Protein AF-A0A924TV04-F1 (afdb_monomer)

Secondary structure (DSSP, 8-state):
-HHHHHTTTEEEHHHHHHTTTTT--HHHHHHHHHHHHHTTS-EEEE--BTTTTBPPEEE-GGGSPPGGGSHHHHHHHHTTS-TTS-EEEEEEEESS--HHHHHHHHHHHHHHHGGGSEEETTEEEEEETTTTEEEEEEEEE-TTSS-EEEEEEEEESSHHHHHHHHHHHS-GGG-PPBTGGGGSSSSHHHHHHHHHTS--PPPP-------PPPPPPPPP-EESPPPSSSS--EEEEE-----SHHHHHHHHHHHHHHHHHHHHH----EEHHHH--TT--HHHHHHHHHTSSEEEEEE-HHHHT-HHHHHHHHHHHHHTTT-HHHHHTTEEEEE-GGG--SSHHHHHHHHHHHHHHHHHHHHHHHH-GGGS-TTTHHHHHHHHHHHHHHHHHHHHHHTS----STTS-HHHHHHHHH--

Foldseek 3Di:
DLLCLLVQQKDFLVRCCVPVVPPDDPVVSVVVVVVCLVLLQKAFLAPADVVQRRTTMIGGLQSHAACVVCVVVVVVVVVQFDPPFDKFKWKFKDPFDDQSQQSQLCRLVSNQCRPQWDGGNFKIWFQFDVQRWIKIWGWAADPVNGITMIMIMITHHRRLVVVVLSVVSHDVVSPGTPRNVVSPDDDVPVVVVVVVVPDDDDDDDDDDDDPDPDPDPDHTHTHHHDGNDPFFQEAEDDDAPDPDPVRVLLVVLVVVLQVCCCVPVVHRHHYDVPPDDPPDDLLVVLLVQLPTQAYEYEAACCLLLDLSSLLSLLSVCVVLVVDLVSSVSHYQYAYAPRNQLQDLVSLVVSLVSLLVVLVVVVVVCVVPVVVQDSNCSVSNVSSVSCNSCSSVSSVSNNPDDYDPHSPPDCVVRSCSRRPD

Solvent-accessible surface area (backbone atoms only — not comparable to full-atom values): 23630 Å² total; per-residue (Å²): 105,67,62,33,43,60,50,52,13,38,46,37,68,65,56,38,38,78,60,79,38,62,91,58,53,74,68,58,52,48,54,53,49,52,50,32,43,75,69,34,52,26,29,56,36,40,76,59,36,80,93,76,72,38,72,36,32,30,38,28,46,95,32,27,44,56,62,84,82,42,44,72,62,53,51,58,55,56,67,41,53,66,89,86,45,53,68,48,54,39,34,39,79,34,84,65,55,52,68,69,57,52,27,48,51,51,30,56,55,34,55,42,27,30,80,40,40,50,74,29,48,67,33,38,42,34,24,30,63,87,38,52,20,36,41,34,38,39,70,47,68,39,98,83,63,48,23,25,31,45,35,41,37,24,42,26,75,36,29,62,66,48,49,52,52,50,57,75,64,47,68,78,87,69,60,83,43,51,56,62,78,69,70,74,81,85,70,68,69,61,60,50,50,56,56,61,73,68,65,84,76,81,83,92,76,93,76,81,92,73,84,70,79,78,78,75,80,77,76,72,47,42,33,79,65,74,71,76,58,92,68,74,52,37,29,44,47,66,70,73,97,42,89,49,73,69,36,49,52,53,51,55,50,51,50,52,52,42,52,48,38,34,74,76,68,72,40,76,60,43,47,64,88,84,67,72,56,98,89,64,61,65,73,60,54,38,54,56,54,44,67,40,57,23,36,38,35,43,40,29,47,66,22,78,71,30,74,64,52,46,47,31,56,50,44,32,36,54,75,27,70,72,36,68,66,58,28,57,71,25,47,41,62,44,50,42,85,69,35,49,48,88,46,71,69,42,39,49,51,54,28,45,52,34,36,53,52,33,53,55,53,51,48,52,38,68,75,39,59,83,74,58,46,64,84,46,49,58,56,53,53,48,40,50,46,45,35,67,46,44,53,59,56,47,51,58,58,55,74,44,94,55,56,91,48,97,83,53,73,58,60,72,54,45,47,64,64,70,57,127

Nearest PDB structures (foldseek):
  4c6r-assembly4_D  TM=6.269E-01  e=9.536E-05  Arabidopsis thaliana
  7rts-assembly1_A  TM=6.028E-01  e=7.271E-05  Vitis rotundifolia
  7xoz-assembly1_A  TM=6.754E-01  e=2.216E-03  Arabidopsis thaliana
  7xoz-assembly1_B  TM=5.200E-01  e=1.436E-03  Arabidopsis thaliana
  2c9b-assembly2_G  TM=4.678E-01  e=1.950E+00  Mycobacterium tuberculosis

Radius of gyration: 25.44 Å; Cα contacts (8 Å, |Δi|>4): 587; chains: 1; bounding box: 71×65×69 Å

pLDDT: mean 79.98, std 17.38, range [27.77, 97.25]

Mean predicted aligned error: 13.72 Å

Sequence (420 aa):
YHHIRALRGRFTLGLLQDTVWRGKSATESRVLLDMMRSCEVCFEVRAADDGQGIEAEYIAPELLPEAAQLVDSLDAERAKMPADAPSAELRWRFNFLHSGHLRAALSRVGRCAGEQAWYWHEGFLGYEVRHQAWLELGVQRDATGHGGSLWFRAVGAQVAELLDKVRQTMPADWGDPEGADSFERGGDRALRRAAAAQAVYPEAGDAATRTAPRPQPLPLAFAASPRSDPRPRVAISYAWGDKTPAGQQREALVDRLCDQAQARYAIRLWRDADVMKQGERISRFMGELAAHDRIIVVLSDKYLKSAYCMFELSEIWRLARRDGDAFLARVTVWALPDARLHSIIERLAIAKHWRDHFKTLDQLVREDPALLAVSDMAQYKNIERYASEVGEMLALIADTLLPRNEDADFEPFLQRSLGG

Structure (mmCIF, N/CA/C/O backbone):
data_AF-A0A924TV04-F1
#
_entry.id   AF-A0A924TV04-F1
#
loop_
_atom_site.group_PDB
_atom_site.id
_atom_site.type_symbol
_atom_site.label_atom_id
_atom_site.label_alt_id
_atom_site.label_comp_id
_atom_site.label_asym_id
_atom_site.label_entity_id
_atom_site.label_seq_id
_atom_site.pdbx_PDB_ins_code
_atom_site.Cartn_x
_atom_site.Cartn_y
_atom_site.Cartn_z
_atom_site.occupancy
_atom_site.B_iso_or_equiv
_atom_site.auth_seq_id
_atom_site.auth_comp_id
_atom_site.auth_asym_id
_atom_site.auth_atom_id
_atom_site.pdbx_PDB_model_num
ATOM 1 N N . TYR A 1 1 ? -16.077 6.069 -13.776 1.00 65.38 1 TYR A N 1
ATOM 2 C CA . TYR A 1 1 ? -14.631 6.331 -13.961 1.00 65.38 1 TYR A CA 1
ATOM 3 C C . TYR A 1 1 ? -14.027 7.269 -12.916 1.00 65.38 1 TYR A C 1
ATOM 5 O O . TYR A 1 1 ? -12.941 6.961 -12.443 1.00 65.38 1 TYR A O 1
ATOM 13 N N . HIS A 1 2 ? -14.695 8.356 -12.500 1.00 75.50 2 HIS A N 1
ATOM 14 C CA . HIS A 1 2 ? -14.166 9.278 -11.473 1.00 75.50 2 HIS A CA 1
ATOM 15 C C . HIS A 1 2 ? -13.771 8.594 -10.151 1.00 75.50 2 HIS A C 1
ATOM 17 O O . HIS A 1 2 ? -12.700 8.877 -9.628 1.00 75.50 2 HIS A O 1
ATOM 23 N N . HIS A 1 3 ? -14.565 7.631 -9.671 1.00 77.38 3 HIS A N 1
ATOM 24 C CA . HIS A 1 3 ? -14.245 6.856 -8.464 1.00 77.38 3 HIS A CA 1
ATOM 25 C C . HIS A 1 3 ? -12.945 6.048 -8.588 1.00 77.38 3 HIS A C 1
ATOM 27 O O . HIS A 1 3 ? -12.123 6.061 -7.682 1.00 77.38 3 HIS A O 1
ATOM 33 N N . ILE A 1 4 ? -12.710 5.413 -9.739 1.00 84.06 4 ILE A N 1
ATOM 34 C CA . ILE A 1 4 ? -11.486 4.635 -9.988 1.00 84.06 4 ILE A CA 1
ATOM 35 C C . ILE A 1 4 ? -10.266 5.565 -10.060 1.00 84.06 4 ILE A C 1
ATOM 37 O O . ILE A 1 4 ? -9.212 5.241 -9.524 1.00 84.06 4 ILE A O 1
ATOM 41 N N . ARG A 1 5 ? -10.406 6.761 -10.654 1.00 82.12 5 ARG A N 1
ATOM 42 C CA . ARG A 1 5 ? -9.341 7.783 -10.627 1.00 82.12 5 ARG A CA 1
ATOM 43 C C . ARG A 1 5 ? -9.033 8.259 -9.206 1.00 82.12 5 ARG A C 1
ATOM 45 O O . ARG A 1 5 ? -7.865 8.413 -8.868 1.00 82.12 5 ARG A O 1
ATOM 52 N N . ALA A 1 6 ? -10.053 8.448 -8.366 1.00 71.69 6 ALA A N 1
ATOM 53 C CA . ALA A 1 6 ? -9.863 8.800 -6.955 1.00 71.69 6 ALA A CA 1
ATOM 54 C C . ALA A 1 6 ? -9.096 7.707 -6.187 1.00 71.69 6 ALA A C 1
ATOM 56 O O . ALA A 1 6 ? -8.282 8.013 -5.320 1.00 71.69 6 ALA A O 1
ATOM 57 N N . LEU A 1 7 ? -9.282 6.443 -6.575 1.00 76.69 7 LEU A N 1
AT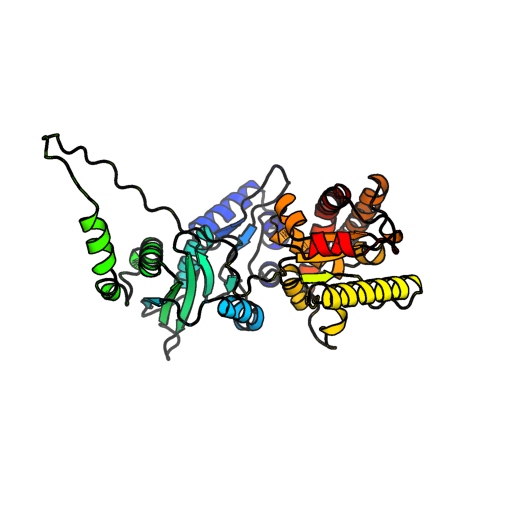OM 58 C CA . LEU A 1 7 ? -8.539 5.285 -6.071 1.00 76.69 7 LEU A CA 1
ATOM 59 C C . LEU A 1 7 ? -7.248 5.006 -6.861 1.00 76.69 7 LEU A C 1
ATOM 61 O O . LEU A 1 7 ? -6.741 3.887 -6.854 1.00 76.69 7 LEU A O 1
ATOM 65 N N . ARG A 1 8 ? -6.693 6.018 -7.546 1.00 82.94 8 ARG A N 1
ATOM 66 C CA . ARG A 1 8 ? -5.417 5.933 -8.280 1.00 82.94 8 ARG A CA 1
ATOM 67 C C . ARG A 1 8 ? -5.384 4.791 -9.300 1.00 82.94 8 ARG A C 1
ATOM 69 O O . ARG A 1 8 ? -4.392 4.081 -9.411 1.00 82.94 8 ARG A O 1
ATOM 76 N N . GLY A 1 9 ? -6.485 4.582 -10.015 1.00 88.38 9 GLY A N 1
ATOM 77 C CA . GLY A 1 9 ? -6.597 3.555 -11.047 1.00 88.38 9 GLY A CA 1
ATOM 78 C C . GLY A 1 9 ? -6.911 2.153 -10.523 1.00 88.38 9 GLY A C 1
ATOM 79 O O . GLY A 1 9 ? -7.067 1.248 -11.344 1.00 88.38 9 GLY A O 1
ATOM 80 N N . ARG A 1 10 ? -7.024 1.966 -9.199 1.00 90.12 10 ARG A N 1
ATOM 81 C CA . ARG A 1 10 ? -7.326 0.674 -8.569 1.00 90.12 10 ARG A CA 1
ATOM 82 C C . ARG A 1 10 ? -8.821 0.413 -8.464 1.00 90.12 10 ARG A C 1
ATOM 84 O O . ARG A 1 10 ? -9.609 1.332 -8.230 1.00 90.12 10 ARG A O 1
ATOM 91 N N . PHE A 1 11 ? -9.211 -0.845 -8.637 1.00 92.06 11 PHE A N 1
ATOM 92 C CA . PHE A 1 11 ? -10.600 -1.275 -8.511 1.00 92.06 11 PHE A CA 1
ATOM 93 C C . PHE A 1 11 ? -10.732 -2.776 -8.233 1.00 92.06 11 PHE A C 1
ATOM 95 O O . PHE A 1 11 ? -9.836 -3.559 -8.541 1.00 92.06 11 PHE A O 1
ATOM 102 N N . THR A 1 12 ? -11.894 -3.170 -7.714 1.00 91.12 12 THR A N 1
ATOM 103 C CA . THR A 1 12 ? -12.341 -4.567 -7.612 1.00 91.12 12 THR A CA 1
ATOM 104 C C . THR A 1 12 ? -13.595 -4.785 -8.463 1.00 91.12 12 THR A C 1
ATOM 106 O O . THR A 1 12 ? -14.173 -3.825 -8.994 1.00 91.12 12 THR A O 1
ATOM 109 N N . LEU A 1 13 ? -14.032 -6.039 -8.610 1.00 90.56 13 LEU A N 1
ATOM 110 C CA . LEU A 1 13 ? -15.269 -6.356 -9.325 1.00 90.56 13 LEU A CA 1
ATOM 111 C C . LEU A 1 13 ? -16.488 -5.722 -8.637 1.00 90.56 13 LEU A C 1
ATOM 113 O O . LEU A 1 13 ? -17.298 -5.095 -9.323 1.00 90.56 13 LEU A O 1
ATOM 117 N N . GLY A 1 14 ? -16.570 -5.803 -7.305 1.00 87.19 14 GLY A N 1
ATOM 118 C CA . GLY A 1 14 ? -17.629 -5.178 -6.515 1.00 87.19 14 GLY A CA 1
ATOM 119 C C . GLY A 1 14 ? -17.683 -3.663 -6.714 1.00 87.19 14 GLY A C 1
ATOM 120 O O . GLY A 1 14 ? -18.738 -3.118 -7.033 1.00 87.19 14 GLY A O 1
ATOM 121 N N . LEU A 1 15 ? -16.531 -2.973 -6.694 1.00 85.56 15 LEU A N 1
ATOM 122 C CA . LEU A 1 15 ? -16.494 -1.531 -6.972 1.00 85.56 15 LEU A CA 1
ATOM 123 C C . LEU A 1 15 ? -17.055 -1.195 -8.360 1.00 85.56 15 LEU A C 1
ATOM 125 O O . LEU A 1 15 ? -17.749 -0.186 -8.520 1.00 85.56 15 LEU A O 1
ATOM 129 N N . LEU A 1 16 ? -16.741 -1.995 -9.383 1.00 90.62 16 LEU A N 1
ATOM 130 C CA . LEU A 1 16 ? -17.293 -1.770 -10.716 1.00 90.62 16 LEU A CA 1
ATOM 131 C C . LEU A 1 16 ? -18.809 -1.948 -10.716 1.00 90.62 16 LEU A C 1
ATOM 133 O O . LEU A 1 16 ? -19.493 -1.096 -11.280 1.00 90.62 16 LEU A O 1
ATOM 137 N N . GLN A 1 17 ? -19.336 -2.979 -10.057 1.00 88.62 17 GLN A N 1
ATOM 138 C CA . GLN A 1 17 ? -20.778 -3.225 -9.936 1.00 88.62 17 GLN A CA 1
ATOM 139 C C . GLN A 1 17 ? -21.508 -2.093 -9.203 1.00 88.62 17 GLN A C 1
ATOM 141 O O . GLN A 1 17 ? -22.555 -1.640 -9.667 1.00 88.62 17 GLN A O 1
ATOM 146 N N . ASP A 1 18 ? -20.910 -1.553 -8.144 1.00 81.69 18 ASP A N 1
ATOM 147 C CA . ASP A 1 18 ? -21.482 -0.451 -7.362 1.00 81.69 18 ASP A CA 1
ATOM 148 C C . ASP A 1 18 ? -21.430 0.899 -8.086 1.00 81.69 18 ASP A C 1
ATOM 150 O O . ASP A 1 18 ? -22.137 1.851 -7.726 1.00 81.69 18 ASP A O 1
ATOM 154 N N . THR A 1 19 ? -20.583 1.022 -9.111 1.00 83.56 19 THR A N 1
ATOM 155 C CA . THR A 1 19 ? -20.324 2.297 -9.785 1.00 83.56 19 THR A CA 1
ATOM 156 C C . THR A 1 19 ? -20.676 2.266 -11.268 1.00 83.56 19 THR A C 1
ATOM 158 O O . THR A 1 19 ? -21.712 2.793 -11.664 1.00 83.56 19 THR A O 1
ATOM 161 N N . VAL A 1 20 ? -19.810 1.703 -12.110 1.00 84.69 20 VAL A N 1
ATOM 162 C CA . VAL A 1 20 ? -19.896 1.788 -13.578 1.00 84.69 20 VAL A CA 1
ATOM 163 C C . VAL A 1 20 ? -20.846 0.738 -14.162 1.00 84.69 20 VAL A C 1
ATOM 165 O O . VAL A 1 20 ? -21.433 0.955 -15.218 1.00 84.69 20 VAL A O 1
ATOM 168 N N . TRP A 1 21 ? -21.011 -0.396 -13.487 1.00 89.69 21 TRP A N 1
ATOM 169 C CA . TRP A 1 21 ? -21.738 -1.579 -13.954 1.00 89.69 21 TRP A CA 1
ATOM 170 C C . TRP A 1 21 ? -23.007 -1.855 -13.146 1.00 89.69 21 TRP A C 1
ATOM 172 O O . TRP A 1 21 ? -23.436 -3.004 -13.036 1.00 89.69 21 TRP A O 1
ATOM 182 N N . ARG A 1 22 ? -23.637 -0.802 -12.616 1.00 83.19 22 ARG A N 1
ATOM 183 C CA . ARG A 1 22 ? -24.906 -0.914 -11.889 1.00 83.19 22 ARG A CA 1
ATOM 184 C C . ARG A 1 22 ? -25.950 -1.653 -12.726 1.00 83.19 22 ARG A C 1
ATOM 186 O O . ARG A 1 22 ? -26.157 -1.336 -13.896 1.00 83.19 22 ARG A O 1
ATOM 193 N N . GLY A 1 23 ? -26.600 -2.637 -12.111 1.00 82.44 23 GLY A N 1
ATOM 194 C CA . GLY A 1 23 ? -27.635 -3.456 -12.747 1.00 82.44 23 GLY A CA 1
ATOM 195 C C . GLY A 1 23 ? -27.121 -4.602 -13.626 1.00 82.44 23 GLY A C 1
ATOM 196 O O . GLY A 1 23 ? -27.945 -5.340 -14.158 1.00 82.44 23 GLY A O 1
ATOM 197 N N . LYS A 1 24 ? -25.801 -4.791 -13.777 1.00 88.12 24 LYS A N 1
ATOM 198 C CA . LYS A 1 24 ? -25.245 -5.985 -14.436 1.00 88.12 24 LYS A CA 1
ATOM 199 C C . LYS A 1 24 ? -25.210 -7.172 -13.480 1.00 88.12 24 LYS A C 1
ATOM 201 O O . LYS A 1 24 ? -24.894 -7.021 -12.300 1.00 88.12 24 LYS A O 1
ATOM 206 N N . SER A 1 25 ? -25.495 -8.363 -13.999 1.00 90.00 25 SER A N 1
ATOM 207 C CA . SER A 1 25 ? -25.360 -9.598 -13.226 1.00 90.00 25 SER A CA 1
ATOM 208 C C . SER A 1 25 ? -23.889 -9.907 -12.926 1.00 90.00 25 SER A C 1
ATOM 210 O O . SER A 1 25 ? -22.987 -9.515 -13.668 1.00 90.00 25 SER A O 1
ATOM 212 N N . ALA A 1 26 ? -23.634 -10.678 -11.865 1.00 85.75 26 ALA A N 1
ATOM 213 C CA . ALA A 1 26 ? -22.274 -11.088 -11.508 1.00 85.75 26 ALA A CA 1
ATOM 214 C C . ALA A 1 26 ? -21.562 -11.841 -12.644 1.00 85.75 26 ALA A C 1
ATOM 216 O O . ALA A 1 26 ? -20.368 -11.648 -12.860 1.00 85.75 26 ALA A O 1
ATOM 217 N N . THR A 1 27 ? -22.290 -12.662 -13.404 1.00 90.62 27 THR A N 1
ATOM 218 C CA . THR A 1 27 ? -21.733 -13.396 -14.547 1.00 90.62 27 THR A CA 1
ATOM 219 C C . THR A 1 27 ? -21.306 -12.450 -15.668 1.00 90.62 27 THR A C 1
ATOM 221 O O . THR A 1 27 ? -20.187 -12.562 -16.160 1.00 90.62 27 THR A O 1
ATOM 224 N N . GLU A 1 28 ? -22.148 -11.482 -16.039 1.00 91.94 28 GLU A N 1
ATOM 225 C CA . GLU A 1 28 ? -21.805 -10.492 -17.068 1.00 91.94 28 GLU A CA 1
ATOM 226 C C . GLU A 1 28 ? -20.615 -9.624 -16.652 1.00 91.94 28 GLU A C 1
ATOM 228 O O . GLU A 1 28 ? -19.727 -9.368 -17.462 1.00 91.94 28 GLU A O 1
ATOM 233 N N . SER A 1 29 ? -20.570 -9.190 -15.388 1.00 92.62 29 SER A N 1
ATOM 234 C CA . SER A 1 29 ? -19.456 -8.393 -14.871 1.00 92.62 29 SER A CA 1
ATOM 235 C C . SER A 1 29 ? -18.128 -9.155 -14.941 1.00 92.62 29 SER A C 1
ATOM 237 O O . SER A 1 29 ? -17.118 -8.562 -15.312 1.00 92.62 29 SER A O 1
ATOM 239 N N . ARG A 1 30 ? -18.120 -10.469 -14.661 1.00 92.06 30 ARG A N 1
ATOM 240 C CA . ARG A 1 30 ? -16.913 -11.303 -14.810 1.00 92.06 30 ARG A CA 1
ATOM 241 C C . ARG A 1 30 ? -16.457 -11.405 -16.264 1.00 92.06 30 ARG A C 1
ATOM 243 O O . ARG A 1 30 ? -15.288 -11.172 -16.534 1.00 92.06 30 ARG A O 1
ATOM 250 N N . VAL A 1 31 ? -17.373 -11.656 -17.202 1.00 94.50 31 VAL A N 1
ATOM 251 C CA . VAL A 1 31 ? -17.037 -11.733 -18.638 1.00 94.50 31 VAL A CA 1
ATOM 252 C C . VAL A 1 31 ? -16.441 -10.415 -19.144 1.00 94.50 31 VAL A C 1
ATOM 254 O O . VAL A 1 31 ? -15.445 -10.417 -19.867 1.00 94.50 31 VAL A O 1
ATOM 257 N N . LEU A 1 32 ? -17.015 -9.276 -18.743 1.00 94.62 32 LEU A N 1
ATOM 258 C CA . LEU A 1 32 ? -16.478 -7.962 -19.101 1.00 94.62 32 LEU A CA 1
ATOM 259 C C . LEU A 1 32 ? -15.093 -7.723 -18.493 1.00 94.62 32 LEU A C 1
ATOM 261 O O . LEU A 1 32 ? -14.222 -7.181 -19.171 1.00 94.62 32 LEU A O 1
ATOM 265 N N . LEU A 1 33 ? -14.879 -8.132 -17.241 1.00 94.50 33 LEU A N 1
ATOM 266 C CA . LEU A 1 33 ? -13.580 -8.024 -16.585 1.00 94.50 33 LEU A CA 1
ATOM 267 C C . LEU A 1 33 ? -12.524 -8.900 -17.274 1.00 94.50 33 LEU A C 1
ATOM 269 O O . LEU A 1 33 ? -11.418 -8.427 -17.529 1.00 94.50 33 LEU A O 1
ATOM 273 N N . ASP A 1 34 ? -12.862 -10.132 -17.647 1.00 93.38 34 ASP A N 1
ATOM 274 C CA . ASP A 1 34 ? -11.951 -11.017 -18.376 1.00 93.38 34 ASP A CA 1
ATOM 275 C C . ASP A 1 34 ? -11.596 -10.453 -19.756 1.00 93.38 34 ASP A C 1
ATOM 277 O O . ASP A 1 34 ? -10.424 -10.453 -20.137 1.00 93.38 34 ASP A O 1
ATOM 281 N N . MET A 1 35 ? -12.567 -9.862 -20.460 1.00 94.81 35 MET A N 1
ATOM 282 C CA . MET A 1 35 ? -12.314 -9.136 -21.708 1.00 94.81 35 MET A CA 1
ATOM 283 C C . MET A 1 35 ? -11.393 -7.924 -21.489 1.00 94.81 35 MET A C 1
ATOM 285 O O . MET A 1 35 ? -10.490 -7.665 -22.285 1.00 94.81 35 MET A O 1
ATOM 289 N N . MET A 1 36 ? -11.584 -7.168 -20.404 1.00 94.38 36 MET A N 1
ATOM 290 C CA . MET A 1 36 ? -10.694 -6.054 -20.063 1.00 94.38 36 MET A CA 1
ATOM 291 C C . MET A 1 36 ? -9.260 -6.536 -19.822 1.00 94.38 36 MET A C 1
ATOM 293 O O . MET A 1 36 ? -8.323 -5.898 -20.304 1.00 94.38 36 MET A O 1
ATOM 297 N N . ARG A 1 37 ? -9.081 -7.672 -19.141 1.00 93.50 37 ARG A N 1
ATOM 298 C CA . ARG A 1 37 ? -7.763 -8.278 -18.899 1.00 93.50 37 ARG A CA 1
ATOM 299 C C . ARG A 1 37 ? -7.121 -8.770 -20.194 1.00 93.50 37 ARG A C 1
ATOM 301 O O . ARG A 1 37 ? -5.952 -8.472 -20.433 1.00 93.50 37 ARG A O 1
ATOM 308 N N . SER A 1 38 ? -7.871 -9.469 -21.051 1.00 89.88 38 SER A N 1
ATOM 309 C CA . SER A 1 38 ? -7.352 -9.988 -22.326 1.00 89.88 38 SER A CA 1
ATOM 310 C C . SER A 1 38 ? -6.944 -8.872 -23.283 1.00 89.88 38 SER A C 1
ATOM 312 O O . SER A 1 38 ? -5.963 -8.999 -24.006 1.00 89.88 38 SER A O 1
ATOM 314 N N . CYS A 1 39 ? -7.678 -7.760 -23.264 1.00 90.19 39 CYS A N 1
ATOM 315 C CA . CYS A 1 39 ? -7.378 -6.579 -24.066 1.00 90.19 39 CYS A CA 1
ATOM 316 C C . CYS A 1 39 ? -6.325 -5.666 -23.420 1.00 90.19 39 CYS A C 1
ATOM 318 O O . CYS A 1 39 ? -6.104 -4.571 -23.937 1.00 90.19 39 CYS A O 1
ATOM 320 N N . GLU A 1 40 ? -5.722 -6.059 -22.292 1.00 91.69 40 GLU A N 1
ATOM 321 C CA . GLU A 1 40 ? -4.751 -5.278 -21.510 1.00 91.69 40 GLU A CA 1
ATOM 322 C C . GLU A 1 40 ? -5.299 -3.919 -21.036 1.00 91.69 40 GLU A C 1
ATOM 324 O O . GLU A 1 40 ? -4.555 -2.988 -20.772 1.00 91.69 40 GLU A O 1
ATOM 329 N N . VAL A 1 41 ? -6.623 -3.763 -20.925 1.00 93.50 41 VAL A N 1
ATOM 330 C CA . VAL A 1 41 ? -7.264 -2.569 -20.335 1.00 93.50 41 VAL A CA 1
ATOM 331 C C . VAL A 1 41 ? -6.943 -2.459 -18.846 1.00 93.50 41 VAL A C 1
ATOM 333 O O . VAL A 1 41 ? -6.821 -1.354 -18.318 1.00 93.50 41 VAL A O 1
ATOM 336 N N . CYS A 1 42 ? -6.795 -3.601 -18.183 1.00 94.88 42 CYS A N 1
ATOM 337 C CA . CYS A 1 42 ? -6.356 -3.696 -16.805 1.00 94.88 42 CYS A CA 1
ATOM 338 C C . CYS A 1 42 ? -5.478 -4.929 -16.591 1.00 94.88 42 CYS A C 1
ATOM 340 O O . CYS A 1 42 ? -5.439 -5.847 -17.415 1.00 94.88 42 CYS A O 1
ATOM 342 N N . PHE A 1 43 ? -4.809 -4.963 -15.447 1.00 94.81 43 PHE A N 1
ATOM 343 C CA . PHE A 1 43 ? -4.106 -6.141 -14.963 1.00 94.81 43 PHE A CA 1
ATOM 344 C C . PHE A 1 43 ? -4.421 -6.380 -13.490 1.00 94.81 43 PHE A C 1
ATOM 346 O O . PHE A 1 43 ? -4.746 -5.452 -12.750 1.00 94.81 43 PHE A O 1
ATOM 353 N N . GLU A 1 44 ? -4.361 -7.646 -13.090 1.00 93.62 44 GLU A N 1
ATOM 354 C CA . GLU A 1 44 ? -4.533 -8.056 -11.699 1.00 93.62 44 GLU A CA 1
ATOM 355 C C . GLU A 1 44 ? -3.279 -7.679 -10.914 1.00 93.62 44 GLU A C 1
ATOM 357 O O . GLU A 1 44 ? -2.168 -8.015 -11.327 1.00 93.62 44 GLU A O 1
ATOM 362 N N . VAL A 1 45 ? -3.463 -6.945 -9.819 1.00 89.06 45 VAL A N 1
ATOM 363 C CA . VAL A 1 45 ? -2.379 -6.527 -8.925 1.00 89.06 45 VAL A CA 1
ATOM 364 C C . VAL A 1 45 ? -2.339 -7.394 -7.664 1.00 89.06 45 VAL A C 1
ATOM 366 O O . VAL A 1 45 ? -1.263 -7.614 -7.109 1.00 89.06 45 VAL A O 1
ATOM 369 N N . ARG A 1 46 ? -3.501 -7.927 -7.262 1.00 87.38 46 ARG A N 1
ATOM 370 C CA . ARG A 1 46 ? -3.676 -8.861 -6.149 1.00 87.38 46 ARG A CA 1
ATOM 371 C C . ARG A 1 46 ? -4.751 -9.886 -6.505 1.00 87.38 46 ARG A C 1
ATOM 373 O O . ARG A 1 46 ? -5.837 -9.498 -6.935 1.00 87.38 46 ARG A O 1
ATOM 380 N N . ALA A 1 47 ? -4.457 -11.164 -6.290 1.00 84.31 47 ALA A N 1
ATOM 381 C CA . ALA A 1 47 ? -5.429 -12.238 -6.462 1.00 84.31 47 ALA A CA 1
ATOM 382 C C . ALA A 1 47 ? -6.552 -12.160 -5.414 1.00 84.31 47 ALA A C 1
ATOM 384 O O . ALA A 1 47 ? -6.405 -11.521 -4.370 1.00 84.31 47 ALA A O 1
ATOM 385 N N . ALA A 1 48 ? -7.679 -12.806 -5.707 1.00 84.12 48 ALA A N 1
ATOM 386 C CA . ALA A 1 48 ? -8.729 -13.014 -4.718 1.00 84.12 48 ALA A CA 1
ATOM 387 C C . ALA A 1 48 ? -8.270 -14.031 -3.663 1.00 84.12 48 ALA A C 1
ATOM 389 O O . ALA A 1 48 ? -7.532 -14.965 -3.981 1.00 84.12 48 ALA A O 1
ATOM 390 N N . ASP A 1 49 ? -8.750 -13.862 -2.435 1.00 75.31 49 ASP A N 1
ATOM 391 C CA . ASP A 1 49 ? -8.624 -14.845 -1.361 1.00 75.31 49 ASP A CA 1
ATOM 392 C C . ASP A 1 49 ? -10.019 -15.127 -0.802 1.00 75.31 49 ASP A C 1
ATOM 394 O O . ASP A 1 49 ? -10.552 -14.373 0.016 1.00 75.31 49 ASP A O 1
ATOM 398 N N . ASP A 1 50 ? -10.622 -16.218 -1.274 1.00 73.94 50 ASP A N 1
ATOM 399 C CA . ASP A 1 50 ? -11.960 -16.636 -0.857 1.00 73.94 50 ASP A CA 1
ATOM 400 C C . ASP A 1 50 ? -12.007 -17.016 0.633 1.00 73.94 50 ASP A C 1
ATOM 402 O O . ASP A 1 50 ? -13.048 -16.861 1.272 1.00 73.94 50 ASP A O 1
ATOM 406 N N . GLY A 1 51 ? -10.888 -17.478 1.205 1.00 51.75 51 GLY A N 1
ATOM 407 C CA . GLY A 1 51 ? -10.788 -17.845 2.619 1.00 51.75 51 GLY A CA 1
ATOM 408 C C . GLY A 1 51 ? -10.880 -16.636 3.547 1.00 51.75 51 GLY A C 1
ATOM 409 O O . GLY A 1 51 ? -11.432 -16.742 4.641 1.00 51.75 51 GLY A O 1
ATOM 410 N N . GLN A 1 52 ? -10.401 -15.482 3.081 1.00 47.81 52 GLN A N 1
ATOM 411 C CA . GLN A 1 52 ? -10.452 -14.204 3.797 1.00 47.81 52 GLN A CA 1
ATOM 412 C C . GLN A 1 52 ? -11.525 -13.237 3.250 1.00 47.81 52 GLN A C 1
ATOM 414 O O . GLN A 1 52 ? -11.610 -12.085 3.680 1.00 47.81 52 GLN A O 1
ATOM 419 N N . GLY A 1 53 ? -12.358 -13.673 2.295 1.00 62.50 53 GLY A N 1
ATOM 420 C CA . GLY A 1 53 ? -13.398 -12.837 1.681 1.00 62.50 53 GLY A CA 1
ATOM 421 C C . GLY A 1 53 ? -12.845 -11.629 0.913 1.00 62.50 53 GLY A C 1
ATOM 422 O O . GLY A 1 53 ? -13.470 -10.567 0.879 1.00 62.50 53 GLY A O 1
ATOM 423 N N . ILE A 1 54 ? -11.651 -11.760 0.335 1.00 70.56 54 ILE A N 1
ATOM 424 C CA . ILE A 1 54 ? -10.927 -10.682 -0.340 1.00 70.56 54 ILE A CA 1
ATOM 425 C C . ILE A 1 54 ? -11.157 -10.776 -1.836 1.00 70.56 54 ILE A C 1
ATOM 427 O O . ILE A 1 54 ? -10.751 -11.742 -2.479 1.00 70.56 54 ILE A O 1
ATOM 431 N N . GLU A 1 55 ? -11.727 -9.727 -2.422 1.00 83.88 55 GLU A N 1
ATOM 432 C CA . GLU A 1 55 ? -11.789 -9.627 -3.875 1.00 83.88 55 GLU A CA 1
ATOM 433 C C . GLU A 1 55 ? -10.405 -9.372 -4.487 1.00 83.88 55 GLU A C 1
ATOM 435 O O . GLU A 1 55 ? -9.572 -8.628 -3.943 1.00 83.88 55 GLU A O 1
ATOM 440 N N . ALA A 1 56 ? -10.208 -9.938 -5.680 1.00 87.81 56 ALA A N 1
ATOM 441 C CA . ALA A 1 56 ? -9.091 -9.586 -6.539 1.00 87.81 56 ALA A CA 1
ATOM 442 C C . ALA A 1 56 ? -9.102 -8.078 -6.821 1.00 87.81 56 ALA A C 1
ATOM 444 O O . ALA A 1 56 ? -10.149 -7.474 -7.084 1.00 87.81 56 ALA A O 1
ATOM 445 N N . GLU A 1 57 ? -7.919 -7.476 -6.772 1.00 90.81 57 GLU A N 1
ATOM 446 C CA . GLU A 1 57 ? -7.723 -6.066 -7.075 1.00 90.81 57 GLU A CA 1
ATOM 447 C C . GLU A 1 57 ? -7.000 -5.921 -8.413 1.00 90.81 57 GLU A C 1
ATOM 449 O O . GLU A 1 57 ? -6.080 -6.675 -8.747 1.00 90.81 57 GLU A O 1
ATOM 454 N N . TYR A 1 58 ? -7.406 -4.911 -9.173 1.00 95.06 58 TYR A N 1
ATOM 455 C CA . TYR A 1 58 ? -6.919 -4.629 -10.512 1.00 95.06 58 TYR A CA 1
ATOM 456 C C . TYR A 1 58 ? -6.477 -3.175 -10.634 1.00 95.06 58 TYR A C 1
ATOM 458 O O . TYR A 1 58 ? -6.979 -2.295 -9.935 1.00 95.06 58 TYR A O 1
ATOM 466 N N . ILE A 1 59 ? -5.576 -2.914 -11.580 1.00 94.75 59 ILE A N 1
ATOM 467 C CA . ILE A 1 59 ? -5.166 -1.569 -11.992 1.00 94.75 59 ILE A CA 1
ATOM 468 C C . ILE A 1 59 ? -5.569 -1.337 -13.447 1.00 94.75 59 ILE A C 1
ATOM 470 O O . ILE A 1 59 ? -5.305 -2.173 -14.310 1.00 94.75 59 ILE A O 1
ATOM 474 N N . ALA A 1 60 ? -6.162 -0.175 -13.728 1.00 94.88 60 ALA A N 1
ATOM 475 C CA . ALA A 1 60 ? -6.347 0.356 -15.078 1.00 94.88 60 ALA A CA 1
ATOM 476 C C . ALA A 1 60 ? -5.268 1.423 -15.374 1.00 94.88 60 ALA A C 1
ATOM 478 O O . ALA A 1 60 ? -5.360 2.521 -14.816 1.00 94.88 60 ALA A O 1
ATOM 479 N N . PRO A 1 61 ? -4.282 1.157 -16.259 1.00 94.31 61 PRO A N 1
ATOM 480 C CA . PRO A 1 61 ? -3.169 2.077 -16.536 1.00 94.31 61 PRO A CA 1
ATOM 481 C C . PRO A 1 61 ? -3.583 3.505 -16.927 1.00 94.31 61 PRO A C 1
ATOM 483 O O . PRO A 1 61 ? -2.990 4.483 -16.483 1.00 94.31 61 PRO A O 1
ATOM 486 N N . GLU A 1 62 ? -4.659 3.637 -17.703 1.00 91.81 62 GLU A N 1
ATOM 487 C CA . GLU A 1 62 ? -5.209 4.921 -18.181 1.00 91.81 62 GLU A CA 1
ATOM 488 C C . GLU A 1 62 ? -5.784 5.810 -17.061 1.00 91.81 62 GLU A C 1
ATOM 490 O O . GLU A 1 62 ? -6.137 6.970 -17.279 1.00 91.81 62 GLU A O 1
ATOM 495 N N . LEU A 1 63 ? -5.964 5.248 -15.865 1.00 92.56 63 LEU A N 1
ATOM 496 C CA . LEU A 1 63 ? -6.552 5.925 -14.709 1.00 92.56 63 LEU A CA 1
ATOM 497 C C . LEU A 1 63 ? -5.552 6.077 -13.555 1.00 92.56 63 LEU A C 1
ATOM 499 O O . LEU A 1 63 ? -5.944 6.543 -12.482 1.00 92.56 63 LEU A O 1
ATOM 503 N N . LEU A 1 64 ? -4.293 5.683 -13.767 1.00 92.19 64 LEU A N 1
ATOM 504 C CA . LEU A 1 64 ? -3.202 5.909 -12.827 1.00 92.19 64 LEU A CA 1
ATOM 505 C C . LEU A 1 64 ? -2.918 7.415 -12.665 1.00 92.19 64 LEU A C 1
ATOM 507 O O . LEU A 1 64 ? -3.191 8.201 -13.574 1.00 92.19 64 LEU A O 1
ATOM 511 N N . PRO A 1 65 ? -2.381 7.838 -11.508 1.00 87.75 65 PRO A N 1
ATOM 512 C CA . PRO A 1 65 ? -2.012 9.229 -11.274 1.00 87.75 65 PRO A CA 1
ATOM 513 C C . PRO A 1 65 ? -0.809 9.648 -12.129 1.00 87.75 65 PRO A C 1
ATOM 515 O O . PRO A 1 65 ? -0.041 8.813 -12.601 1.00 87.75 65 PRO A O 1
ATOM 518 N N . GLU A 1 66 ? -0.612 10.958 -12.262 1.00 89.38 66 GLU A N 1
ATOM 519 C CA . GLU A 1 66 ? 0.598 11.527 -12.865 1.00 89.38 66 GLU A CA 1
ATOM 520 C C . GLU A 1 66 ? 1.798 11.425 -11.915 1.00 89.38 66 GLU A C 1
ATOM 522 O O . GLU A 1 66 ? 1.630 11.497 -10.695 1.00 89.38 66 GLU A O 1
ATOM 527 N N . ALA A 1 67 ? 3.019 11.354 -12.460 1.00 82.75 67 ALA A N 1
ATOM 528 C CA . ALA A 1 67 ? 4.251 11.262 -11.663 1.00 82.75 67 ALA A CA 1
ATOM 529 C C . ALA A 1 67 ? 4.383 12.402 -10.634 1.00 82.75 67 ALA A C 1
ATOM 531 O O . ALA A 1 67 ? 4.788 12.173 -9.496 1.00 82.75 67 ALA A O 1
ATOM 532 N N . ALA A 1 68 ? 3.950 13.617 -10.993 1.00 76.62 68 ALA A N 1
ATOM 533 C CA . ALA A 1 68 ? 3.960 14.784 -10.107 1.00 76.62 68 ALA A CA 1
ATOM 534 C C . ALA A 1 68 ? 3.136 14.588 -8.819 1.00 76.62 68 ALA A C 1
ATOM 536 O O . ALA A 1 68 ? 3.422 15.207 -7.800 1.00 76.62 68 ALA A O 1
ATOM 537 N N . GLN A 1 69 ? 2.125 13.713 -8.839 1.00 78.44 69 GLN A N 1
ATOM 538 C CA . GLN A 1 69 ? 1.303 13.404 -7.664 1.00 78.44 69 GLN A CA 1
ATOM 539 C C . GLN A 1 69 ? 1.974 12.393 -6.719 1.00 78.44 69 GLN A C 1
ATOM 541 O O . GLN A 1 69 ? 1.485 12.188 -5.608 1.00 78.44 69 GLN A O 1
ATOM 546 N N . LEU A 1 70 ? 3.063 11.749 -7.156 1.00 76.56 70 LEU A N 1
ATOM 547 C CA . LEU A 1 70 ? 3.791 10.708 -6.426 1.00 76.56 70 LEU A CA 1
ATOM 548 C C . LEU A 1 70 ? 5.261 11.072 -6.162 1.00 76.56 70 LEU A C 1
ATOM 550 O O . LEU A 1 70 ? 6.003 10.219 -5.685 1.00 76.56 70 LEU A O 1
ATOM 554 N N . VAL A 1 71 ? 5.679 12.304 -6.474 1.00 72.19 71 VAL A N 1
ATOM 555 C CA . VAL A 1 71 ? 7.096 12.699 -6.550 1.00 72.19 71 VAL A CA 1
ATOM 556 C C . VAL A 1 71 ? 7.898 12.317 -5.302 1.00 72.19 71 VAL A C 1
ATOM 558 O O . VAL A 1 71 ? 8.831 11.538 -5.433 1.00 72.19 71 VAL A O 1
ATOM 561 N N . ASP A 1 72 ? 7.475 12.708 -4.094 1.00 61.81 72 ASP A N 1
ATOM 562 C CA . ASP A 1 72 ? 8.226 12.377 -2.869 1.00 61.81 72 ASP A CA 1
ATOM 563 C C . ASP A 1 72 ? 8.349 10.859 -2.642 1.00 61.81 72 ASP A C 1
ATOM 565 O O . ASP A 1 72 ? 9.391 10.382 -2.201 1.00 61.81 72 ASP A O 1
ATOM 569 N N . SER A 1 73 ? 7.309 10.078 -2.961 1.00 74.25 73 SER A N 1
ATOM 570 C CA . SER A 1 73 ? 7.346 8.618 -2.805 1.00 74.25 73 SER A CA 1
ATOM 571 C C . SER A 1 73 ? 8.271 7.960 -3.830 1.00 74.25 73 SER A C 1
ATOM 573 O O . SER A 1 73 ? 9.026 7.054 -3.483 1.00 74.25 73 SER A O 1
ATOM 575 N N . LEU A 1 74 ? 8.237 8.424 -5.082 1.00 78.19 74 LEU A N 1
ATOM 576 C CA . LEU A 1 74 ? 9.110 7.923 -6.145 1.00 78.19 74 LEU A CA 1
ATOM 577 C C . LEU A 1 74 ? 10.571 8.306 -5.898 1.00 78.19 74 LEU A C 1
ATOM 579 O O . LEU A 1 74 ? 11.453 7.473 -6.090 1.00 78.19 74 LEU A O 1
ATOM 583 N N . ASP A 1 75 ? 10.831 9.526 -5.436 1.00 75.81 75 ASP A N 1
ATOM 584 C CA . ASP A 1 75 ? 12.179 9.985 -5.102 1.00 75.81 75 ASP A CA 1
ATOM 585 C C . ASP A 1 75 ? 12.740 9.215 -3.903 1.00 75.81 75 ASP A C 1
ATOM 587 O O . ASP A 1 75 ? 13.894 8.786 -3.937 1.00 75.81 75 ASP A O 1
ATOM 591 N N . ALA A 1 76 ? 11.915 8.943 -2.885 1.00 72.38 76 ALA A N 1
ATOM 592 C CA . ALA A 1 76 ? 12.305 8.107 -1.754 1.00 72.38 76 ALA A CA 1
ATOM 593 C C . ALA A 1 76 ? 12.644 6.664 -2.169 1.00 72.38 76 ALA A C 1
ATOM 595 O O . ALA A 1 76 ? 13.588 6.084 -1.632 1.00 72.38 76 ALA A O 1
ATOM 596 N N . GLU A 1 77 ? 11.911 6.071 -3.117 1.00 80.38 77 GLU A N 1
ATOM 597 C CA . GLU A 1 77 ? 12.262 4.753 -3.662 1.00 80.38 77 GLU A CA 1
ATOM 598 C C . GLU A 1 77 ? 13.527 4.795 -4.518 1.00 80.38 77 GLU A C 1
ATOM 600 O O . GLU A 1 77 ? 14.415 3.966 -4.332 1.00 80.38 77 GLU A O 1
ATOM 605 N N . ARG A 1 78 ? 13.656 5.773 -5.423 1.00 84.00 78 ARG A N 1
ATOM 606 C CA . ARG A 1 78 ? 14.853 5.939 -6.262 1.00 84.00 78 ARG A CA 1
ATOM 607 C C . ARG A 1 78 ? 16.109 6.174 -5.428 1.00 84.00 78 ARG A C 1
ATOM 609 O O . ARG A 1 78 ? 17.166 5.668 -5.786 1.00 84.00 78 ARG A O 1
ATOM 616 N N . ALA A 1 79 ? 15.999 6.855 -4.289 1.00 81.88 79 ALA A N 1
ATOM 617 C CA . ALA A 1 79 ? 17.107 7.056 -3.355 1.00 81.88 79 ALA A CA 1
ATOM 618 C C . ALA A 1 79 ? 17.643 5.749 -2.733 1.00 81.88 79 ALA A C 1
ATOM 620 O O . ALA A 1 79 ? 18.737 5.744 -2.171 1.00 81.88 79 ALA A O 1
ATOM 621 N N . LYS A 1 80 ? 16.902 4.635 -2.823 1.00 82.31 80 LYS A N 1
ATOM 622 C CA . LYS A 1 80 ? 17.382 3.305 -2.409 1.00 82.31 80 LYS A CA 1
ATOM 623 C C . LYS A 1 80 ? 18.221 2.614 -3.488 1.00 82.31 80 LYS A C 1
ATOM 625 O O . LYS A 1 80 ? 18.855 1.600 -3.198 1.00 82.31 80 LYS A O 1
ATOM 630 N N . MET A 1 81 ? 18.222 3.116 -4.725 1.00 86.00 81 MET A N 1
ATOM 631 C CA . MET A 1 81 ? 19.072 2.584 -5.787 1.00 86.00 81 MET A CA 1
ATOM 632 C C . MET A 1 81 ? 20.537 2.930 -5.495 1.00 86.00 81 MET A C 1
ATOM 634 O O . MET A 1 81 ? 20.837 4.094 -5.221 1.00 86.00 81 MET A O 1
ATOM 638 N N . PRO A 1 82 ? 21.472 1.969 -5.570 1.00 80.81 82 PRO A N 1
ATOM 639 C CA . PRO A 1 82 ? 22.880 2.279 -5.371 1.00 80.81 82 PRO A CA 1
ATOM 640 C C . PRO A 1 82 ? 23.387 3.168 -6.513 1.00 80.81 82 PRO A C 1
ATOM 642 O O . PRO A 1 82 ? 23.281 2.788 -7.679 1.00 80.81 82 PRO A O 1
ATOM 645 N N . ALA A 1 83 ? 23.955 4.330 -6.181 1.00 78.25 83 ALA A N 1
ATOM 646 C CA . ALA A 1 83 ? 24.416 5.308 -7.172 1.00 78.25 83 ALA A CA 1
ATOM 647 C C . ALA A 1 83 ? 25.501 4.751 -8.115 1.00 78.25 83 ALA A C 1
ATOM 649 O O . ALA A 1 83 ? 25.518 5.092 -9.294 1.00 78.25 83 ALA A O 1
ATOM 650 N N . ASP A 1 84 ? 26.354 3.858 -7.605 1.00 83.25 84 ASP A N 1
ATOM 651 C CA . ASP A 1 84 ? 27.484 3.273 -8.339 1.00 83.25 84 ASP A CA 1
ATOM 652 C C . ASP A 1 84 ? 27.190 1.866 -8.897 1.00 83.25 84 ASP A C 1
ATOM 654 O O . ASP A 1 84 ? 28.098 1.170 -9.359 1.00 83.25 84 ASP A O 1
ATOM 658 N N . ALA A 1 85 ? 25.936 1.399 -8.831 1.00 85.38 85 ALA A N 1
ATOM 659 C CA . ALA A 1 85 ? 25.579 0.091 -9.375 1.00 85.38 85 ALA A CA 1
ATOM 660 C C . ALA A 1 85 ? 25.617 0.088 -10.916 1.00 85.38 85 ALA A C 1
ATOM 662 O O . ALA A 1 85 ? 25.300 1.100 -11.550 1.00 85.38 85 ALA A O 1
ATOM 663 N N . PRO A 1 86 ? 25.935 -1.064 -11.541 1.00 90.50 86 PRO A N 1
ATOM 664 C CA . PRO A 1 86 ? 25.778 -1.239 -12.978 1.00 90.50 86 PRO A CA 1
ATOM 665 C C . PRO A 1 86 ? 24.371 -0.843 -13.425 1.00 90.50 86 PRO A C 1
ATOM 667 O O . PRO A 1 86 ? 23.381 -1.186 -12.773 1.00 90.50 86 PRO A O 1
ATOM 670 N N . SER A 1 87 ? 24.284 -0.138 -14.550 1.00 92.56 87 SER A N 1
ATOM 671 C CA . SER A 1 87 ? 23.012 0.243 -15.151 1.00 92.56 87 SER A CA 1
ATOM 672 C C . SER A 1 87 ? 23.021 0.025 -16.656 1.00 92.56 87 SER A C 1
ATOM 674 O O . SER A 1 87 ? 24.059 0.128 -17.311 1.00 92.56 87 SER A O 1
ATOM 676 N N . ALA A 1 88 ? 21.854 -0.305 -17.193 1.00 93.56 88 ALA A N 1
ATOM 677 C CA . ALA A 1 88 ? 21.632 -0.451 -18.621 1.00 93.56 88 ALA A CA 1
ATOM 678 C C . ALA A 1 88 ? 20.201 -0.042 -18.976 1.00 93.56 88 ALA A C 1
ATOM 680 O O . ALA A 1 88 ? 19.324 0.003 -18.109 1.00 93.56 88 ALA A O 1
ATOM 681 N N . GLU A 1 89 ? 19.962 0.252 -20.251 1.00 95.00 89 GLU A N 1
ATOM 682 C CA . GLU A 1 89 ? 18.660 0.683 -20.750 1.00 95.00 89 GLU A CA 1
ATOM 683 C C . GLU A 1 89 ? 18.317 -0.022 -22.067 1.00 95.00 89 GLU A C 1
ATOM 685 O O . GLU A 1 89 ? 19.177 -0.203 -22.928 1.00 95.00 89 GLU A O 1
ATOM 690 N N . LEU A 1 90 ? 17.047 -0.394 -22.215 1.00 95.31 90 LEU A N 1
ATOM 691 C CA . LEU A 1 90 ? 16.423 -0.765 -23.481 1.00 95.31 90 LEU A CA 1
ATOM 692 C C . LEU A 1 90 ? 15.455 0.320 -23.918 1.00 95.31 90 LEU A C 1
ATOM 694 O O . LEU A 1 90 ? 14.689 0.819 -23.093 1.00 95.31 90 LEU A O 1
ATOM 698 N N . ARG A 1 91 ? 15.426 0.631 -25.216 1.00 96.12 91 ARG A N 1
ATOM 699 C CA . ARG A 1 91 ? 14.552 1.675 -25.755 1.00 96.12 91 ARG A CA 1
ATOM 700 C C . ARG A 1 91 ? 13.838 1.246 -27.032 1.00 96.12 91 ARG A C 1
ATOM 702 O O . ARG A 1 91 ? 14.475 0.930 -28.029 1.00 96.12 91 ARG A O 1
ATOM 709 N N . TRP A 1 92 ? 12.511 1.325 -27.033 1.00 96.06 92 TRP A N 1
ATOM 710 C CA . TRP A 1 92 ? 11.681 1.168 -28.229 1.00 96.06 92 TRP A CA 1
ATOM 711 C C . TRP A 1 92 ? 11.247 2.534 -28.742 1.00 96.06 92 TRP A C 1
ATOM 713 O O . TRP A 1 92 ? 10.657 3.308 -27.988 1.00 96.06 92 TRP A O 1
ATOM 723 N N . ARG A 1 93 ? 11.519 2.822 -30.019 1.00 94.06 93 ARG A N 1
ATOM 724 C CA . ARG A 1 93 ? 11.096 4.058 -30.690 1.00 94.06 93 ARG A CA 1
ATOM 725 C C . ARG A 1 93 ? 9.840 3.825 -31.515 1.00 94.06 93 ARG A C 1
ATOM 727 O O . ARG A 1 93 ? 9.762 2.872 -32.282 1.00 94.06 93 ARG A O 1
ATOM 734 N N . PHE A 1 94 ? 8.895 4.748 -31.407 1.00 93.38 94 PHE A N 1
ATOM 735 C CA . PHE A 1 94 ? 7.630 4.708 -32.123 1.00 93.38 94 PHE A CA 1
ATOM 736 C C . PHE A 1 94 ? 7.411 6.022 -32.861 1.00 93.38 94 PHE A C 1
ATOM 738 O O . PHE A 1 94 ? 7.374 7.089 -32.251 1.00 93.38 94 PHE A O 1
ATOM 745 N N . ASN A 1 95 ? 7.155 5.933 -34.168 1.00 91.50 95 ASN A N 1
ATOM 746 C CA . ASN A 1 95 ? 6.715 7.086 -34.963 1.00 91.50 95 ASN A CA 1
ATOM 747 C C . ASN A 1 95 ? 5.378 7.650 -34.457 1.00 91.50 95 ASN A C 1
ATOM 749 O O . ASN A 1 95 ? 5.087 8.829 -34.638 1.00 91.50 95 ASN A O 1
ATOM 753 N N . PHE A 1 96 ? 4.563 6.797 -33.829 1.00 91.81 96 PHE A N 1
ATOM 754 C CA . PHE A 1 96 ? 3.318 7.183 -33.188 1.00 91.81 96 PHE A CA 1
ATOM 755 C C . PHE A 1 96 ? 3.168 6.481 -31.835 1.00 91.81 96 PHE A C 1
ATOM 757 O O . PHE A 1 96 ? 2.759 5.321 -31.757 1.00 91.81 96 PHE A O 1
ATOM 764 N N . LEU A 1 97 ? 3.507 7.187 -30.755 1.00 91.81 97 LEU A N 1
ATOM 765 C CA . LEU A 1 97 ? 3.437 6.657 -29.398 1.00 91.81 97 LEU A CA 1
ATOM 766 C C . LEU A 1 97 ? 2.060 6.934 -28.777 1.00 91.81 97 LEU A C 1
ATOM 768 O O . LEU A 1 97 ? 1.840 7.945 -28.105 1.00 91.81 97 LEU A O 1
ATOM 772 N N . HIS A 1 98 ? 1.124 6.007 -28.985 1.00 88.50 98 HIS A N 1
ATOM 773 C CA . HIS A 1 98 ? -0.210 6.067 -28.377 1.00 88.50 98 HIS A CA 1
ATOM 774 C C . HIS A 1 98 ? -0.311 5.324 -27.035 1.00 88.50 98 HIS A C 1
ATOM 776 O O . HIS A 1 98 ? 0.487 4.432 -26.736 1.00 88.50 98 HIS A O 1
ATOM 782 N N . SER A 1 99 ? -1.374 5.605 -26.273 1.00 85.88 99 SER A N 1
ATOM 783 C CA . SER A 1 99 ? -1.609 5.058 -24.926 1.00 85.88 99 SER A CA 1
ATOM 784 C C . SER A 1 99 ? -1.674 3.524 -24.873 1.00 85.88 99 SER A C 1
ATOM 786 O O . SER A 1 99 ? -1.226 2.908 -23.910 1.00 85.88 99 SER A O 1
ATOM 788 N N . GLY A 1 100 ? -2.114 2.880 -25.961 1.00 90.38 100 GLY A N 1
ATOM 789 C CA . GLY A 1 100 ? -2.057 1.424 -26.116 1.00 90.38 100 GLY A CA 1
ATOM 790 C C . GLY A 1 100 ? -0.667 0.806 -25.892 1.00 90.38 100 GLY A C 1
ATOM 791 O O . GLY A 1 100 ? -0.610 -0.272 -25.310 1.00 90.38 100 GLY A O 1
ATOM 792 N N . HIS A 1 101 ? 0.431 1.484 -26.263 1.00 93.31 101 HIS A N 1
ATOM 793 C CA . HIS A 1 101 ? 1.787 0.981 -26.010 1.00 93.31 101 HIS A CA 1
ATOM 794 C C . HIS A 1 101 ? 2.119 1.001 -24.514 1.00 93.31 101 HIS A C 1
ATOM 796 O O . HIS A 1 101 ? 2.578 0.005 -23.962 1.00 93.31 101 HIS A O 1
ATOM 802 N N . LEU A 1 102 ? 1.810 2.108 -23.831 1.00 92.25 102 LEU A N 1
ATOM 803 C CA . LEU A 1 102 ? 2.011 2.245 -22.384 1.00 92.25 102 LEU A CA 1
ATOM 804 C C . LEU A 1 102 ? 1.223 1.207 -21.611 1.00 92.25 102 LEU A C 1
ATOM 806 O O . LEU A 1 102 ? 1.753 0.496 -20.764 1.00 92.25 102 LEU A O 1
ATOM 810 N N . ARG A 1 103 ? -0.054 1.097 -21.953 1.00 93.44 103 ARG A N 1
ATOM 811 C CA . ARG A 1 103 ? -0.988 0.159 -21.361 1.00 93.44 103 ARG A CA 1
ATOM 812 C C . ARG A 1 103 ? -0.523 -1.290 -21.531 1.00 93.44 103 ARG A C 1
ATOM 814 O O . ARG A 1 103 ? -0.601 -2.061 -20.576 1.00 93.44 103 ARG A O 1
ATOM 821 N N . ALA A 1 104 ? 0.003 -1.634 -22.705 1.00 93.88 104 ALA A N 1
ATOM 822 C CA . ALA A 1 104 ? 0.596 -2.933 -22.996 1.00 93.88 104 ALA A CA 1
ATOM 823 C C . ALA A 1 104 ? 1.865 -3.198 -22.164 1.00 93.88 104 ALA A C 1
ATOM 825 O O . ALA A 1 104 ? 1.967 -4.257 -21.543 1.00 93.88 104 ALA A O 1
ATOM 826 N N . ALA A 1 105 ? 2.804 -2.246 -22.095 1.00 95.06 105 ALA A N 1
ATOM 827 C CA . ALA A 1 105 ? 4.008 -2.372 -21.266 1.00 95.06 105 ALA A CA 1
ATOM 828 C C . ALA A 1 105 ? 3.659 -2.523 -19.779 1.00 95.06 105 ALA A C 1
ATOM 830 O O . ALA A 1 105 ? 4.040 -3.517 -19.158 1.00 95.06 105 ALA A O 1
ATOM 831 N N . LEU A 1 106 ? 2.884 -1.579 -19.232 1.00 95.75 106 LEU A N 1
ATOM 832 C CA . LEU A 1 106 ? 2.474 -1.547 -17.826 1.00 95.75 106 LEU A CA 1
ATOM 833 C C . LEU A 1 106 ? 1.703 -2.801 -17.429 1.00 95.75 106 LEU A C 1
ATOM 835 O O . LEU A 1 106 ? 1.987 -3.373 -16.383 1.00 95.75 106 LEU A O 1
ATOM 839 N N . SER A 1 107 ? 0.771 -3.273 -18.262 1.00 94.44 107 SER A N 1
ATOM 840 C CA . SER A 1 107 ? 0.008 -4.485 -17.948 1.00 94.44 107 SER A CA 1
ATOM 841 C C . SER A 1 107 ? 0.885 -5.728 -17.916 1.00 94.44 107 SER A C 1
ATOM 843 O O . SER A 1 107 ? 0.677 -6.601 -17.077 1.00 94.44 107 SER A O 1
ATOM 845 N N . ARG A 1 108 ? 1.879 -5.832 -18.801 1.00 93.56 108 ARG A N 1
ATOM 846 C CA . ARG A 1 108 ? 2.767 -6.996 -18.836 1.00 93.56 108 ARG A CA 1
ATOM 847 C C . ARG A 1 108 ? 3.725 -7.037 -17.651 1.00 93.56 108 ARG A C 1
ATOM 849 O O . ARG A 1 108 ? 3.790 -8.070 -16.991 1.00 93.56 108 ARG A O 1
ATOM 856 N N . VAL A 1 109 ? 4.417 -5.935 -17.349 1.00 93.50 109 VAL A N 1
ATOM 857 C CA . VAL A 1 109 ? 5.300 -5.890 -16.167 1.00 93.50 109 VAL A CA 1
ATOM 858 C C . VAL A 1 109 ? 4.500 -5.905 -14.867 1.00 93.50 109 VAL A C 1
ATOM 860 O O . VAL A 1 109 ? 4.882 -6.581 -13.916 1.00 93.50 109 VAL A O 1
ATOM 863 N N . GLY A 1 110 ? 3.339 -5.249 -14.849 1.00 91.31 110 GLY A N 1
ATOM 864 C CA . GLY A 1 110 ? 2.450 -5.175 -13.695 1.00 91.31 110 GLY A CA 1
ATOM 865 C C . GLY A 1 110 ? 1.864 -6.521 -13.283 1.00 91.31 110 GLY A C 1
ATOM 866 O O . GLY A 1 110 ? 1.783 -6.794 -12.091 1.00 91.31 110 GLY A O 1
ATOM 867 N N . ARG A 1 111 ? 1.555 -7.417 -14.235 1.00 90.44 111 ARG A N 1
ATOM 868 C CA . ARG A 1 111 ? 1.153 -8.806 -13.923 1.00 90.44 111 ARG A CA 1
ATOM 869 C C . ARG A 1 111 ? 2.231 -9.590 -13.174 1.00 90.44 111 ARG A C 1
ATOM 871 O O . ARG A 1 111 ? 1.903 -10.495 -12.417 1.00 90.44 111 ARG A O 1
ATOM 878 N N . CYS A 1 112 ? 3.503 -9.271 -13.400 1.00 90.81 112 CYS A N 1
ATOM 879 C CA . CYS A 1 112 ? 4.611 -9.889 -12.676 1.00 90.81 112 CYS A CA 1
ATOM 880 C C . CYS A 1 112 ? 4.889 -9.188 -11.344 1.00 90.81 112 CYS A C 1
ATOM 882 O O . CYS A 1 112 ? 5.277 -9.834 -10.374 1.00 90.81 112 CYS A O 1
ATOM 884 N N . ALA A 1 113 ? 4.723 -7.868 -11.305 1.00 89.94 113 ALA A N 1
ATOM 885 C CA . ALA A 1 113 ? 5.086 -7.064 -10.151 1.00 89.94 113 ALA A CA 1
ATOM 886 C C . ALA A 1 113 ? 4.010 -7.002 -9.061 1.00 89.94 113 ALA A C 1
ATOM 888 O O . ALA A 1 113 ? 4.340 -6.918 -7.876 1.00 89.94 113 ALA A O 1
ATOM 889 N N . GLY A 1 114 ? 2.732 -7.052 -9.439 1.00 88.00 114 GLY A N 1
ATOM 890 C CA . GLY A 1 114 ? 1.615 -6.970 -8.506 1.00 88.00 114 GLY A CA 1
ATOM 891 C C . GLY A 1 114 ? 1.727 -5.751 -7.589 1.00 88.00 114 GLY A C 1
ATOM 892 O O . GLY A 1 114 ? 2.108 -4.660 -8.016 1.00 88.00 114 GLY A O 1
ATOM 893 N N . GLU A 1 115 ? 1.423 -5.920 -6.305 1.00 81.94 115 GLU A N 1
ATOM 894 C CA . GLU A 1 115 ? 1.450 -4.827 -5.323 1.00 81.94 115 GLU A CA 1
ATOM 895 C C . GLU A 1 115 ? 2.858 -4.347 -4.931 1.00 81.94 115 GLU A C 1
ATOM 897 O O . GLU A 1 115 ? 2.979 -3.424 -4.132 1.00 81.94 115 GLU A O 1
ATOM 902 N N . GLN A 1 116 ? 3.919 -4.972 -5.446 1.00 81.75 116 GLN A N 1
ATOM 903 C CA . GLN A 1 116 ? 5.300 -4.716 -5.012 1.00 81.75 116 GLN A CA 1
ATOM 904 C C . GLN A 1 116 ? 5.979 -3.555 -5.733 1.00 81.75 116 GLN A C 1
ATOM 906 O O . GLN A 1 116 ? 7.106 -3.200 -5.398 1.00 81.75 116 GLN A O 1
ATOM 911 N N . ALA A 1 117 ? 5.308 -2.971 -6.720 1.00 88.75 117 ALA A N 1
ATOM 912 C CA . ALA A 1 117 ? 5.841 -1.885 -7.517 1.00 88.75 117 ALA A CA 1
ATOM 913 C C . ALA A 1 117 ? 4.972 -0.632 -7.439 1.00 88.75 117 ALA A C 1
ATOM 915 O O . ALA A 1 117 ? 3.788 -0.659 -7.088 1.00 88.75 117 ALA A O 1
ATOM 916 N N . TRP A 1 118 ? 5.592 0.475 -7.820 1.00 89.62 118 TRP A N 1
ATOM 917 C CA . TRP A 1 118 ? 4.952 1.759 -8.011 1.00 89.62 118 TRP A CA 1
ATOM 918 C C . TRP A 1 118 ? 4.523 1.909 -9.464 1.00 89.62 118 TRP A C 1
ATOM 920 O O . TRP A 1 118 ? 5.266 1.565 -10.382 1.00 89.62 118 TRP A O 1
ATOM 930 N N . TYR A 1 119 ? 3.324 2.456 -9.659 1.00 91.62 119 TYR A N 1
ATOM 931 C CA . TYR A 1 119 ? 2.714 2.654 -10.969 1.00 91.62 119 TYR A CA 1
ATOM 932 C C . TYR A 1 119 ? 2.191 4.084 -11.083 1.00 91.62 119 TYR A C 1
ATOM 934 O O . TYR A 1 119 ? 1.517 4.579 -10.175 1.00 91.62 119 TYR A O 1
ATOM 942 N N . TRP A 1 120 ? 2.456 4.725 -12.216 1.00 93.38 120 TRP A N 1
ATOM 943 C CA . TRP A 1 120 ? 1.862 5.999 -12.617 1.00 93.38 120 TRP A CA 1
ATOM 944 C C . TRP A 1 120 ? 1.526 5.952 -14.111 1.00 93.38 120 TRP A C 1
ATOM 946 O O . TRP A 1 120 ? 1.886 5.000 -14.800 1.00 93.38 120 TRP A O 1
ATOM 956 N N . HIS A 1 121 ? 0.799 6.949 -14.612 1.00 91.44 121 HIS A N 1
ATOM 957 C CA . HIS A 1 121 ? 0.242 6.929 -15.968 1.00 91.44 121 HIS A CA 1
ATOM 958 C C . HIS A 1 121 ? 1.282 6.608 -17.059 1.00 91.44 121 HIS A C 1
ATOM 960 O O . HIS A 1 121 ? 1.019 5.815 -17.962 1.00 91.44 121 HIS A O 1
ATOM 966 N N . GLU A 1 122 ? 2.485 7.166 -16.927 1.00 93.44 122 GLU A N 1
ATOM 967 C CA . GLU A 1 122 ? 3.587 7.014 -17.881 1.00 93.44 122 GLU A CA 1
ATOM 968 C C . GLU A 1 122 ? 4.804 6.288 -17.284 1.00 93.44 122 GLU A C 1
ATOM 970 O O . GLU A 1 122 ? 5.940 6.546 -17.681 1.00 93.44 122 GLU A O 1
ATOM 975 N N . GLY A 1 123 ? 4.614 5.390 -16.311 1.00 94.81 123 GLY A N 1
ATOM 976 C CA . GLY A 1 123 ? 5.753 4.608 -15.844 1.00 94.81 123 GLY A CA 1
ATOM 977 C C . GLY A 1 123 ? 5.525 3.675 -14.669 1.00 94.81 123 GLY A C 1
ATOM 978 O O . GLY A 1 123 ? 4.426 3.507 -14.135 1.00 94.81 123 GLY A O 1
ATOM 979 N N . PHE A 1 124 ? 6.616 3.005 -14.333 1.00 95.44 124 PHE A N 1
ATOM 980 C CA . PHE A 1 124 ? 6.668 1.914 -13.378 1.00 95.44 124 PHE A CA 1
ATOM 981 C C . PHE A 1 124 ? 8.021 1.913 -12.679 1.00 95.44 124 PHE A C 1
ATOM 983 O O . PHE A 1 124 ? 9.040 2.195 -13.308 1.00 95.44 124 PHE A O 1
ATOM 990 N N . LEU A 1 125 ? 8.032 1.555 -11.398 1.00 95.19 125 LEU A N 1
ATOM 991 C CA . LEU A 1 125 ? 9.254 1.359 -10.631 1.00 95.19 125 LEU A CA 1
ATOM 992 C C . LEU A 1 125 ? 9.096 0.175 -9.677 1.00 95.19 125 LEU A C 1
ATOM 994 O O . LEU A 1 125 ? 8.216 0.185 -8.817 1.00 95.19 125 LEU A O 1
ATOM 998 N N . GLY A 1 126 ? 9.973 -0.820 -9.785 1.00 93.06 126 GLY A N 1
ATOM 999 C CA . GLY A 1 126 ? 9.972 -1.973 -8.888 1.00 93.06 126 GLY A CA 1
ATOM 1000 C C . GLY A 1 126 ? 11.345 -2.617 -8.750 1.00 93.06 126 GLY A C 1
ATOM 1001 O O . GLY A 1 126 ? 12.210 -2.450 -9.607 1.00 93.06 126 GLY A O 1
ATOM 1002 N N . TYR A 1 127 ? 11.536 -3.373 -7.672 1.00 92.69 127 TYR A N 1
ATOM 1003 C CA . TYR A 1 127 ? 12.739 -4.171 -7.464 1.00 92.69 127 TYR A CA 1
ATOM 1004 C C . TYR A 1 127 ? 12.495 -5.628 -7.860 1.00 92.69 127 TYR A C 1
ATOM 1006 O O . TYR A 1 127 ? 11.616 -6.291 -7.304 1.00 92.69 127 TYR A O 1
ATOM 1014 N N . GLU A 1 128 ? 13.269 -6.124 -8.823 1.00 93.94 128 GLU A N 1
ATOM 1015 C CA . GLU A 1 128 ? 13.213 -7.505 -9.293 1.00 93.94 128 GLU A CA 1
ATOM 1016 C C . GLU A 1 128 ? 14.222 -8.353 -8.506 1.00 93.94 128 GLU A C 1
ATOM 1018 O O . GLU A 1 128 ? 15.431 -8.097 -8.498 1.00 93.94 128 GLU A O 1
ATOM 1023 N N . VAL A 1 129 ? 13.711 -9.353 -7.783 1.00 87.88 129 VAL A N 1
ATOM 1024 C CA . VAL A 1 129 ? 14.496 -10.070 -6.768 1.00 87.88 129 VAL A CA 1
ATOM 1025 C C . VAL A 1 129 ? 15.412 -11.144 -7.337 1.00 87.88 129 VAL A C 1
ATOM 1027 O O . VAL A 1 129 ? 16.426 -11.452 -6.717 1.00 87.88 129 VAL A O 1
ATOM 1030 N N . ARG A 1 130 ? 15.080 -11.728 -8.493 1.00 88.25 130 ARG A N 1
ATOM 1031 C CA . ARG A 1 130 ? 15.862 -12.823 -9.090 1.00 88.25 130 ARG A CA 1
ATOM 1032 C C . ARG A 1 130 ? 17.176 -12.299 -9.662 1.00 88.25 130 ARG A C 1
ATOM 1034 O O . ARG A 1 130 ? 18.204 -12.957 -9.542 1.00 88.25 130 ARG A O 1
ATOM 1041 N N . HIS A 1 131 ? 17.125 -11.103 -10.233 1.00 92.38 131 HIS A N 1
ATOM 1042 C CA . HIS A 1 131 ? 18.250 -10.415 -10.855 1.00 92.38 131 HIS A CA 1
ATOM 1043 C C . HIS A 1 131 ? 18.884 -9.370 -9.926 1.00 92.38 131 HIS A C 1
ATOM 1045 O O . HIS A 1 131 ? 19.901 -8.763 -10.266 1.00 92.38 131 HIS A O 1
ATOM 1051 N N . GLN A 1 132 ? 18.302 -9.179 -8.736 1.00 89.75 132 GLN A N 1
ATOM 1052 C CA . GLN A 1 132 ? 18.765 -8.234 -7.721 1.00 89.75 132 GLN A CA 1
ATOM 1053 C C . GLN A 1 132 ? 18.985 -6.835 -8.308 1.00 89.75 132 GLN A C 1
ATOM 1055 O O . GLN A 1 132 ? 20.049 -6.222 -8.167 1.00 89.75 132 GLN A O 1
ATOM 1060 N N . ALA A 1 133 ? 17.985 -6.369 -9.051 1.00 92.81 133 ALA A N 1
ATOM 1061 C CA . ALA A 1 133 ? 18.065 -5.130 -9.795 1.00 92.81 133 ALA A CA 1
ATOM 1062 C C . ALA A 1 133 ? 16.727 -4.400 -9.786 1.00 92.81 133 ALA A C 1
ATOM 1064 O O . ALA A 1 133 ? 15.648 -4.986 -9.854 1.00 92.81 133 ALA A O 1
ATOM 1065 N N . TRP A 1 134 ? 16.822 -3.083 -9.719 1.00 94.69 134 TRP A N 1
ATOM 1066 C CA . TRP A 1 134 ? 15.704 -2.191 -9.939 1.00 94.69 134 TRP A CA 1
ATOM 1067 C C . TRP A 1 134 ? 15.352 -2.163 -11.415 1.00 94.69 134 TRP A C 1
ATOM 1069 O O . TRP A 1 134 ? 16.252 -2.134 -12.249 1.00 94.69 134 TRP A O 1
ATOM 1079 N N . LEU A 1 135 ? 14.058 -2.130 -11.717 1.00 96.56 135 LEU A N 1
ATOM 1080 C CA . LEU A 1 135 ? 13.524 -1.915 -13.050 1.00 96.56 135 LEU A CA 1
ATOM 1081 C C . LEU A 1 135 ? 12.633 -0.679 -13.038 1.00 96.56 135 LEU A C 1
ATOM 1083 O O . LEU A 1 135 ? 11.667 -0.598 -12.276 1.00 96.56 135 LEU A O 1
ATOM 1087 N N . GLU A 1 136 ? 12.938 0.254 -13.925 1.00 96.31 136 GLU A N 1
ATOM 1088 C CA . GLU A 1 136 ? 12.154 1.455 -14.153 1.00 96.31 136 GLU A CA 1
ATOM 1089 C C . GLU A 1 136 ? 11.686 1.500 -15.606 1.00 96.31 136 GLU A C 1
ATOM 1091 O O . GLU A 1 136 ? 12.460 1.219 -16.517 1.00 96.31 136 GLU A O 1
ATOM 1096 N N . LEU A 1 137 ? 10.423 1.858 -15.813 1.00 96.81 137 LEU A N 1
ATOM 1097 C CA . LEU A 1 137 ? 9.849 2.179 -17.116 1.00 96.81 137 LEU A CA 1
ATOM 1098 C C . LEU A 1 137 ? 9.571 3.677 -17.164 1.00 96.81 137 LEU A C 1
ATOM 1100 O O . LEU A 1 137 ? 8.979 4.222 -16.227 1.00 96.81 137 LEU A O 1
ATOM 1104 N N . GLY A 1 138 ? 9.859 4.297 -18.301 1.00 95.31 138 GLY A N 1
ATOM 1105 C CA . GLY A 1 138 ? 9.386 5.642 -18.577 1.00 95.31 138 GLY A CA 1
ATOM 1106 C C . GLY A 1 138 ? 9.181 5.930 -20.054 1.00 95.31 138 GLY A C 1
ATOM 1107 O O . GLY A 1 138 ? 9.353 5.079 -20.933 1.00 95.31 138 GLY A O 1
ATOM 1108 N N . VAL A 1 139 ? 8.781 7.173 -20.299 1.00 94.50 139 VAL A N 1
ATOM 1109 C CA . VAL A 1 139 ? 8.393 7.679 -21.611 1.00 94.50 139 VAL A CA 1
ATOM 1110 C C . VAL A 1 139 ? 9.197 8.915 -21.936 1.00 94.50 139 VAL A C 1
ATOM 1112 O O . VAL A 1 139 ? 9.392 9.786 -21.091 1.00 94.50 139 VAL A O 1
ATOM 1115 N N . GLN A 1 140 ? 9.624 9.015 -23.186 1.00 93.75 140 GLN A N 1
ATOM 1116 C CA . GLN A 1 140 ? 10.153 10.244 -23.749 1.00 93.75 140 GLN A CA 1
ATOM 1117 C C . GLN A 1 140 ? 9.357 10.574 -25.007 1.00 93.75 140 GLN A C 1
ATOM 1119 O O . GLN A 1 140 ? 9.396 9.816 -25.969 1.00 93.75 140 GLN A O 1
ATOM 1124 N N . ARG A 1 141 ? 8.619 11.685 -25.006 1.00 91.69 141 ARG A N 1
ATOM 1125 C CA . ARG A 1 141 ? 7.878 12.143 -26.190 1.00 91.69 141 ARG A CA 1
ATOM 1126 C C . ARG A 1 141 ? 8.763 13.003 -27.081 1.00 91.69 141 ARG A C 1
ATOM 1128 O O . ARG A 1 141 ? 9.623 13.737 -26.592 1.00 91.69 141 ARG A O 1
ATOM 1135 N N . ASP A 1 142 ? 8.521 12.922 -28.380 1.00 90.06 142 ASP A N 1
ATOM 1136 C CA . ASP A 1 142 ? 9.218 13.743 -29.365 1.00 90.06 142 ASP A CA 1
ATOM 1137 C C . ASP A 1 142 ? 8.747 15.201 -29.278 1.00 90.06 142 ASP A C 1
ATOM 1139 O O . ASP A 1 142 ? 7.681 15.493 -28.733 1.00 90.06 142 ASP A O 1
ATOM 1143 N N . ALA A 1 143 ? 9.483 16.127 -29.900 1.00 84.25 143 ALA A N 1
ATOM 1144 C CA . ALA A 1 143 ? 9.115 17.547 -29.932 1.00 84.25 143 ALA A CA 1
ATOM 1145 C C . ALA A 1 143 ? 7.722 17.814 -30.542 1.00 84.25 143 ALA A C 1
ATOM 1147 O O . ALA A 1 143 ? 7.086 18.814 -30.222 1.00 84.25 143 ALA A O 1
ATOM 1148 N N . THR A 1 144 ? 7.241 16.921 -31.414 1.00 79.75 144 THR A N 1
ATOM 1149 C CA . THR A 1 144 ? 5.908 17.000 -32.032 1.00 79.75 144 THR A CA 1
ATOM 1150 C C . THR A 1 144 ? 4.798 16.425 -31.149 1.00 79.75 144 THR A C 1
ATOM 1152 O O . THR A 1 144 ? 3.625 16.620 -31.447 1.00 79.75 144 THR A O 1
ATOM 1155 N N . GLY A 1 145 ? 5.141 15.678 -30.092 1.00 76.44 145 GLY A N 1
ATOM 1156 C CA . GLY A 1 145 ? 4.203 14.994 -29.197 1.00 76.44 145 GLY A CA 1
ATOM 1157 C C . GLY A 1 145 ? 3.507 13.757 -29.784 1.00 76.44 145 GLY A C 1
ATOM 1158 O O . GLY A 1 145 ? 2.835 13.041 -29.042 1.00 76.44 145 GLY A O 1
ATOM 1159 N N . HIS A 1 146 ? 3.662 13.488 -31.086 1.00 82.44 146 HIS A N 1
ATOM 1160 C CA . HIS A 1 146 ? 3.010 12.367 -31.771 1.00 82.44 146 HIS A CA 1
ATOM 1161 C C . HIS A 1 146 ? 3.803 11.060 -31.664 1.00 82.44 146 HIS A C 1
ATOM 1163 O O . HIS A 1 146 ? 3.211 10.003 -31.449 1.00 82.44 146 HIS A O 1
ATOM 1169 N N . GLY A 1 147 ? 5.126 11.134 -31.800 1.00 90.94 147 GLY A N 1
ATOM 1170 C CA . GLY A 1 147 ? 6.042 10.015 -31.606 1.00 90.94 147 GLY A CA 1
ATOM 1171 C C . GLY A 1 147 ? 6.685 10.030 -30.221 1.00 90.94 147 GLY A C 1
ATOM 1172 O O . GLY A 1 147 ? 6.421 10.903 -29.383 1.00 90.94 147 GLY A O 1
ATOM 1173 N N . GLY A 1 148 ? 7.510 9.028 -29.962 1.00 93.56 148 GLY A N 1
ATOM 1174 C CA . GLY A 1 148 ? 8.214 8.918 -28.698 1.00 93.56 148 GLY A CA 1
ATOM 1175 C C . GLY A 1 148 ? 8.994 7.629 -28.559 1.00 93.56 148 GLY A C 1
ATOM 1176 O O . GLY A 1 148 ? 9.027 6.774 -29.442 1.00 93.56 148 GLY A O 1
ATOM 1177 N N . SER A 1 149 ? 9.594 7.475 -27.391 1.00 94.69 149 SER A N 1
ATOM 1178 C CA . SER A 1 149 ? 10.258 6.259 -26.964 1.00 94.69 149 SER A CA 1
ATOM 1179 C C . SER A 1 149 ? 9.691 5.763 -25.643 1.00 94.69 149 SER A C 1
ATOM 1181 O O . SER A 1 149 ? 9.451 6.555 -24.729 1.00 94.69 149 SER A O 1
ATOM 1183 N N . LEU A 1 150 ? 9.537 4.446 -25.534 1.00 96.19 150 LEU A N 1
ATOM 1184 C CA . LEU A 1 150 ? 9.428 3.758 -24.251 1.00 96.19 150 LEU A CA 1
ATOM 1185 C C . LEU A 1 150 ? 10.797 3.223 -23.884 1.00 96.19 150 LEU A C 1
ATOM 1187 O O . LEU A 1 150 ? 11.451 2.592 -24.716 1.00 96.19 150 LEU A O 1
ATOM 1191 N N . TRP A 1 151 ? 11.220 3.457 -22.652 1.00 96.00 151 TRP A N 1
ATOM 1192 C CA . TRP A 1 151 ? 12.489 2.946 -22.161 1.00 96.00 151 TRP A CA 1
ATOM 1193 C C . TRP A 1 151 ? 12.295 2.140 -20.886 1.00 96.00 151 TRP A C 1
ATOM 1195 O O . TRP A 1 151 ? 11.445 2.456 -20.056 1.00 96.00 151 TRP A O 1
ATOM 1205 N N . PHE A 1 152 ? 13.107 1.097 -20.749 1.00 97.25 152 PHE A N 1
ATOM 1206 C CA . PHE A 1 152 ? 13.262 0.324 -19.529 1.00 97.25 152 PHE A CA 1
ATOM 1207 C C . PHE A 1 152 ? 14.703 0.430 -19.067 1.00 97.25 152 PHE A C 1
ATOM 1209 O O . PHE A 1 152 ? 15.611 0.048 -19.801 1.00 97.25 152 PHE A O 1
ATOM 1216 N N . ARG A 1 153 ? 14.910 0.909 -17.846 1.00 95.81 153 ARG A N 1
ATOM 1217 C CA . ARG A 1 153 ? 16.225 1.034 -17.229 1.00 95.81 153 ARG A CA 1
ATOM 1218 C C . ARG A 1 153 ? 16.348 0.047 -16.082 1.00 95.81 153 ARG A C 1
ATOM 1220 O O . ARG A 1 153 ? 15.489 0.020 -15.202 1.00 95.81 153 ARG A O 1
ATOM 1227 N N . ALA A 1 154 ? 17.420 -0.736 -16.088 1.00 95.56 154 ALA A N 1
ATOM 1228 C CA . ALA A 1 154 ? 17.771 -1.626 -14.993 1.00 95.56 154 ALA A CA 1
ATOM 1229 C C . ALA A 1 154 ? 18.999 -1.102 -14.243 1.00 95.56 154 ALA A C 1
ATOM 1231 O O . ALA A 1 154 ? 19.950 -0.646 -14.877 1.00 95.56 154 ALA A O 1
ATOM 1232 N N . VAL A 1 155 ? 18.987 -1.180 -12.909 1.00 93.62 155 VAL A N 1
ATOM 1233 C CA . VAL A 1 155 ? 20.106 -0.771 -12.039 1.00 93.62 155 VAL A CA 1
ATOM 1234 C C . VAL A 1 155 ? 20.324 -1.828 -10.956 1.00 93.62 155 VAL A C 1
ATOM 1236 O O . VAL A 1 155 ? 19.430 -2.067 -10.144 1.00 93.62 155 VAL A O 1
ATOM 1239 N N . GLY A 1 156 ? 21.490 -2.475 -10.924 1.00 91.00 156 GLY A N 1
ATOM 1240 C CA . GLY A 1 156 ? 21.786 -3.537 -9.955 1.00 91.00 156 GLY A CA 1
ATOM 1241 C C . GLY A 1 156 ? 22.781 -4.581 -10.459 1.00 91.00 156 GLY A C 1
ATOM 1242 O O . GLY A 1 156 ? 23.670 -4.269 -11.244 1.00 91.00 156 GLY A O 1
ATOM 1243 N N . ALA A 1 157 ? 22.651 -5.822 -9.983 1.00 87.94 157 ALA A N 1
ATOM 1244 C CA . ALA A 1 157 ? 23.643 -6.870 -10.239 1.00 87.94 157 ALA A CA 1
ATOM 1245 C C . ALA A 1 157 ? 23.519 -7.511 -11.635 1.00 87.94 157 ALA A C 1
ATOM 1247 O O . ALA A 1 157 ? 24.479 -7.503 -12.401 1.00 87.94 157 ALA A O 1
ATOM 1248 N N . GLN A 1 158 ? 22.348 -8.058 -11.974 1.00 89.31 158 GLN A N 1
ATOM 1249 C CA . GLN A 1 158 ? 22.113 -8.840 -13.202 1.00 89.31 158 GLN A CA 1
ATOM 1250 C C . GLN A 1 158 ? 21.262 -8.048 -14.211 1.00 89.31 158 GLN A C 1
ATOM 1252 O O . GLN A 1 158 ? 20.186 -8.470 -14.642 1.00 89.31 158 GLN A O 1
ATOM 1257 N N . VAL A 1 159 ? 21.712 -6.830 -14.544 1.00 93.19 159 VAL A N 1
ATOM 1258 C CA . VAL A 1 159 ? 20.938 -5.887 -15.377 1.00 93.19 159 VAL A CA 1
ATOM 1259 C C . VAL A 1 159 ? 20.724 -6.379 -16.809 1.00 93.19 159 VAL A C 1
ATOM 1261 O O . VAL A 1 159 ? 19.670 -6.120 -17.385 1.00 93.19 159 VAL A O 1
ATOM 1264 N N . ALA A 1 160 ? 21.689 -7.104 -17.379 1.00 90.88 160 ALA A N 1
ATOM 1265 C CA . ALA A 1 160 ? 21.601 -7.608 -18.746 1.00 90.88 160 ALA A CA 1
ATOM 1266 C C . ALA A 1 160 ? 20.577 -8.747 -18.861 1.00 90.88 160 ALA A C 1
ATOM 1268 O O . ALA A 1 160 ? 19.714 -8.702 -19.738 1.00 90.88 160 ALA A O 1
ATOM 1269 N N . GLU A 1 161 ? 20.616 -9.729 -17.950 1.00 91.50 161 GLU A N 1
ATOM 1270 C CA . GLU A 1 161 ? 19.626 -10.811 -17.935 1.00 91.50 161 GLU A CA 1
ATOM 1271 C C . GLU A 1 161 ? 18.213 -10.281 -17.656 1.00 91.50 161 GLU A C 1
ATOM 1273 O O . GLU A 1 161 ? 17.252 -10.705 -18.304 1.00 91.50 161 GLU A O 1
ATOM 1278 N N . LEU A 1 162 ? 18.086 -9.304 -16.747 1.00 94.62 162 LEU A N 1
ATOM 1279 C CA . LEU A 1 162 ? 16.807 -8.658 -16.459 1.00 94.62 162 LEU A CA 1
ATOM 1280 C C . LEU A 1 162 ? 16.235 -7.962 -17.700 1.00 94.62 162 LEU A C 1
ATOM 1282 O O . LEU A 1 162 ? 15.063 -8.155 -18.027 1.00 94.62 162 LEU A O 1
ATOM 1286 N N . LEU A 1 163 ? 17.040 -7.169 -18.409 1.00 95.00 163 LEU A N 1
ATOM 1287 C CA . LEU A 1 163 ? 16.575 -6.454 -19.597 1.00 95.00 163 LEU A CA 1
ATOM 1288 C C . LEU A 1 163 ? 16.260 -7.397 -20.761 1.00 95.00 163 LEU A C 1
ATOM 1290 O O . LEU A 1 163 ? 15.259 -7.180 -21.444 1.00 95.00 163 LEU A O 1
ATOM 1294 N N . ASP A 1 164 ? 17.007 -8.488 -20.948 1.00 92.56 164 ASP A N 1
ATOM 1295 C CA . ASP A 1 164 ? 16.622 -9.503 -21.935 1.00 92.56 164 ASP A CA 1
ATOM 1296 C C . ASP A 1 164 ? 15.284 -10.163 -21.566 1.00 92.56 164 ASP A C 1
ATOM 1298 O O . ASP A 1 164 ? 14.424 -10.369 -22.425 1.00 92.56 164 ASP A O 1
ATOM 1302 N N . LYS A 1 165 ? 15.031 -10.405 -20.273 1.00 93.31 165 LYS A N 1
ATOM 1303 C CA . LYS A 1 165 ? 13.729 -10.908 -19.819 1.00 93.31 165 LYS A CA 1
ATOM 1304 C C . LYS A 1 165 ? 12.601 -9.899 -20.053 1.00 93.31 165 LYS A C 1
ATOM 1306 O O . LYS A 1 165 ? 11.498 -10.297 -20.442 1.00 93.31 165 LYS A O 1
ATOM 1311 N N . VAL A 1 166 ? 12.859 -8.607 -19.858 1.00 94.62 166 VAL A N 1
ATOM 1312 C CA . VAL A 1 166 ? 11.910 -7.528 -20.181 1.00 94.62 166 VAL A CA 1
ATOM 1313 C C . VAL A 1 166 ? 11.625 -7.499 -21.682 1.00 94.62 166 VAL A C 1
ATOM 1315 O O . VAL A 1 166 ? 10.457 -7.493 -22.068 1.00 94.62 166 VAL A O 1
ATOM 1318 N N . ARG A 1 167 ? 12.653 -7.588 -22.534 1.00 93.88 167 ARG A N 1
ATOM 1319 C CA . ARG A 1 167 ? 12.516 -7.678 -23.996 1.00 93.88 167 ARG A CA 1
ATOM 1320 C C . ARG A 1 167 ? 11.636 -8.853 -24.419 1.00 93.88 167 ARG A C 1
ATOM 1322 O O . ARG A 1 167 ? 10.706 -8.659 -25.189 1.00 93.88 167 ARG A O 1
ATOM 1329 N N . GLN A 1 168 ? 11.870 -10.042 -23.861 1.00 91.31 168 GLN A N 1
ATOM 1330 C CA . GLN A 1 168 ? 11.049 -11.239 -24.108 1.00 91.31 168 GLN A CA 1
ATOM 1331 C C . GLN A 1 168 ? 9.603 -11.098 -23.611 1.00 91.31 168 GLN A C 1
ATOM 1333 O O . GLN A 1 168 ? 8.724 -11.843 -24.041 1.00 91.31 168 GLN A O 1
ATOM 1338 N N . THR A 1 169 ? 9.364 -10.190 -22.666 1.00 91.75 169 THR A N 1
ATOM 1339 C CA . THR A 1 169 ? 8.035 -9.930 -22.120 1.00 91.75 169 THR A CA 1
ATOM 1340 C C . THR A 1 169 ? 7.255 -8.965 -23.015 1.00 91.75 169 THR A C 1
ATOM 1342 O O . THR A 1 169 ? 6.041 -9.101 -23.099 1.00 91.75 169 THR A O 1
ATOM 1345 N N . MET A 1 170 ? 7.902 -8.016 -23.698 1.00 93.69 170 MET A N 1
ATOM 1346 C CA . MET A 1 170 ? 7.225 -7.010 -24.532 1.00 93.69 170 MET A CA 1
ATOM 1347 C C . MET A 1 170 ? 6.561 -7.604 -25.793 1.00 93.69 170 MET A C 1
ATOM 1349 O O . MET A 1 170 ? 6.922 -8.701 -26.223 1.00 93.69 170 MET A O 1
ATOM 1353 N N . PRO A 1 171 ? 5.557 -6.919 -26.385 1.00 92.31 171 PRO A N 1
ATOM 1354 C CA . PRO A 1 171 ? 4.952 -7.348 -27.646 1.00 92.31 171 PRO A CA 1
ATOM 1355 C C . PRO A 1 171 ? 5.989 -7.577 -28.751 1.00 92.31 171 PRO A C 1
ATOM 1357 O O . PRO A 1 171 ? 6.853 -6.736 -28.987 1.00 92.31 171 PRO A O 1
ATOM 1360 N N . ALA A 1 172 ? 5.878 -8.702 -29.459 1.00 88.69 172 ALA A N 1
ATOM 1361 C CA . ALA A 1 172 ? 6.815 -9.055 -30.527 1.00 88.69 172 ALA A CA 1
ATOM 1362 C C . ALA A 1 172 ? 6.755 -8.089 -31.728 1.00 88.69 172 ALA A C 1
ATOM 1364 O O . ALA A 1 172 ? 7.735 -7.935 -32.450 1.00 88.69 172 ALA A O 1
ATOM 1365 N N . ASP A 1 173 ? 5.615 -7.429 -31.940 1.00 90.50 173 ASP A N 1
ATOM 1366 C CA . ASP A 1 173 ? 5.381 -6.455 -33.008 1.00 90.50 173 ASP A CA 1
ATOM 1367 C C . ASP A 1 173 ? 6.038 -5.089 -32.754 1.00 90.50 173 ASP A C 1
ATOM 1369 O O . ASP A 1 173 ? 6.077 -4.259 -33.659 1.00 90.50 173 ASP A O 1
ATOM 1373 N N . TRP A 1 174 ? 6.605 -4.855 -31.565 1.00 91.50 174 TRP A N 1
ATOM 1374 C CA . TRP A 1 174 ? 7.389 -3.645 -31.287 1.00 91.50 174 TRP A CA 1
ATOM 1375 C C . TRP A 1 174 ? 8.779 -3.669 -31.930 1.00 91.50 174 TRP A C 1
ATOM 1377 O O . TRP A 1 174 ? 9.440 -2.633 -31.987 1.00 91.50 174 TRP A O 1
ATOM 1387 N N . GLY A 1 175 ? 9.218 -4.831 -32.422 1.00 87.88 175 GLY A N 1
ATOM 1388 C CA . GLY A 1 175 ? 10.560 -5.023 -32.958 1.00 87.88 175 GLY A CA 1
ATOM 1389 C C . GLY A 1 175 ? 11.643 -5.019 -31.877 1.00 87.88 175 GLY A C 1
ATOM 1390 O O . GLY A 1 175 ? 11.365 -5.057 -30.671 1.00 87.88 175 GLY A O 1
ATOM 1391 N N . ASP A 1 176 ? 12.896 -4.996 -32.324 1.00 87.19 176 ASP A N 1
ATOM 1392 C CA . ASP A 1 176 ? 14.048 -5.012 -31.429 1.00 87.19 176 ASP A CA 1
ATOM 1393 C C . ASP A 1 176 ? 14.320 -3.616 -30.839 1.00 87.19 176 ASP A C 1
ATOM 1395 O O . ASP A 1 176 ? 14.337 -2.623 -31.574 1.00 87.19 176 ASP A O 1
ATOM 1399 N N . PRO A 1 177 ? 14.538 -3.514 -29.516 1.00 91.44 177 PRO A N 1
ATOM 1400 C CA . PRO A 1 177 ? 14.890 -2.254 -28.880 1.00 91.44 177 PRO A CA 1
ATOM 1401 C C . PRO A 1 177 ? 16.330 -1.832 -29.178 1.00 91.44 177 PRO A C 1
ATOM 1403 O O . PRO A 1 177 ? 17.245 -2.651 -29.273 1.00 91.44 177 PRO A O 1
ATOM 1406 N N . GLU A 1 178 ? 16.559 -0.524 -29.176 1.00 88.81 178 GLU A N 1
ATOM 1407 C CA . GLU A 1 178 ? 17.895 0.054 -29.083 1.00 88.81 178 GLU A CA 1
ATOM 1408 C C . GLU A 1 178 ? 18.519 -0.263 -27.713 1.00 88.81 178 GLU A C 1
ATOM 1410 O O . GLU A 1 178 ? 17.824 -0.306 -26.693 1.00 88.81 178 GLU A O 1
ATOM 1415 N N . GLY A 1 179 ? 19.838 -0.477 -27.689 1.00 72.88 179 GLY A N 1
ATOM 1416 C CA . GLY A 1 179 ? 20.585 -0.866 -26.484 1.00 72.88 179 GLY A CA 1
ATOM 1417 C C . GLY A 1 179 ? 20.724 -2.381 -26.285 1.00 72.88 179 GLY A C 1
ATOM 1418 O O . GLY A 1 179 ? 21.529 -2.808 -25.457 1.00 72.88 179 GLY A O 1
ATOM 1419 N N . ALA A 1 180 ? 20.030 -3.202 -27.087 1.00 60.44 180 ALA A N 1
ATOM 1420 C CA . ALA A 1 180 ? 20.181 -4.661 -27.075 1.00 60.44 180 ALA A CA 1
ATOM 1421 C C . ALA A 1 180 ? 21.587 -5.132 -27.501 1.00 60.44 180 ALA A C 1
ATOM 1423 O O . ALA A 1 180 ? 22.135 -6.072 -26.929 1.00 60.44 180 ALA A O 1
ATOM 1424 N N . ASP A 1 181 ? 22.217 -4.435 -28.448 1.00 45.34 181 ASP A N 1
ATOM 1425 C CA . ASP A 1 181 ? 23.521 -4.833 -28.999 1.00 45.34 181 ASP A CA 1
ATOM 1426 C C . ASP A 1 181 ? 24.706 -4.543 -28.058 1.00 45.34 181 ASP A C 1
ATOM 1428 O O . ASP A 1 181 ? 25.795 -5.092 -28.230 1.00 45.34 181 ASP A O 1
ATOM 1432 N N . SER A 1 182 ? 24.512 -3.705 -27.032 1.00 43.31 182 SER A N 1
ATOM 1433 C CA . SER A 1 182 ? 25.546 -3.368 -26.039 1.00 43.31 182 SER A CA 1
ATOM 1434 C C . SER A 1 182 ? 25.693 -4.386 -24.903 1.00 43.31 182 SER A C 1
ATOM 1436 O O . SER A 1 182 ? 26.642 -4.282 -24.125 1.00 43.31 182 SER A O 1
ATOM 1438 N N . PHE A 1 183 ? 24.809 -5.385 -24.801 1.00 45.47 183 PHE A N 1
ATOM 1439 C CA . PHE A 1 183 ? 24.924 -6.433 -23.777 1.00 45.47 183 PHE A CA 1
ATOM 1440 C C . PHE A 1 183 ? 26.068 -7.423 -24.057 1.00 45.47 183 PHE A C 1
ATOM 1442 O O . PHE A 1 183 ? 26.552 -8.089 -23.139 1.00 45.47 183 PHE A O 1
ATOM 1449 N N . GLU A 1 184 ? 26.575 -7.489 -25.294 1.00 41.09 184 GLU A N 1
ATOM 1450 C CA . GLU A 1 184 ? 27.748 -8.294 -25.634 1.00 41.09 184 GLU A CA 1
ATOM 1451 C C . GLU A 1 184 ? 29.059 -7.494 -25.559 1.00 41.09 184 GLU A C 1
ATOM 1453 O O . GLU A 1 184 ? 29.468 -6.857 -26.532 1.00 41.09 184 GLU A O 1
ATOM 1458 N N . ARG A 1 185 ? 29.767 -7.670 -24.428 1.00 42.78 185 ARG A N 1
ATOM 1459 C CA . ARG A 1 185 ? 31.221 -7.478 -24.165 1.00 42.78 185 ARG A CA 1
ATOM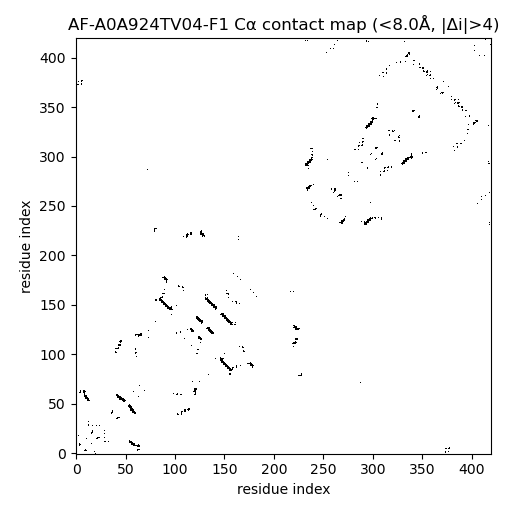 1460 C C . ARG A 1 185 ? 31.519 -6.472 -23.053 1.00 42.78 185 ARG A C 1
ATOM 1462 O O . ARG A 1 185 ? 31.933 -5.348 -23.303 1.00 42.78 185 ARG A O 1
ATOM 1469 N N . GLY A 1 186 ? 31.463 -6.934 -21.805 1.00 31.94 186 GLY A N 1
ATOM 1470 C CA . GLY A 1 186 ? 31.988 -6.142 -20.691 1.00 31.94 186 GLY A CA 1
ATOM 1471 C C . GLY A 1 186 ? 31.871 -6.789 -19.318 1.00 31.94 186 GLY A C 1
ATOM 1472 O O . GLY A 1 186 ? 31.414 -6.143 -18.393 1.00 31.94 186 GLY A O 1
ATOM 1473 N N . GLY A 1 187 ? 32.250 -8.058 -19.154 1.00 39.72 187 GLY A N 1
ATOM 1474 C CA . GLY A 1 187 ? 32.303 -8.643 -17.801 1.00 39.72 187 GLY A CA 1
ATOM 1475 C C . GLY A 1 187 ? 32.635 -10.129 -17.751 1.00 39.72 187 GLY A C 1
ATOM 1476 O O . GLY A 1 187 ? 33.256 -10.612 -16.809 1.00 39.72 187 GLY A O 1
ATOM 1477 N N . ASP A 1 188 ? 32.331 -10.856 -18.822 1.00 46.16 188 ASP A N 1
ATOM 1478 C CA . ASP A 1 188 ? 32.206 -12.310 -18.721 1.00 46.16 188 ASP A CA 1
ATOM 1479 C C . ASP A 1 188 ? 33.495 -13.111 -19.014 1.00 46.16 188 ASP A C 1
ATOM 1481 O O . ASP A 1 188 ? 33.491 -14.337 -19.104 1.00 46.16 188 ASP A O 1
ATOM 1485 N N . ARG A 1 189 ? 34.652 -12.446 -19.167 1.00 39.03 189 ARG A N 1
ATOM 1486 C CA . ARG A 1 189 ? 35.926 -13.139 -19.466 1.00 39.03 189 ARG A CA 1
ATOM 1487 C C . ARG A 1 189 ? 36.682 -13.603 -18.218 1.00 39.03 189 ARG A C 1
ATOM 1489 O O . ARG A 1 189 ? 37.435 -14.571 -18.305 1.00 39.03 189 ARG A O 1
ATOM 1496 N N . ALA A 1 190 ? 36.493 -12.936 -17.078 1.00 40.81 190 ALA A N 1
ATOM 1497 C CA . ALA A 1 190 ? 37.162 -13.276 -15.820 1.00 40.81 190 ALA A CA 1
ATOM 1498 C C . ALA A 1 190 ? 36.417 -14.386 -15.058 1.00 40.81 190 ALA A C 1
ATOM 1500 O O . ALA A 1 190 ? 37.041 -15.365 -14.650 1.00 40.81 190 ALA A O 1
ATOM 1501 N N . LEU A 1 191 ? 35.084 -14.296 -14.973 1.00 42.34 191 LEU A N 1
ATOM 1502 C CA . LEU A 1 191 ? 34.227 -15.310 -14.346 1.00 42.34 191 LEU A CA 1
ATOM 1503 C C . LEU A 1 191 ? 34.244 -16.640 -15.110 1.00 42.34 191 LEU A C 1
ATOM 1505 O O . LEU A 1 191 ? 34.432 -17.691 -14.499 1.00 42.34 191 LEU A O 1
ATOM 1509 N N . ARG A 1 192 ? 34.182 -16.614 -16.451 1.00 41.84 192 ARG A N 1
ATOM 1510 C CA . ARG A 1 192 ? 34.291 -17.842 -17.260 1.00 41.84 192 ARG A CA 1
ATOM 1511 C C . ARG A 1 192 ? 35.675 -18.492 -17.195 1.00 41.84 192 ARG A C 1
ATOM 1513 O O . ARG A 1 192 ? 35.760 -19.713 -17.251 1.00 41.84 192 ARG A O 1
ATOM 1520 N N . ARG A 1 193 ? 36.761 -17.719 -17.031 1.00 39.94 193 ARG A N 1
ATOM 1521 C CA . ARG A 1 193 ? 38.112 -18.279 -16.808 1.00 39.94 193 ARG A CA 1
ATOM 1522 C C . ARG A 1 193 ? 38.264 -18.901 -15.420 1.00 39.94 193 ARG A C 1
ATOM 1524 O O . ARG A 1 193 ? 38.922 -19.928 -15.314 1.00 39.94 193 ARG A O 1
ATOM 1531 N N . ALA A 1 194 ? 37.641 -18.324 -14.394 1.00 40.53 194 ALA A N 1
ATOM 1532 C C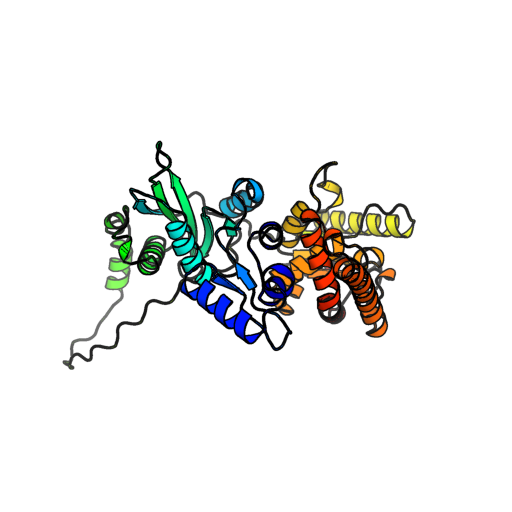A . ALA A 1 194 ? 37.636 -18.892 -13.047 1.00 40.53 194 ALA A CA 1
ATOM 1533 C C . ALA A 1 194 ? 36.803 -20.187 -12.971 1.00 40.53 194 ALA A C 1
ATOM 1535 O O . ALA A 1 194 ? 37.258 -21.168 -12.390 1.00 40.53 194 ALA A O 1
ATOM 1536 N N . ALA A 1 195 ? 35.643 -20.227 -13.638 1.00 40.06 195 ALA A N 1
ATOM 1537 C CA . ALA A 1 195 ? 34.800 -21.421 -13.718 1.00 40.06 195 ALA A CA 1
ATOM 1538 C C . ALA A 1 195 ? 35.432 -22.541 -14.570 1.00 40.06 195 ALA A C 1
ATOM 1540 O O . ALA A 1 195 ? 35.367 -23.712 -14.204 1.00 40.06 195 ALA A O 1
ATOM 1541 N N . ALA A 1 196 ? 36.109 -22.194 -15.672 1.00 40.75 196 ALA A N 1
ATOM 1542 C CA . ALA A 1 196 ? 36.824 -23.165 -16.505 1.00 40.75 196 ALA A CA 1
ATOM 1543 C C . ALA A 1 196 ? 38.092 -23.726 -15.834 1.00 40.75 196 ALA A C 1
ATOM 1545 O O . ALA A 1 196 ? 38.512 -24.829 -16.166 1.00 40.75 196 ALA A O 1
ATOM 1546 N N . ALA A 1 197 ? 38.689 -23.003 -14.878 1.00 38.47 197 ALA A N 1
ATOM 1547 C CA . ALA A 1 197 ? 39.871 -23.458 -14.143 1.00 38.47 197 ALA A CA 1
ATOM 1548 C C . ALA A 1 197 ? 39.558 -24.470 -13.020 1.00 38.47 197 ALA A C 1
ATOM 1550 O O . ALA A 1 197 ? 40.484 -25.081 -12.493 1.00 38.47 197 ALA A O 1
ATOM 1551 N N . GLN A 1 198 ? 38.283 -24.662 -12.654 1.00 40.94 198 GLN A N 1
ATOM 1552 C CA . GLN A 1 198 ? 37.862 -25.582 -11.583 1.00 40.94 198 GLN A CA 1
ATOM 1553 C C . GLN A 1 198 ? 37.116 -26.831 -12.077 1.00 40.94 198 GLN A C 1
ATOM 1555 O O . GLN A 1 198 ? 36.799 -27.709 -11.277 1.00 40.94 198 GLN A O 1
ATOM 1560 N N . ALA A 1 199 ? 36.873 -26.965 -13.382 1.00 33.88 199 ALA A N 1
ATOM 1561 C CA . ALA A 1 199 ? 36.235 -28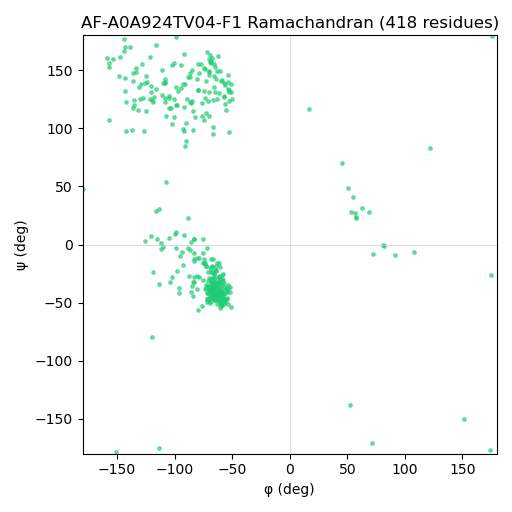.148 -13.948 1.00 33.88 199 ALA A CA 1
ATOM 1562 C C . ALA A 1 199 ? 37.286 -29.194 -14.363 1.00 33.88 199 ALA A C 1
ATOM 1564 O O . ALA A 1 199 ? 37.705 -29.263 -15.518 1.00 33.88 199 ALA A O 1
ATOM 1565 N N . VAL A 1 200 ? 37.713 -30.019 -13.405 1.00 31.97 200 VAL A N 1
ATOM 1566 C CA . VAL A 1 200 ? 38.380 -31.295 -13.695 1.00 31.97 200 VAL A CA 1
ATOM 1567 C C . VAL A 1 200 ? 37.305 -32.274 -14.176 1.00 31.97 200 VAL A C 1
ATOM 1569 O O . VAL A 1 200 ? 36.488 -32.735 -13.384 1.00 31.97 200 VAL A O 1
ATOM 1572 N N . TYR A 1 201 ? 37.290 -32.575 -15.473 1.00 31.11 201 TYR A N 1
ATOM 1573 C CA . TYR A 1 201 ? 36.506 -33.675 -16.041 1.00 31.11 201 TYR A CA 1
ATOM 1574 C C . TYR A 1 201 ? 37.387 -34.929 -16.156 1.00 31.11 201 TYR A C 1
ATOM 1576 O O . TYR A 1 201 ? 38.503 -34.813 -16.667 1.00 31.11 201 TYR A O 1
ATOM 1584 N N . PRO A 1 202 ? 36.916 -36.128 -15.768 1.00 30.69 202 PRO A N 1
ATOM 1585 C CA . PRO A 1 202 ? 37.385 -37.365 -16.368 1.00 30.69 202 PRO A CA 1
ATOM 1586 C C . PRO A 1 202 ? 36.692 -37.596 -17.721 1.00 30.69 202 PRO A C 1
ATOM 1588 O O . PRO A 1 202 ? 35.621 -37.058 -18.001 1.00 30.69 202 PRO A O 1
ATOM 1591 N N . GLU A 1 203 ? 37.374 -38.369 -18.557 1.00 29.47 203 GLU A N 1
ATOM 1592 C CA . GLU A 1 203 ? 37.195 -38.505 -20.001 1.00 29.47 203 GLU A CA 1
ATOM 1593 C C . GLU A 1 203 ? 35.842 -39.050 -20.487 1.00 29.47 203 GLU A C 1
ATOM 1595 O O . GLU A 1 203 ? 35.058 -39.665 -19.767 1.00 29.47 203 GLU A O 1
ATOM 1600 N N . ALA A 1 204 ? 35.626 -38.790 -21.778 1.00 34.22 204 ALA A N 1
ATOM 1601 C CA . ALA A 1 204 ? 34.446 -39.041 -22.584 1.00 34.22 204 ALA A CA 1
ATOM 1602 C C . ALA A 1 204 ? 33.992 -40.509 -22.625 1.00 34.22 204 ALA A C 1
ATOM 1604 O O . ALA A 1 204 ? 34.782 -41.427 -22.837 1.00 34.22 204 ALA A O 1
ATOM 1605 N N . GLY A 1 205 ? 32.672 -40.690 -22.556 1.00 27.77 205 GLY A N 1
ATOM 1606 C CA . GLY A 1 205 ? 31.970 -41.887 -23.001 1.00 27.77 205 GLY A CA 1
ATOM 1607 C C . GLY A 1 205 ? 30.738 -41.477 -23.804 1.00 27.77 205 GLY A C 1
ATOM 1608 O O . GLY A 1 205 ? 29.883 -40.749 -23.300 1.00 27.77 205 GLY A O 1
ATOM 1609 N N . ASP A 1 206 ? 30.689 -41.911 -25.061 1.00 38.34 206 ASP A N 1
ATOM 1610 C CA . ASP A 1 206 ? 29.612 -41.681 -26.027 1.00 38.34 206 ASP A CA 1
ATOM 1611 C C . ASP A 1 206 ? 28.220 -42.024 -25.475 1.00 38.34 206 ASP A C 1
ATOM 1613 O O . ASP A 1 206 ? 27.958 -43.167 -25.098 1.00 38.34 206 ASP A O 1
ATOM 1617 N N . ALA A 1 207 ? 27.284 -41.068 -25.519 1.00 29.94 207 ALA A N 1
ATOM 1618 C CA . ALA A 1 207 ? 25.853 -41.363 -25.438 1.00 29.94 207 ALA A CA 1
ATOM 1619 C C . ALA A 1 207 ? 24.982 -40.248 -26.050 1.00 29.94 207 ALA A C 1
ATOM 1621 O O . ALA A 1 207 ? 24.808 -39.174 -25.483 1.00 29.94 207 ALA A O 1
ATOM 1622 N N . ALA A 1 208 ? 24.423 -40.570 -27.219 1.00 31.17 208 ALA A N 1
ATOM 1623 C CA . ALA A 1 208 ? 23.159 -40.126 -27.813 1.00 31.17 208 ALA A CA 1
ATOM 1624 C C . ALA A 1 208 ? 22.470 -38.860 -27.249 1.00 31.17 208 ALA A C 1
ATOM 1626 O O . ALA A 1 208 ? 21.916 -38.835 -26.149 1.00 31.17 208 ALA A O 1
ATOM 1627 N N . THR A 1 209 ? 22.370 -37.857 -28.120 1.00 31.20 209 THR A N 1
ATOM 1628 C CA . THR A 1 209 ? 21.624 -36.604 -27.983 1.00 31.20 209 THR A CA 1
ATOM 1629 C C . THR A 1 209 ? 20.152 -36.839 -27.613 1.00 31.20 209 THR A C 1
ATOM 1631 O O . THR A 1 209 ? 19.298 -37.048 -28.472 1.00 31.20 209 THR A O 1
ATOM 1634 N N . ARG A 1 210 ? 19.821 -36.758 -26.321 1.00 35.31 210 ARG A N 1
ATOM 1635 C CA . ARG A 1 210 ? 18.464 -36.429 -25.865 1.00 35.31 210 ARG A CA 1
ATOM 1636 C C . ARG A 1 210 ? 18.387 -34.915 -25.721 1.00 35.31 210 ARG A C 1
ATOM 1638 O O . ARG A 1 210 ? 18.929 -34.351 -24.775 1.00 35.31 210 ARG A O 1
ATOM 1645 N N . THR A 1 211 ? 17.731 -34.247 -26.664 1.00 33.25 211 THR A N 1
ATOM 1646 C CA . THR A 1 211 ? 17.350 -32.839 -26.524 1.00 33.25 211 THR A CA 1
ATOM 1647 C C . THR A 1 211 ? 16.316 -32.722 -25.407 1.00 33.25 211 THR A C 1
ATOM 1649 O O . THR A 1 211 ? 15.124 -32.944 -25.608 1.00 33.25 211 THR A O 1
ATOM 1652 N N . ALA A 1 212 ? 16.778 -32.407 -24.197 1.00 32.22 212 ALA A N 1
ATOM 1653 C CA . ALA A 1 212 ? 15.897 -31.978 -23.122 1.00 32.22 212 ALA A CA 1
ATOM 1654 C C . ALA A 1 212 ? 15.146 -30.703 -23.564 1.00 32.22 212 ALA A C 1
ATOM 1656 O O . ALA A 1 212 ? 15.751 -29.844 -24.219 1.00 32.22 212 ALA A O 1
ATOM 1657 N N . PRO A 1 213 ? 13.848 -30.553 -23.241 1.00 30.91 213 PRO A N 1
ATOM 1658 C CA . PRO A 1 213 ? 13.131 -29.315 -23.510 1.00 30.91 213 PRO A CA 1
ATOM 1659 C C . PRO A 1 213 ? 13.858 -28.159 -22.818 1.00 30.91 213 PRO A C 1
ATOM 1661 O O . PRO A 1 213 ? 14.166 -28.229 -21.627 1.00 30.91 213 PRO A O 1
ATOM 1664 N N . ARG A 1 214 ? 14.162 -27.108 -23.588 1.00 30.80 214 ARG A N 1
ATOM 1665 C CA . ARG A 1 214 ? 14.771 -25.875 -23.076 1.00 30.80 214 ARG A CA 1
ATOM 1666 C C . ARG A 1 214 ? 13.898 -25.378 -21.911 1.00 30.80 214 ARG A C 1
ATOM 1668 O O . ARG A 1 214 ? 12.696 -25.205 -22.129 1.00 30.80 214 ARG A O 1
ATOM 1675 N N . PRO A 1 215 ? 14.442 -25.183 -20.697 1.00 34.59 215 PRO A N 1
ATOM 1676 C CA . PRO A 1 215 ? 13.655 -24.681 -19.579 1.00 34.59 215 PRO A CA 1
ATOM 1677 C C . PRO A 1 215 ? 13.033 -23.341 -19.979 1.00 34.59 215 PRO A C 1
ATOM 1679 O O . PRO A 1 215 ? 13.729 -22.453 -20.475 1.00 34.59 215 PRO A O 1
ATOM 1682 N N . GLN A 1 216 ? 11.713 -23.217 -19.820 1.00 38.41 216 GLN A N 1
ATOM 1683 C CA . GLN A 1 216 ? 11.035 -21.948 -20.059 1.00 38.41 216 GLN A CA 1
ATOM 1684 C C . GLN A 1 216 ? 11.607 -20.913 -19.079 1.00 38.41 216 GLN A C 1
ATOM 1686 O O . GLN A 1 216 ? 11.710 -21.209 -17.885 1.00 38.41 216 GLN A O 1
ATOM 1691 N N . PRO A 1 217 ? 12.013 -19.722 -19.549 1.00 53.88 217 PRO A N 1
ATOM 1692 C CA . PRO A 1 217 ? 12.606 -18.725 -18.676 1.00 53.88 217 PRO A CA 1
ATOM 1693 C C . PRO A 1 217 ? 11.574 -18.296 -17.633 1.00 53.88 217 PRO A C 1
ATOM 1695 O O . PRO A 1 217 ? 10.474 -17.863 -17.987 1.00 53.88 217 PRO A O 1
ATOM 1698 N N . LEU A 1 218 ? 11.939 -18.397 -16.354 1.00 58.75 218 LEU A N 1
ATOM 1699 C CA . LEU A 1 218 ? 11.070 -18.058 -15.225 1.00 58.75 218 LEU A CA 1
ATOM 1700 C C . LEU A 1 218 ? 10.518 -16.625 -15.371 1.00 58.75 218 LEU A C 1
ATOM 1702 O O . LEU A 1 218 ? 11.203 -15.763 -15.933 1.00 58.75 218 LEU A O 1
ATOM 1706 N N . PRO A 1 219 ? 9.276 -16.355 -14.934 1.00 80.88 219 PRO A N 1
ATOM 1707 C CA . PRO A 1 219 ? 8.703 -15.015 -15.002 1.00 80.88 219 PRO A CA 1
ATOM 1708 C C . PRO A 1 219 ? 9.467 -14.050 -14.087 1.00 80.88 219 PRO A C 1
ATOM 1710 O O . PRO A 1 219 ? 10.071 -14.475 -13.096 1.00 80.88 219 PRO A O 1
ATOM 1713 N N . LEU A 1 220 ? 9.407 -12.755 -14.415 1.00 88.44 220 LEU A N 1
ATOM 1714 C CA . LEU A 1 220 ? 9.883 -11.691 -13.529 1.00 88.44 220 LEU A CA 1
ATOM 1715 C C . LEU A 1 220 ? 9.213 -11.839 -12.155 1.00 88.44 220 LEU A C 1
ATOM 1717 O O . LEU A 1 220 ? 8.025 -12.158 -12.077 1.00 88.44 220 LEU A O 1
ATOM 1721 N N . ALA A 1 221 ? 9.964 -11.613 -11.084 1.00 87.94 221 ALA A N 1
ATOM 1722 C CA . ALA A 1 221 ? 9.454 -11.618 -9.723 1.00 87.94 221 ALA A CA 1
ATOM 1723 C C . ALA A 1 221 ? 9.909 -10.362 -8.988 1.00 87.94 221 ALA A C 1
ATOM 1725 O O . ALA A 1 221 ? 11.102 -10.083 -8.878 1.00 87.94 221 ALA A O 1
ATOM 1726 N N . PHE A 1 222 ? 8.943 -9.630 -8.445 1.00 87.81 222 PHE A N 1
ATOM 1727 C CA . PHE A 1 222 ? 9.196 -8.403 -7.707 1.00 87.81 222 PHE A CA 1
ATOM 1728 C C . PHE A 1 222 ? 8.888 -8.589 -6.227 1.00 87.81 222 PHE A C 1
ATOM 1730 O O . PHE A 1 222 ? 8.013 -9.371 -5.849 1.00 87.81 222 PHE A O 1
ATOM 1737 N N . ALA A 1 223 ? 9.602 -7.847 -5.391 1.00 80.12 223 ALA A N 1
ATOM 1738 C CA . ALA A 1 223 ? 9.332 -7.755 -3.965 1.00 80.12 223 ALA A CA 1
ATOM 1739 C C . ALA A 1 223 ? 9.620 -6.339 -3.471 1.00 80.12 223 ALA A C 1
ATOM 1741 O O . ALA A 1 223 ? 10.106 -5.493 -4.223 1.00 80.12 223 ALA A O 1
ATOM 1742 N N . ALA A 1 224 ? 9.346 -6.108 -2.189 1.00 72.69 224 ALA A N 1
ATOM 1743 C CA . ALA A 1 224 ? 9.808 -4.918 -1.502 1.00 72.69 224 ALA A CA 1
ATOM 1744 C C . ALA A 1 224 ? 11.318 -4.733 -1.715 1.00 72.69 224 ALA A C 1
ATOM 1746 O O . ALA A 1 224 ? 12.115 -5.663 -1.561 1.00 72.69 224 ALA A O 1
ATOM 1747 N N . SER A 1 225 ? 11.691 -3.520 -2.096 1.00 67.69 225 SER A N 1
ATOM 1748 C CA . SER A 1 225 ? 13.057 -3.158 -2.435 1.00 67.69 225 SER A CA 1
ATOM 1749 C C . SER A 1 225 ? 13.997 -3.289 -1.228 1.00 67.69 225 SER A C 1
ATOM 1751 O O . SER A 1 225 ? 13.602 -2.940 -0.108 1.00 67.69 225 SER A O 1
ATOM 1753 N N . PRO A 1 226 ? 15.250 -3.741 -1.422 1.00 64.12 226 PRO A N 1
ATOM 1754 C CA . PRO A 1 226 ? 16.240 -3.798 -0.360 1.00 64.12 226 PRO A CA 1
ATOM 1755 C C . PRO A 1 226 ? 16.560 -2.390 0.146 1.00 64.12 226 PRO A C 1
ATOM 1757 O O . PRO A 1 226 ? 16.460 -1.390 -0.569 1.00 64.12 226 PRO A O 1
ATOM 1760 N N . ARG A 1 227 ? 16.900 -2.317 1.427 1.00 58.59 227 ARG A N 1
ATOM 1761 C CA . ARG A 1 227 ? 16.988 -1.067 2.184 1.00 58.59 227 ARG A CA 1
ATOM 1762 C C . ARG A 1 227 ? 18.411 -0.521 2.092 1.00 58.59 227 ARG A C 1
ATOM 1764 O O . ARG A 1 227 ? 19.363 -1.291 2.185 1.00 58.59 227 ARG A O 1
ATOM 1771 N N . SER A 1 228 ? 18.547 0.792 1.917 1.00 49.94 228 SER A N 1
ATOM 1772 C CA . SER A 1 228 ? 19.844 1.475 1.832 1.00 49.94 228 SER A CA 1
ATOM 1773 C C . SER A 1 228 ? 20.508 1.699 3.200 1.00 49.94 228 SER A C 1
ATOM 1775 O O . SER A 1 228 ? 21.732 1.699 3.273 1.00 49.94 228 SER A O 1
ATOM 1777 N N . ASP A 1 229 ? 19.732 1.824 4.286 1.00 53.78 229 ASP A N 1
ATOM 1778 C CA . ASP A 1 229 ? 20.233 1.772 5.671 1.00 53.78 229 ASP A CA 1
ATOM 1779 C C . ASP A 1 229 ? 19.787 0.440 6.311 1.00 53.78 229 ASP A C 1
ATOM 1781 O O . ASP A 1 229 ? 18.586 0.134 6.296 1.00 53.78 229 ASP A O 1
ATOM 1785 N N . PRO A 1 230 ? 20.711 -0.372 6.863 1.00 55.78 230 PRO A N 1
ATOM 1786 C CA . PRO A 1 230 ? 20.350 -1.580 7.602 1.00 55.78 230 PRO A CA 1
ATOM 1787 C C . PRO A 1 230 ? 19.559 -1.279 8.883 1.00 55.78 230 PRO A C 1
ATOM 1789 O O . PRO A 1 230 ? 18.887 -2.170 9.401 1.00 55.78 230 PRO A O 1
ATOM 1792 N N . ARG A 1 231 ? 19.595 -0.043 9.400 1.00 61.38 231 ARG A N 1
ATOM 1793 C CA . ARG A 1 231 ? 18.819 0.344 10.580 1.00 61.38 231 ARG A CA 1
ATOM 1794 C C . ARG A 1 231 ? 17.335 0.506 10.220 1.00 61.38 231 ARG A C 1
ATOM 1796 O O . ARG A 1 231 ? 16.995 1.156 9.223 1.00 61.38 231 ARG A O 1
ATOM 1803 N N . PRO A 1 232 ? 16.417 -0.076 11.010 1.00 67.44 232 PRO A N 1
ATOM 1804 C CA . PRO A 1 232 ? 14.992 0.096 10.783 1.00 67.44 232 PRO A CA 1
ATOM 1805 C C . PRO A 1 232 ? 14.605 1.564 11.001 1.00 67.44 232 PRO A C 1
ATOM 1807 O O . PRO A 1 232 ? 14.944 2.174 12.014 1.00 67.44 232 PRO A O 1
ATOM 1810 N N . ARG A 1 233 ? 13.871 2.134 10.046 1.00 79.44 233 ARG A N 1
ATOM 1811 C CA . ARG A 1 233 ? 13.110 3.364 10.235 1.00 79.44 233 ARG A CA 1
ATOM 1812 C C . ARG A 1 233 ? 11.915 2.999 11.098 1.00 79.44 233 ARG A C 1
ATOM 1814 O O . ARG A 1 233 ? 11.040 2.249 10.660 1.00 79.44 233 ARG A O 1
ATOM 1821 N N . VAL A 1 234 ? 11.891 3.533 12.312 1.00 85.12 234 VAL A N 1
ATOM 1822 C CA . VAL A 1 234 ? 10.827 3.240 13.267 1.00 85.12 234 VAL A CA 1
ATOM 1823 C C . VAL A 1 234 ? 9.933 4.455 13.423 1.00 85.12 234 VAL A C 1
ATOM 1825 O O . VAL A 1 234 ? 10.409 5.540 13.760 1.00 85.12 234 VAL A O 1
ATOM 1828 N N . ALA A 1 235 ? 8.645 4.271 13.156 1.00 88.06 235 ALA A N 1
ATOM 1829 C CA . ALA A 1 235 ? 7.629 5.278 13.415 1.00 88.06 235 ALA A CA 1
ATOM 1830 C C . ALA A 1 235 ? 6.868 4.969 14.705 1.00 88.06 235 ALA A C 1
ATOM 1832 O O . ALA A 1 235 ? 6.783 3.815 15.126 1.00 88.06 235 ALA A O 1
ATOM 1833 N N . ILE A 1 236 ? 6.288 6.000 15.308 1.00 89.19 236 ILE A N 1
ATOM 1834 C CA . ILE A 1 236 ? 5.309 5.877 16.378 1.00 89.19 236 ILE A CA 1
ATOM 1835 C C . ILE A 1 236 ? 3.994 6.529 15.960 1.00 89.19 236 ILE A C 1
ATOM 1837 O O . ILE A 1 236 ? 3.956 7.668 15.492 1.00 89.19 236 ILE A O 1
ATOM 1841 N N . SER A 1 237 ? 2.915 5.784 16.159 1.00 88.94 237 SER A N 1
ATOM 1842 C CA . SER A 1 237 ? 1.553 6.165 15.830 1.00 88.94 237 SER A CA 1
ATOM 1843 C C . SER A 1 237 ? 0.697 6.225 17.079 1.00 88.94 237 SER A C 1
ATOM 1845 O O . SER A 1 237 ? 0.641 5.272 17.859 1.00 88.94 237 SER A O 1
ATOM 1847 N N . TYR A 1 238 ? 0.025 7.354 17.280 1.00 90.00 238 TYR A N 1
ATOM 1848 C CA . TYR A 1 238 ? -0.853 7.586 18.417 1.00 90.00 238 TYR A CA 1
ATOM 1849 C C . TYR A 1 238 ? -1.874 8.673 18.080 1.00 90.00 238 TYR A C 1
ATOM 1851 O O . TYR A 1 238 ? -1.653 9.525 17.221 1.00 90.00 238 TYR A O 1
ATOM 1859 N N . ALA A 1 239 ? -3.007 8.675 18.778 1.00 89.38 239 ALA A N 1
ATOM 1860 C CA . ALA A 1 239 ? -3.971 9.758 18.636 1.00 89.38 239 ALA A CA 1
ATOM 1861 C C . ALA A 1 239 ? -3.480 11.012 19.386 1.00 89.38 239 ALA A C 1
ATOM 1863 O O . ALA A 1 239 ? -3.291 10.977 20.595 1.00 89.38 239 ALA A O 1
ATOM 1864 N N . TRP A 1 240 ? -3.324 12.142 18.701 1.00 84.81 240 TRP A N 1
ATOM 1865 C CA . TRP A 1 240 ? -2.854 13.405 19.293 1.00 84.81 240 TRP A CA 1
ATOM 1866 C C . TRP A 1 240 ? -3.950 14.485 19.289 1.00 84.81 240 TRP A C 1
ATOM 1868 O O . TRP A 1 240 ? -5.123 14.209 18.996 1.00 84.81 240 TRP A O 1
ATOM 1878 N N . GLY A 1 241 ? -3.608 15.708 19.709 1.00 81.31 241 GLY A N 1
ATOM 1879 C CA . GLY A 1 241 ? -4.517 16.864 19.678 1.00 81.31 241 GLY A CA 1
ATOM 1880 C C . GLY A 1 241 ? -5.679 16.763 20.671 1.00 81.31 241 GLY A C 1
ATOM 1881 O O . GLY A 1 241 ? -6.774 17.263 20.424 1.00 81.31 241 GLY A O 1
ATOM 1882 N N . ASP A 1 242 ? -5.473 16.043 21.771 1.00 82.50 242 ASP A N 1
ATOM 1883 C CA . ASP A 1 242 ? -6.454 15.831 22.827 1.00 82.50 242 ASP A CA 1
ATOM 1884 C C . ASP A 1 242 ? -6.063 16.623 24.073 1.00 82.50 242 ASP A C 1
ATOM 1886 O O . ASP A 1 242 ? -5.084 16.295 24.734 1.00 82.50 242 ASP A O 1
ATOM 1890 N N . LYS A 1 243 ? -6.828 17.667 24.395 1.00 86.69 243 LYS A N 1
ATOM 1891 C CA . LYS A 1 243 ? -6.544 18.531 25.550 1.00 86.69 243 LYS A CA 1
ATOM 1892 C C . LYS A 1 243 ? -7.134 18.005 26.863 1.00 86.69 243 LYS A C 1
ATOM 1894 O O . LYS A 1 243 ? -7.040 18.690 27.878 1.00 86.69 243 LYS A O 1
ATOM 1899 N N . THR A 1 244 ? -7.780 16.838 26.853 1.00 90.88 244 THR A N 1
ATOM 1900 C CA . THR A 1 244 ? -8.254 16.201 28.087 1.00 90.88 244 THR A CA 1
ATOM 1901 C C . THR A 1 244 ? -7.072 15.682 28.918 1.00 90.88 244 THR A C 1
ATOM 1903 O O . THR A 1 244 ? -5.998 15.446 28.362 1.00 90.88 244 THR A O 1
ATOM 1906 N N . PRO A 1 245 ? -7.246 15.445 30.232 1.00 89.19 245 PRO A N 1
ATOM 1907 C CA . PRO A 1 245 ? -6.195 14.848 31.059 1.00 89.19 245 PRO A CA 1
ATOM 1908 C C . PRO A 1 245 ? -5.675 13.511 30.508 1.00 89.19 245 PRO A C 1
ATOM 1910 O O . PRO A 1 245 ? -4.469 13.293 30.474 1.00 89.19 245 PRO A O 1
ATOM 1913 N N . ALA A 1 246 ? -6.568 12.655 29.996 1.00 86.56 246 ALA A N 1
ATOM 1914 C CA . ALA A 1 246 ? -6.193 11.396 29.345 1.00 86.56 246 ALA A CA 1
ATOM 1915 C C . ALA A 1 246 ? -5.365 11.633 28.067 1.00 86.56 246 ALA A C 1
ATOM 1917 O O . ALA A 1 246 ? -4.388 10.937 27.799 1.00 86.56 246 ALA A O 1
ATOM 1918 N N . GLY A 1 247 ? -5.721 12.665 27.298 1.00 86.62 247 GLY A N 1
ATOM 1919 C CA . GLY A 1 247 ? -4.961 13.112 26.138 1.00 86.62 247 GLY A CA 1
ATOM 1920 C C . GLY A 1 247 ? -3.530 13.530 26.470 1.00 86.62 247 GLY A C 1
ATOM 1921 O O . GLY A 1 247 ? -2.595 13.062 25.823 1.00 86.62 247 GLY A O 1
ATOM 1922 N N . GLN A 1 248 ? -3.372 14.346 27.514 1.00 89.44 248 GLN A N 1
ATOM 1923 C CA . GLN A 1 248 ? -2.075 14.815 28.007 1.00 89.44 248 GLN A CA 1
ATOM 1924 C C . GLN A 1 248 ? -1.221 13.674 28.574 1.00 89.44 248 GLN A C 1
ATOM 1926 O O . GLN A 1 248 ? -0.018 13.633 28.337 1.00 89.44 248 GLN A O 1
ATOM 1931 N N . GLN A 1 249 ? -1.831 12.726 29.293 1.00 87.81 249 GLN A N 1
ATOM 1932 C CA . GLN A 1 249 ? -1.137 11.543 29.814 1.00 87.81 249 GLN A CA 1
ATOM 1933 C C . GLN A 1 249 ? -0.579 10.670 28.689 1.00 87.81 249 GLN A C 1
ATOM 1935 O O . GLN A 1 249 ? 0.579 10.259 28.746 1.00 87.81 249 GLN A O 1
ATOM 1940 N N . ARG A 1 250 ? -1.370 10.438 27.637 1.00 90.12 250 ARG A N 1
ATOM 1941 C CA . ARG A 1 250 ? -0.918 9.710 26.447 1.00 90.12 250 ARG A CA 1
ATOM 1942 C C . ARG A 1 250 ? 0.224 10.429 25.730 1.00 90.12 250 ARG A C 1
ATOM 1944 O O . ARG A 1 250 ? 1.170 9.770 25.316 1.00 90.12 250 ARG A O 1
ATOM 1951 N N . GLU A 1 251 ? 0.146 11.749 25.576 1.00 89.50 251 GLU A N 1
ATOM 1952 C CA . GLU A 1 251 ? 1.213 12.537 24.943 1.00 89.50 251 GLU A CA 1
ATOM 1953 C C . GLU A 1 251 ? 2.509 12.473 25.764 1.00 89.50 251 GLU A C 1
ATOM 1955 O O . GLU A 1 251 ? 3.555 12.122 25.226 1.00 89.50 251 GLU A O 1
ATOM 1960 N N . ALA A 1 252 ? 2.415 12.629 27.087 1.00 90.12 252 ALA A N 1
ATOM 1961 C CA . ALA A 1 252 ? 3.552 12.470 27.988 1.00 90.12 252 ALA A CA 1
ATOM 1962 C C . ALA A 1 252 ? 4.145 11.047 27.970 1.00 90.12 252 ALA A C 1
ATOM 1964 O O . ALA A 1 252 ? 5.353 10.879 28.125 1.00 90.12 252 ALA A O 1
ATOM 1965 N N . LEU A 1 253 ? 3.323 10.006 27.800 1.00 90.31 253 LEU A N 1
ATOM 1966 C CA . LEU A 1 253 ? 3.798 8.628 27.642 1.00 90.31 253 LEU A CA 1
ATOM 1967 C C . LEU A 1 253 ? 4.596 8.461 26.344 1.00 90.31 253 LEU A C 1
ATOM 1969 O O . LEU A 1 253 ? 5.674 7.868 26.359 1.00 90.31 253 LEU A O 1
ATOM 1973 N N . VAL A 1 254 ? 4.085 9.010 25.241 1.00 90.56 254 VAL A N 1
ATOM 1974 C CA . VAL A 1 254 ? 4.759 9.001 23.938 1.00 90.56 254 VAL A CA 1
ATOM 1975 C C . VAL A 1 254 ? 6.085 9.757 23.992 1.00 90.56 254 VAL A C 1
ATOM 1977 O O . VAL A 1 254 ? 7.083 9.240 23.494 1.00 90.56 254 VAL A O 1
ATOM 1980 N N . ASP A 1 255 ? 6.123 10.928 24.632 1.00 90.62 255 ASP A N 1
ATOM 1981 C CA . ASP A 1 255 ? 7.355 11.701 24.826 1.00 90.62 255 ASP A CA 1
ATOM 1982 C C . ASP A 1 255 ? 8.426 10.867 25.540 1.00 90.62 255 ASP A C 1
ATOM 1984 O O . ASP A 1 255 ? 9.537 10.719 25.029 1.00 90.62 255 ASP A O 1
ATOM 1988 N N . ARG A 1 256 ? 8.074 10.219 26.661 1.00 91.12 256 ARG A N 1
ATOM 1989 C CA . ARG A 1 256 ? 9.009 9.345 27.392 1.00 91.12 256 ARG A CA 1
ATOM 1990 C C . ARG A 1 256 ? 9.510 8.176 26.542 1.00 91.12 256 ARG A C 1
ATOM 1992 O O . ARG A 1 256 ? 10.686 7.824 26.627 1.00 91.12 256 ARG A O 1
ATOM 1999 N N . LEU A 1 257 ? 8.637 7.573 25.733 1.00 89.56 257 LEU A N 1
ATOM 2000 C CA . LEU A 1 257 ? 8.997 6.453 24.864 1.00 89.56 257 LEU A CA 1
ATOM 2001 C C . LEU A 1 257 ? 9.995 6.895 23.780 1.00 89.56 257 LEU A C 1
ATOM 2003 O O . LEU A 1 257 ? 10.993 6.212 23.543 1.00 89.56 257 LEU A O 1
ATOM 2007 N N . CYS A 1 258 ? 9.767 8.060 23.169 1.00 89.81 258 CYS A N 1
ATOM 2008 C CA . CYS A 1 258 ? 10.688 8.674 22.212 1.00 89.81 258 CYS A CA 1
ATOM 2009 C C . CYS A 1 258 ? 12.044 9.010 22.846 1.00 89.81 258 CYS A C 1
ATOM 2011 O O . CYS A 1 258 ? 13.084 8.661 22.281 1.00 89.81 258 CYS A O 1
ATOM 2013 N N . ASP A 1 259 ? 12.040 9.636 24.024 1.00 90.31 259 ASP A N 1
ATOM 2014 C CA . ASP A 1 259 ? 13.261 10.008 24.742 1.00 90.31 259 ASP A CA 1
ATOM 2015 C C . ASP A 1 259 ? 14.094 8.773 25.108 1.00 90.31 259 ASP A C 1
ATOM 2017 O O . ASP A 1 259 ? 15.311 8.757 24.905 1.00 90.31 259 ASP A O 1
ATOM 2021 N N . GLN A 1 260 ? 13.453 7.699 25.583 1.00 89.88 260 GLN A N 1
ATOM 2022 C CA . GLN A 1 260 ? 14.151 6.458 25.918 1.00 89.88 260 GLN A CA 1
ATOM 2023 C C . GLN A 1 260 ? 14.701 5.749 24.674 1.00 89.88 260 GLN A C 1
ATOM 2025 O O . GLN A 1 260 ? 15.848 5.296 24.701 1.00 89.88 260 GLN A O 1
ATOM 2030 N N . ALA A 1 261 ? 13.945 5.695 23.573 1.00 88.12 261 ALA A N 1
ATOM 2031 C CA . ALA A 1 261 ? 14.422 5.137 22.306 1.00 88.12 261 ALA A CA 1
ATOM 2032 C C . ALA A 1 261 ? 15.677 5.871 21.798 1.00 88.12 261 ALA A C 1
ATOM 2034 O O . ALA A 1 261 ? 16.678 5.238 21.443 1.00 88.12 261 ALA A O 1
ATOM 2035 N N . GLN A 1 262 ? 15.667 7.206 21.848 1.00 87.50 262 GLN A N 1
ATOM 2036 C CA . GLN A 1 262 ? 16.809 8.025 21.454 1.00 87.50 262 GLN A CA 1
ATOM 2037 C C . GLN A 1 262 ? 18.006 7.835 22.397 1.00 87.50 262 GLN A C 1
ATOM 2039 O O . GLN A 1 262 ? 19.135 7.690 21.927 1.00 87.50 262 GLN A O 1
ATOM 2044 N N . ALA A 1 263 ? 17.780 7.823 23.712 1.00 87.00 263 ALA A N 1
ATOM 2045 C CA . ALA A 1 263 ? 18.846 7.725 24.707 1.00 87.00 263 ALA A CA 1
ATOM 2046 C C . ALA A 1 263 ? 19.514 6.340 24.752 1.00 87.00 263 ALA A C 1
ATOM 2048 O O . ALA A 1 263 ? 20.715 6.251 25.000 1.00 87.00 263 ALA A O 1
ATOM 2049 N N . ARG A 1 264 ? 18.751 5.261 24.537 1.00 85.69 264 ARG A N 1
ATOM 2050 C CA . ARG A 1 264 ? 19.236 3.876 24.681 1.00 85.69 264 ARG A CA 1
ATOM 2051 C C . ARG A 1 264 ? 19.678 3.239 23.372 1.00 85.69 264 ARG A C 1
ATOM 2053 O O . ARG A 1 264 ? 20.671 2.521 23.365 1.00 85.69 264 ARG A O 1
ATOM 2060 N N . TYR A 1 265 ? 18.974 3.525 22.280 1.00 83.19 265 TYR A N 1
ATOM 2061 C CA . TYR A 1 265 ? 19.192 2.865 20.990 1.00 83.19 265 TYR A CA 1
ATOM 2062 C C . TYR A 1 265 ? 19.763 3.803 19.924 1.00 83.19 265 TYR A C 1
ATOM 2064 O O . TYR A 1 265 ? 20.052 3.358 18.816 1.00 83.19 265 TYR A O 1
ATOM 2072 N N . ALA A 1 266 ? 19.922 5.099 20.231 1.00 83.62 266 ALA A N 1
ATOM 2073 C CA . ALA A 1 266 ? 20.269 6.134 19.253 1.00 83.62 266 ALA A CA 1
ATOM 2074 C C . ALA A 1 266 ? 19.321 6.151 18.034 1.00 83.62 266 ALA A C 1
ATOM 2076 O O . ALA A 1 266 ? 19.708 6.562 16.939 1.00 83.62 266 ALA A O 1
ATOM 2077 N N . ILE A 1 267 ? 18.072 5.710 18.231 1.00 81.75 267 ILE A N 1
ATOM 2078 C CA . ILE A 1 267 ? 17.022 5.700 17.214 1.00 81.75 267 ILE A CA 1
ATOM 2079 C C . ILE A 1 267 ? 16.074 6.855 17.504 1.00 81.75 267 ILE A C 1
ATOM 2081 O O . ILE A 1 267 ? 15.394 6.878 18.530 1.00 81.75 267 ILE A O 1
ATOM 2085 N N . ARG A 1 268 ? 15.991 7.787 16.556 1.00 83.62 268 ARG A N 1
ATOM 2086 C CA . ARG A 1 268 ? 14.968 8.827 16.568 1.00 83.62 268 ARG A CA 1
ATOM 2087 C C . ARG A 1 268 ? 13.683 8.258 15.980 1.00 83.62 268 ARG A C 1
ATOM 2089 O O . ARG A 1 268 ? 13.620 8.019 14.775 1.00 83.62 268 ARG A O 1
ATOM 2096 N N . LEU A 1 269 ? 12.674 8.053 16.824 1.00 85.06 269 LEU A N 1
ATOM 2097 C CA . LEU A 1 269 ? 11.351 7.644 16.360 1.00 85.06 269 LEU A CA 1
ATOM 2098 C C . LEU A 1 269 ? 10.722 8.755 15.522 1.00 85.06 269 LEU A C 1
ATOM 2100 O O . LEU A 1 269 ? 10.766 9.934 15.878 1.00 85.06 269 LEU A O 1
ATOM 2104 N N . TRP A 1 270 ? 10.130 8.367 14.403 1.00 81.69 270 TRP A N 1
ATOM 2105 C CA . TRP A 1 270 ? 9.385 9.276 13.549 1.00 81.69 270 TRP A CA 1
ATOM 2106 C C . TRP A 1 270 ? 7.946 9.402 14.064 1.00 81.69 270 TRP A C 1
ATOM 2108 O O . TRP A 1 270 ? 7.274 8.386 14.223 1.00 81.69 270 TRP A O 1
ATOM 2118 N N . ARG A 1 271 ? 7.471 10.620 14.358 1.00 78.12 271 ARG A N 1
ATOM 2119 C CA . ARG A 1 271 ? 6.147 10.851 14.966 1.00 78.12 271 ARG A CA 1
ATOM 2120 C C . ARG A 1 271 ? 5.355 11.958 14.279 1.00 78.12 271 ARG A C 1
ATOM 2122 O O . ARG A 1 271 ? 5.929 12.945 13.825 1.00 78.12 271 ARG A O 1
ATOM 2129 N N . ASP A 1 272 ? 4.035 11.796 14.291 1.00 64.75 272 ASP A N 1
ATOM 2130 C CA . ASP A 1 272 ? 3.043 12.673 13.652 1.00 64.75 272 ASP A CA 1
ATOM 2131 C C . ASP A 1 272 ? 3.119 14.142 14.112 1.00 64.75 272 ASP A C 1
ATOM 2133 O O . ASP A 1 272 ? 3.257 15.062 13.302 1.00 64.75 272 ASP A O 1
ATOM 2137 N N . ALA A 1 273 ? 3.169 14.364 15.429 1.00 58.12 273 ALA A N 1
ATOM 2138 C CA . ALA A 1 273 ? 3.105 15.699 16.030 1.00 58.12 273 ALA A CA 1
ATOM 2139 C C . ALA A 1 273 ? 4.287 16.636 15.700 1.00 58.12 273 ALA A C 1
ATOM 2141 O O . ALA A 1 273 ? 4.131 17.853 15.783 1.00 58.12 273 ALA A O 1
ATOM 2142 N N . ASP A 1 274 ? 5.452 16.103 15.314 1.00 50.06 274 ASP A N 1
ATOM 2143 C CA . ASP A 1 274 ? 6.652 16.912 15.038 1.00 50.06 274 ASP A CA 1
ATOM 2144 C C . ASP A 1 274 ? 6.794 17.318 13.566 1.00 50.06 274 ASP A C 1
ATOM 2146 O O . ASP A 1 274 ? 7.595 18.199 13.241 1.00 50.06 274 ASP A O 1
ATOM 2150 N N . VAL A 1 275 ? 6.083 16.639 12.663 1.00 50.00 275 VAL A N 1
ATOM 2151 C CA . VAL A 1 275 ? 6.360 16.699 11.221 1.00 50.00 275 VAL A CA 1
ATOM 2152 C C . VAL A 1 275 ? 5.224 17.367 10.450 1.00 50.00 275 VAL A C 1
ATOM 2154 O O . VAL A 1 275 ? 5.505 18.100 9.503 1.00 50.00 275 VAL A O 1
ATOM 2157 N N . MET A 1 276 ? 3.969 17.197 10.876 1.00 47.97 276 MET A N 1
ATOM 2158 C CA . MET A 1 276 ? 2.822 17.793 10.190 1.00 47.97 276 MET A CA 1
ATOM 2159 C C . MET A 1 276 ? 2.763 19.319 10.355 1.00 47.97 276 MET A C 1
ATOM 2161 O O . MET A 1 276 ? 2.449 19.846 11.424 1.00 47.97 276 MET A O 1
ATOM 2165 N N . LYS A 1 277 ? 3.000 20.054 9.262 1.00 45.66 277 LYS A N 1
ATOM 2166 C CA . LYS A 1 277 ? 2.795 21.512 9.209 1.00 45.66 277 LYS A CA 1
ATOM 2167 C C . LYS A 1 277 ? 1.342 21.853 8.883 1.00 45.66 277 LYS A C 1
ATOM 2169 O O . LYS A 1 277 ? 0.649 21.135 8.161 1.00 45.66 277 LYS A O 1
ATOM 2174 N N . GLN A 1 278 ? 0.875 23.002 9.376 1.00 39.16 278 GLN A N 1
ATOM 2175 C CA . GLN A 1 278 ? -0.460 23.517 9.062 1.00 39.16 278 GLN A CA 1
ATOM 2176 C C . GLN A 1 278 ? -0.639 23.637 7.535 1.00 39.16 278 GLN A C 1
ATOM 2178 O O . GLN A 1 278 ? 0.055 24.418 6.889 1.00 39.16 278 GLN A O 1
ATOM 2183 N N . GLY A 1 279 ? -1.569 22.861 6.967 1.00 38.03 279 GLY A N 1
ATOM 2184 C CA . GLY A 1 279 ? -1.863 22.833 5.526 1.00 38.03 279 GLY A CA 1
ATOM 2185 C C . GLY A 1 279 ? -1.405 21.572 4.777 1.00 38.03 279 GLY A C 1
ATOM 2186 O O . GLY A 1 279 ? -1.767 21.410 3.612 1.00 38.03 279 GLY A O 1
ATOM 2187 N N . GLU A 1 280 ? -0.667 20.658 5.413 1.00 44.69 280 GLU A N 1
ATOM 2188 C CA . GLU A 1 280 ? -0.254 19.392 4.790 1.00 44.69 280 GLU A CA 1
ATOM 2189 C C . GLU A 1 280 ? -1.381 18.340 4.771 1.00 44.69 280 GLU A C 1
ATOM 2191 O O . GLU A 1 280 ? -2.242 18.277 5.652 1.00 44.69 280 GLU A O 1
ATOM 2196 N N . ARG A 1 281 ? -1.399 17.492 3.729 1.00 48.41 281 ARG A N 1
ATOM 2197 C CA . ARG A 1 281 ? -2.407 16.430 3.571 1.00 48.41 281 ARG A CA 1
ATOM 2198 C C . ARG A 1 281 ? -2.106 15.257 4.504 1.00 48.41 281 ARG A C 1
ATOM 2200 O O . ARG A 1 281 ? -1.209 14.466 4.228 1.00 48.41 281 ARG A O 1
ATOM 2207 N N . ILE A 1 282 ? -2.956 15.079 5.511 1.00 54.22 282 ILE A N 1
ATOM 2208 C CA . ILE A 1 282 ? -2.896 13.988 6.501 1.00 54.22 282 ILE A CA 1
ATOM 2209 C C . ILE A 1 282 ? -2.801 12.601 5.825 1.00 54.22 282 ILE A C 1
ATOM 2211 O O . ILE A 1 282 ? -2.053 11.733 6.259 1.00 54.22 282 ILE A O 1
ATOM 2215 N N . SER A 1 283 ? -3.484 12.393 4.692 1.00 52.84 283 SER A N 1
ATOM 2216 C CA . SER A 1 283 ? -3.447 11.121 3.951 1.00 52.84 283 SER A CA 1
ATOM 2217 C C . SER A 1 283 ? -2.101 10.798 3.288 1.00 52.84 283 SER A C 1
ATOM 2219 O O . SER A 1 283 ? -1.765 9.624 3.152 1.00 52.84 283 SER A O 1
ATOM 2221 N N . ARG A 1 284 ? -1.323 11.811 2.877 1.00 58.16 284 ARG A N 1
ATOM 2222 C CA . ARG A 1 284 ? 0.039 11.619 2.345 1.00 58.16 284 ARG A CA 1
ATOM 2223 C C . ARG A 1 284 ? 0.963 11.148 3.462 1.00 58.16 284 ARG A C 1
ATOM 2225 O O . ARG A 1 284 ? 1.648 10.143 3.316 1.00 58.16 284 ARG A O 1
ATOM 2232 N N . PHE A 1 285 ? 0.891 11.855 4.582 1.00 58.53 285 PHE A N 1
ATOM 2233 C CA . PHE A 1 285 ? 1.676 11.595 5.775 1.00 58.53 285 PHE A CA 1
ATOM 2234 C C . PHE A 1 285 ? 1.452 10.177 6.321 1.00 58.53 285 PHE A C 1
ATOM 2236 O O . PHE A 1 285 ? 2.401 9.428 6.537 1.00 58.53 285 PHE A O 1
ATOM 2243 N N . MET A 1 286 ? 0.192 9.756 6.449 1.00 62.06 286 MET A N 1
ATOM 2244 C CA . MET A 1 286 ? -0.129 8.417 6.951 1.00 62.06 286 MET A CA 1
ATOM 2245 C C . MET A 1 286 ? 0.310 7.291 6.004 1.00 62.06 286 MET A C 1
ATOM 2247 O O . MET A 1 286 ? 0.668 6.209 6.464 1.00 62.06 286 MET A O 1
ATOM 2251 N N . GLY A 1 287 ? 0.345 7.543 4.690 1.00 59.62 287 GLY A N 1
ATOM 2252 C CA . GLY A 1 287 ? 0.920 6.601 3.726 1.00 59.62 287 GLY A CA 1
ATOM 2253 C C . GLY A 1 287 ? 2.433 6.426 3.901 1.00 59.62 287 GLY A C 1
ATOM 2254 O O . GLY A 1 287 ? 2.944 5.314 3.793 1.00 59.62 287 GLY A O 1
ATOM 2255 N N . GLU A 1 288 ? 3.147 7.506 4.222 1.00 65.38 288 GLU A N 1
ATOM 2256 C CA . GLU A 1 288 ? 4.578 7.454 4.536 1.00 65.38 288 GLU A CA 1
ATOM 2257 C C . GLU A 1 288 ? 4.840 6.756 5.876 1.00 65.38 288 GLU A C 1
ATOM 2259 O O . GLU A 1 288 ? 5.770 5.951 5.964 1.00 65.38 288 GLU A O 1
ATOM 2264 N N . LEU A 1 289 ? 4.000 6.987 6.895 1.00 67.81 289 LEU A N 1
ATOM 2265 C CA . LEU A 1 289 ? 4.079 6.281 8.177 1.00 67.81 289 LEU A CA 1
ATOM 2266 C C . LEU A 1 289 ? 3.933 4.774 7.971 1.00 67.81 289 LEU A C 1
ATOM 2268 O O . LEU A 1 289 ? 4.818 4.010 8.356 1.00 67.81 289 LEU A O 1
ATOM 2272 N N . ALA A 1 290 ? 2.881 4.357 7.265 1.00 62.25 290 ALA A N 1
ATOM 2273 C CA . ALA A 1 290 ? 2.611 2.953 6.987 1.00 62.25 290 ALA A CA 1
ATOM 2274 C C . ALA A 1 290 ? 3.723 2.262 6.173 1.00 62.25 290 ALA A C 1
ATOM 2276 O O . ALA A 1 290 ? 3.777 1.035 6.157 1.00 62.25 290 ALA A O 1
ATOM 2277 N N . ALA A 1 291 ? 4.626 3.008 5.525 1.00 66.06 291 ALA A N 1
ATOM 2278 C CA . ALA A 1 291 ? 5.790 2.483 4.808 1.00 66.06 291 ALA A CA 1
ATOM 2279 C C . ALA A 1 291 ? 7.053 2.307 5.682 1.00 66.06 291 ALA A C 1
ATOM 2281 O O . ALA A 1 291 ? 8.068 1.820 5.180 1.00 66.06 291 ALA A O 1
ATOM 2282 N N . HIS A 1 292 ? 7.020 2.683 6.967 1.00 72.19 292 HIS A N 1
ATOM 2283 C CA . HIS A 1 292 ? 8.116 2.422 7.907 1.00 72.19 292 HIS A CA 1
ATOM 2284 C C . HIS A 1 292 ? 8.237 0.922 8.214 1.00 72.19 292 HIS A C 1
ATOM 2286 O O . HIS A 1 292 ? 7.293 0.145 8.044 1.00 72.19 292 HIS A O 1
ATOM 2292 N N . ASP A 1 293 ? 9.419 0.487 8.645 1.00 75.00 293 ASP A N 1
ATOM 2293 C CA . ASP A 1 293 ? 9.717 -0.952 8.775 1.00 75.00 293 ASP A CA 1
ATOM 2294 C C . ASP A 1 293 ? 9.145 -1.520 10.041 1.00 75.00 293 ASP A C 1
ATOM 2296 O O . ASP A 1 293 ? 8.666 -2.650 10.061 1.00 75.00 293 ASP A O 1
ATOM 2300 N N . ARG A 1 294 ? 9.218 -0.705 11.089 1.00 84.69 294 ARG A N 1
ATOM 2301 C CA . ARG A 1 294 ? 8.618 -0.984 12.372 1.00 84.69 294 ARG A CA 1
ATOM 2302 C C . ARG A 1 294 ? 7.801 0.217 12.797 1.00 84.69 294 ARG A C 1
ATOM 2304 O O . ARG A 1 294 ? 8.201 1.366 12.608 1.00 84.69 294 ARG A O 1
ATOM 2311 N N . ILE A 1 295 ? 6.634 -0.066 13.338 1.00 88.44 295 ILE A N 1
ATOM 2312 C CA . ILE A 1 295 ? 5.653 0.928 13.727 1.00 88.44 295 ILE A CA 1
ATOM 2313 C C . ILE A 1 295 ? 5.214 0.574 15.137 1.00 88.44 295 ILE A C 1
ATOM 2315 O O . ILE A 1 295 ? 4.646 -0.490 15.392 1.00 88.44 295 ILE A O 1
ATOM 2319 N N . ILE A 1 296 ? 5.518 1.475 16.061 1.00 90.56 296 ILE A N 1
ATOM 2320 C CA . ILE A 1 296 ? 5.047 1.418 17.434 1.00 90.56 296 ILE A CA 1
ATOM 2321 C C . ILE A 1 296 ? 3.659 2.052 17.451 1.00 90.56 296 ILE A C 1
ATOM 2323 O O . ILE A 1 296 ? 3.518 3.240 17.180 1.00 90.56 296 ILE A O 1
ATOM 2327 N N . VAL A 1 297 ? 2.627 1.273 17.752 1.00 91.56 297 VAL A N 1
ATOM 2328 C CA . VAL A 1 297 ? 1.246 1.764 17.804 1.00 91.56 297 VAL A CA 1
ATOM 2329 C C . VAL A 1 297 ? 0.818 1.899 19.257 1.00 91.56 297 VAL A C 1
ATOM 2331 O O . VAL A 1 297 ? 0.736 0.905 19.976 1.00 91.56 297 VAL A O 1
ATOM 2334 N N . VAL A 1 298 ? 0.513 3.121 19.690 1.00 91.88 298 VAL A N 1
ATOM 2335 C CA . VAL A 1 298 ? -0.063 3.392 21.011 1.00 91.88 298 VAL A CA 1
ATOM 2336 C C . VAL A 1 298 ? -1.585 3.395 20.890 1.00 91.88 298 VAL A C 1
ATOM 2338 O O . VAL A 1 298 ? -2.196 4.386 20.477 1.00 91.88 298 VAL A O 1
ATOM 2341 N N . LEU A 1 299 ? -2.204 2.263 21.230 1.00 92.69 299 LEU A N 1
ATOM 2342 C CA . LEU A 1 299 ? -3.652 2.094 21.152 1.00 92.69 299 LEU A CA 1
ATOM 2343 C C . LEU A 1 299 ? -4.339 2.738 22.351 1.00 92.69 299 LEU A C 1
ATOM 2345 O O . LEU A 1 299 ? -3.967 2.505 23.495 1.00 92.69 299 LEU A O 1
ATOM 2349 N N . SER A 1 300 ? -5.390 3.498 22.069 1.00 92.75 300 SER A N 1
ATOM 2350 C CA . SER A 1 300 ? -6.297 4.110 23.041 1.00 92.75 300 SER A CA 1
ATOM 2351 C C . SER A 1 300 ? -7.725 4.078 22.479 1.00 92.75 300 SER A C 1
ATOM 2353 O O . SER A 1 300 ? -7.902 3.833 21.280 1.00 92.75 300 SER A O 1
ATOM 2355 N N . ASP A 1 301 ? -8.751 4.394 23.276 1.00 93.06 301 ASP A N 1
ATOM 2356 C CA . ASP A 1 301 ? -10.139 4.437 22.771 1.00 93.06 301 ASP A CA 1
ATOM 2357 C C . ASP A 1 301 ? -10.280 5.439 21.610 1.00 93.06 301 ASP A C 1
ATOM 2359 O O . ASP A 1 301 ? 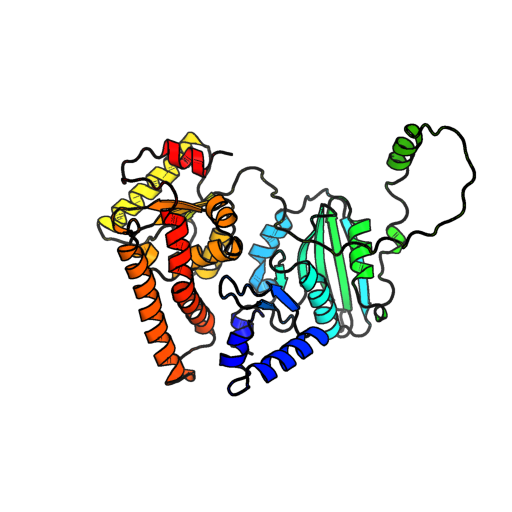-10.828 5.132 20.550 1.00 93.06 301 ASP A O 1
ATOM 2363 N N . LYS A 1 302 ? -9.695 6.633 21.778 1.00 92.31 302 LYS A N 1
ATOM 2364 C CA . LYS A 1 302 ? -9.648 7.670 20.735 1.00 92.31 302 LYS A CA 1
ATOM 2365 C C . LYS A 1 302 ? -8.921 7.203 19.468 1.00 92.31 302 LYS A C 1
ATOM 2367 O O . LYS A 1 302 ? -9.366 7.557 18.380 1.00 92.31 302 LYS A O 1
ATOM 2372 N N . TYR A 1 303 ? -7.832 6.434 19.582 1.00 92.94 303 TYR A N 1
ATOM 2373 C CA . TYR A 1 303 ? -7.144 5.875 18.409 1.00 92.94 303 TYR A CA 1
ATOM 2374 C C . TYR A 1 303 ? -8.101 4.983 17.612 1.00 92.94 303 TYR A C 1
ATOM 2376 O O . TYR A 1 303 ? -8.319 5.195 16.422 1.00 92.94 303 TYR A O 1
ATOM 2384 N N . LEU A 1 304 ? -8.745 4.040 18.299 1.00 94.00 304 LEU A N 1
ATOM 2385 C CA . LEU A 1 304 ? -9.598 3.011 17.701 1.00 94.00 304 LEU A CA 1
ATOM 2386 C C . LEU A 1 304 ? -10.903 3.555 17.097 1.00 94.00 304 LEU A C 1
ATOM 2388 O O . LEU A 1 304 ? -11.575 2.843 16.351 1.00 94.00 304 LEU A O 1
ATOM 2392 N N . LYS A 1 305 ? -11.253 4.813 17.390 1.00 92.00 305 LYS A N 1
ATOM 2393 C CA . LYS A 1 305 ? -12.417 5.535 16.842 1.00 92.00 305 LYS A CA 1
ATOM 2394 C C . LYS A 1 305 ? -12.037 6.695 15.914 1.00 92.00 305 LYS A C 1
ATOM 2396 O O . LYS A 1 305 ? -12.911 7.395 15.407 1.00 92.00 305 LYS A O 1
ATOM 2401 N N . SER A 1 306 ? -10.746 6.922 15.677 1.00 89.25 306 SER A N 1
ATOM 2402 C CA . SER A 1 306 ? -10.261 7.975 14.782 1.00 89.25 306 SER A CA 1
ATOM 2403 C C . SER A 1 306 ? -10.142 7.448 13.355 1.00 89.25 306 SER A C 1
ATOM 2405 O O . SER A 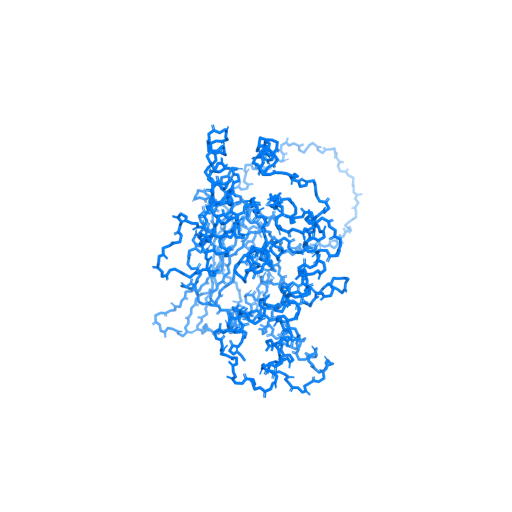1 306 ? -9.429 6.480 13.102 1.00 89.25 306 SER A O 1
ATOM 2407 N N . ALA A 1 307 ? -10.791 8.115 12.396 1.00 85.38 307 ALA A N 1
ATOM 2408 C CA . ALA A 1 307 ? -10.721 7.733 10.981 1.00 85.38 307 ALA A CA 1
ATOM 2409 C C . ALA A 1 307 ? -9.297 7.813 10.405 1.00 85.38 307 ALA A C 1
ATOM 2411 O O . ALA A 1 307 ? -8.980 7.073 9.475 1.00 85.38 307 ALA A O 1
ATOM 2412 N N . TYR A 1 308 ? -8.455 8.689 10.962 1.00 82.25 308 TYR A N 1
ATOM 2413 C CA . TYR A 1 308 ? -7.051 8.828 10.585 1.00 82.25 308 TYR A CA 1
ATOM 2414 C C . TYR A 1 308 ? -6.204 7.697 11.172 1.00 82.25 308 TYR A C 1
ATOM 2416 O O . TYR A 1 308 ? -5.569 6.961 10.429 1.00 82.25 308 TYR A O 1
ATOM 2424 N N . CYS A 1 309 ? -6.276 7.460 12.481 1.00 87.19 309 CYS A N 1
ATOM 2425 C CA . CYS A 1 309 ? -5.517 6.371 13.103 1.00 87.19 309 CYS A CA 1
ATOM 2426 C C . CYS A 1 309 ? -5.895 5.002 12.509 1.00 87.19 309 CYS A C 1
ATOM 2428 O O . CYS A 1 309 ? -5.030 4.184 12.211 1.00 87.19 309 CYS A O 1
ATOM 2430 N N . MET A 1 310 ? -7.186 4.781 12.244 1.00 88.88 310 MET A N 1
ATOM 2431 C CA . MET A 1 310 ? -7.649 3.560 11.587 1.00 88.88 310 MET A CA 1
ATOM 2432 C C . MET A 1 310 ? -7.248 3.469 10.112 1.00 88.88 310 MET A C 1
ATOM 2434 O O . MET A 1 310 ? -7.043 2.358 9.628 1.00 88.88 310 MET A O 1
ATOM 2438 N N . PHE A 1 311 ? -7.090 4.600 9.411 1.00 83.44 311 PHE A N 1
ATOM 2439 C CA . PHE A 1 311 ? -6.529 4.608 8.056 1.00 83.44 311 PHE A CA 1
ATOM 2440 C C . PHE A 1 311 ? -5.131 4.020 8.072 1.00 83.44 311 PHE A C 1
ATOM 2442 O O . PHE A 1 311 ? -4.855 3.067 7.349 1.00 83.44 311 PHE A O 1
ATOM 2449 N N . GLU A 1 312 ? -4.283 4.552 8.942 1.00 82.31 312 GLU A N 1
ATOM 2450 C CA . GLU A 1 312 ? -2.905 4.114 9.064 1.00 82.31 312 GLU A CA 1
ATOM 2451 C C . GLU A 1 312 ? -2.812 2.635 9.455 1.00 82.31 312 GLU A C 1
ATOM 2453 O O . GLU A 1 312 ? -2.166 1.867 8.746 1.00 82.31 312 GLU A O 1
ATOM 2458 N N . LEU A 1 313 ? -3.532 2.205 10.499 1.00 87.50 313 LEU A N 1
ATOM 2459 C CA . LEU A 1 313 ? -3.553 0.801 10.916 1.00 87.50 313 LEU A CA 1
ATOM 2460 C C . LEU A 1 313 ? -4.001 -0.130 9.775 1.00 87.50 313 LEU A C 1
ATOM 2462 O O . LEU A 1 313 ? -3.373 -1.163 9.537 1.00 87.50 313 LEU A O 1
ATOM 2466 N N . SER A 1 314 ? -5.039 0.266 9.026 1.00 84.44 314 SER A N 1
ATOM 2467 C CA . SER A 1 314 ? -5.521 -0.495 7.868 1.00 84.44 314 SER A CA 1
ATOM 2468 C C . SER A 1 314 ? -4.526 -0.516 6.703 1.00 84.44 314 SER A C 1
ATOM 2470 O O . SER A 1 314 ? -4.416 -1.524 6.011 1.00 84.44 314 SER A O 1
ATOM 2472 N N . GLU A 1 315 ? -3.761 0.558 6.484 1.00 80.31 315 GLU A N 1
ATOM 2473 C CA . GLU A 1 315 ? -2.735 0.592 5.441 1.00 80.31 315 GLU A CA 1
ATOM 2474 C C . GLU A 1 315 ? -1.525 -0.263 5.821 1.00 80.31 315 GLU A C 1
ATOM 2476 O O . GLU A 1 315 ? -0.966 -0.930 4.954 1.00 80.31 315 GLU A O 1
ATOM 2481 N N . ILE A 1 316 ? -1.156 -0.328 7.104 1.00 82.75 316 ILE A N 1
ATOM 2482 C CA . ILE A 1 316 ? -0.118 -1.253 7.575 1.00 82.75 316 ILE A CA 1
ATOM 2483 C C . ILE A 1 316 ? -0.562 -2.700 7.348 1.00 82.75 316 ILE A C 1
ATOM 2485 O O . ILE A 1 316 ? 0.199 -3.488 6.784 1.00 82.75 316 ILE A O 1
ATOM 2489 N N . TRP A 1 317 ? -1.804 -3.028 7.718 1.00 83.31 317 TRP A N 1
ATOM 2490 C CA . TRP A 1 317 ? -2.420 -4.334 7.469 1.00 83.31 317 TRP A CA 1
ATOM 2491 C C . TRP A 1 317 ? -2.445 -4.686 5.977 1.00 83.31 317 TRP A C 1
ATOM 2493 O O . TRP A 1 317 ? -2.026 -5.772 5.575 1.00 83.31 317 TRP A O 1
ATOM 2503 N N . ARG A 1 318 ? -2.839 -3.732 5.126 1.00 79.81 318 ARG A N 1
ATOM 2504 C CA . ARG A 1 318 ? -2.839 -3.894 3.667 1.00 79.81 318 ARG A CA 1
ATOM 2505 C C . ARG A 1 318 ? -1.434 -4.112 3.109 1.00 79.81 318 ARG A C 1
ATOM 2507 O O . ARG A 1 318 ? -1.247 -4.987 2.271 1.00 79.81 318 ARG A O 1
ATOM 2514 N N . LEU A 1 319 ? -0.440 -3.344 3.556 1.00 71.38 319 LEU A N 1
ATOM 2515 C CA . LEU A 1 319 ? 0.953 -3.488 3.117 1.00 71.38 319 LEU A CA 1
ATOM 2516 C C . LEU A 1 319 ? 1.586 -4.795 3.610 1.00 71.38 319 LEU A C 1
ATOM 2518 O O . LEU A 1 319 ? 2.437 -5.354 2.924 1.00 71.38 319 LEU A O 1
ATOM 2522 N N . ALA A 1 320 ? 1.139 -5.305 4.758 1.00 68.56 320 ALA A N 1
ATOM 2523 C CA . ALA A 1 320 ? 1.430 -6.656 5.228 1.00 68.56 320 ALA A CA 1
ATOM 2524 C C . ALA A 1 320 ? 0.630 -7.739 4.479 1.00 68.56 320 ALA A C 1
ATOM 2526 O O . ALA A 1 320 ? 0.718 -8.909 4.824 1.00 68.56 320 ALA A O 1
ATOM 2527 N N . ARG A 1 321 ? -0.143 -7.371 3.447 1.00 71.00 321 ARG A N 1
ATOM 2528 C CA . ARG A 1 321 ? -0.985 -8.269 2.640 1.00 71.00 321 ARG A CA 1
ATOM 2529 C C . ARG A 1 321 ? -1.995 -9.070 3.457 1.00 71.00 321 ARG A C 1
ATOM 2531 O O . ARG A 1 321 ? -2.388 -10.149 3.031 1.00 71.00 321 ARG A O 1
ATOM 2538 N N . ARG A 1 322 ? -2.411 -8.541 4.611 1.00 72.56 322 ARG A N 1
ATOM 2539 C CA . ARG A 1 322 ? -3.277 -9.245 5.568 1.00 72.56 322 ARG A CA 1
ATOM 2540 C C . ARG A 1 322 ? -2.701 -10.582 6.051 1.00 72.56 322 ARG A C 1
ATOM 2542 O O . ARG A 1 322 ? -3.424 -11.462 6.504 1.00 72.56 322 ARG A O 1
ATOM 2549 N N . ASP A 1 323 ? -1.383 -10.720 5.962 1.00 77.25 323 ASP A N 1
ATOM 2550 C CA . ASP A 1 323 ? -0.650 -11.810 6.576 1.00 77.25 323 ASP A CA 1
ATOM 2551 C C . ASP A 1 323 ? -0.341 -11.427 8.027 1.00 77.25 323 ASP A C 1
ATOM 2553 O O . ASP A 1 323 ? 0.269 -10.387 8.300 1.00 77.25 323 ASP A O 1
ATOM 2557 N N . GLY A 1 324 ? -0.814 -12.250 8.965 1.00 76.50 324 GLY A N 1
ATOM 2558 C CA . GLY A 1 324 ? -0.683 -11.985 10.397 1.00 76.50 324 GLY A CA 1
ATOM 2559 C C . GLY A 1 324 ? 0.774 -11.857 10.835 1.00 76.50 324 GLY A C 1
ATOM 2560 O O . GLY A 1 324 ? 1.114 -10.919 11.555 1.00 76.50 324 GLY A O 1
ATOM 2561 N N . ASP A 1 325 ? 1.649 -12.733 10.343 1.00 77.12 325 ASP A N 1
ATOM 2562 C CA . ASP A 1 325 ? 3.065 -12.739 10.707 1.00 77.12 325 ASP A CA 1
ATOM 2563 C C . ASP A 1 325 ? 3.797 -11.520 10.131 1.00 77.12 325 ASP A C 1
ATOM 2565 O O . ASP A 1 325 ? 4.520 -10.831 10.853 1.00 77.12 325 ASP A O 1
ATOM 2569 N N . ALA A 1 326 ? 3.567 -11.182 8.859 1.00 73.44 326 ALA A N 1
ATOM 2570 C CA . ALA A 1 326 ? 4.122 -9.985 8.233 1.00 73.44 326 ALA A CA 1
ATOM 2571 C C . ALA A 1 326 ? 3.621 -8.697 8.901 1.00 73.44 326 ALA A C 1
ATOM 2573 O O . ALA A 1 326 ? 4.362 -7.716 8.992 1.00 73.44 326 ALA A O 1
ATOM 2574 N N . PHE A 1 327 ? 2.378 -8.685 9.385 1.00 83.12 327 PHE A N 1
ATOM 2575 C CA . PHE A 1 327 ? 1.828 -7.559 10.129 1.00 83.12 327 PHE A CA 1
ATOM 2576 C C . PHE A 1 327 ? 2.487 -7.422 11.502 1.00 83.12 327 PHE A C 1
ATOM 2578 O O . PHE A 1 327 ? 2.988 -6.348 11.838 1.00 83.12 327 PHE A O 1
ATOM 2585 N N . LEU A 1 328 ? 2.557 -8.510 12.272 1.00 84.88 328 LEU A N 1
ATOM 2586 C CA . LEU A 1 328 ? 3.163 -8.527 13.606 1.00 84.88 328 LEU A CA 1
ATOM 2587 C C . LEU A 1 328 ? 4.687 -8.332 13.577 1.00 84.88 328 LEU A C 1
ATOM 2589 O O . LEU A 1 328 ? 5.258 -7.836 14.546 1.00 84.88 328 LEU A O 1
ATOM 2593 N N . ALA A 1 329 ? 5.353 -8.650 12.465 1.00 82.94 329 ALA A N 1
ATOM 2594 C CA . ALA A 1 329 ? 6.764 -8.327 12.252 1.00 82.94 329 ALA A CA 1
ATOM 2595 C C . ALA A 1 329 ? 7.016 -6.814 12.123 1.00 82.94 329 ALA A C 1
ATOM 2597 O O . ALA A 1 329 ? 8.130 -6.346 12.367 1.00 82.94 329 ALA A O 1
ATOM 2598 N N . ARG A 1 330 ? 5.989 -6.047 11.736 1.00 84.38 330 ARG A N 1
ATOM 2599 C CA . ARG A 1 330 ? 6.065 -4.596 11.519 1.00 84.38 330 ARG A CA 1
ATOM 2600 C C . ARG A 1 330 ? 5.431 -3.801 12.649 1.00 84.38 330 ARG A C 1
ATOM 2602 O O . ARG A 1 330 ? 5.883 -2.698 12.930 1.00 84.38 330 ARG A O 1
ATOM 2609 N N . VAL A 1 331 ? 4.395 -4.327 13.293 1.00 88.69 331 VAL A N 1
ATOM 2610 C CA . VAL A 1 331 ? 3.624 -3.607 14.309 1.00 88.69 331 VAL A CA 1
ATOM 2611 C C . VAL A 1 331 ? 3.972 -4.100 15.699 1.00 88.69 331 VAL A C 1
ATOM 2613 O O . VAL A 1 331 ? 3.841 -5.279 16.011 1.00 88.69 331 VAL A O 1
ATOM 2616 N N . THR A 1 332 ? 4.355 -3.172 16.572 1.00 89.06 332 THR A N 1
ATOM 2617 C CA . THR A 1 332 ? 4.463 -3.436 18.008 1.00 89.06 332 THR A CA 1
ATOM 2618 C C . THR A 1 332 ? 3.516 -2.518 18.766 1.00 89.06 332 THR A C 1
ATOM 2620 O O . THR A 1 332 ? 3.545 -1.303 18.593 1.00 89.06 332 THR A O 1
ATOM 2623 N N . VAL A 1 333 ? 2.630 -3.098 19.577 1.00 90.31 333 VAL A N 1
ATOM 2624 C CA . VAL A 1 333 ? 1.515 -2.365 20.187 1.00 90.31 333 VAL A CA 1
ATOM 2625 C C . VAL A 1 333 ? 1.757 -2.077 21.664 1.00 90.31 333 VAL A C 1
ATOM 2627 O O . VAL A 1 333 ? 1.977 -2.991 22.457 1.00 90.31 333 VAL A O 1
ATOM 2630 N N . TRP A 1 334 ? 1.615 -0.807 22.036 1.00 90.25 334 TRP A N 1
ATOM 2631 C CA . TRP A 1 334 ? 1.446 -0.361 23.414 1.00 90.25 334 TRP A CA 1
ATOM 2632 C C . TRP A 1 334 ? -0.029 -0.030 23.664 1.00 90.25 334 TRP A C 1
ATOM 2634 O O . TRP A 1 334 ? -0.534 0.994 23.207 1.00 90.25 334 TRP A O 1
ATOM 2644 N N . ALA A 1 335 ? -0.748 -0.904 24.362 1.00 90.00 335 ALA A N 1
ATOM 2645 C CA . ALA A 1 335 ? -2.159 -0.693 24.665 1.00 90.00 335 ALA A CA 1
ATOM 2646 C C . ALA A 1 335 ? -2.334 0.122 25.952 1.00 90.00 335 ALA A C 1
ATOM 2648 O O . ALA A 1 335 ? -1.882 -0.296 27.016 1.00 90.00 335 ALA A O 1
ATOM 2649 N N . LEU A 1 336 ? -3.023 1.260 25.866 1.00 89.75 336 LEU A N 1
ATOM 2650 C CA . LEU A 1 336 ? -3.478 2.000 27.040 1.00 89.75 336 LEU A CA 1
ATOM 2651 C C . LEU A 1 336 ? -4.714 1.324 27.663 1.00 89.75 336 LEU A C 1
ATOM 2653 O O . LEU A 1 336 ? -5.468 0.648 26.954 1.00 89.75 336 LEU A O 1
ATOM 2657 N N . PRO A 1 337 ? -4.978 1.517 28.970 1.00 86.81 337 PRO A N 1
ATOM 2658 C CA . PRO A 1 337 ? -6.113 0.891 29.652 1.00 86.81 337 PRO A CA 1
ATOM 2659 C C . PRO A 1 337 ? -7.475 1.230 29.029 1.00 86.81 337 PRO A C 1
ATOM 2661 O O . PRO A 1 337 ? -8.404 0.422 29.063 1.00 86.81 337 PRO A O 1
ATOM 2664 N N . ASP A 1 338 ? -7.609 2.421 28.442 1.00 89.94 338 ASP A N 1
ATOM 2665 C CA . ASP A 1 338 ? -8.842 2.871 27.796 1.00 89.94 338 ASP A CA 1
ATOM 2666 C C . ASP A 1 338 ? -9.094 2.198 26.437 1.00 89.94 338 ASP A C 1
ATOM 2668 O O . ASP A 1 338 ? -10.228 2.215 25.968 1.00 89.94 338 ASP A O 1
ATOM 2672 N N . ALA A 1 339 ? -8.092 1.555 25.830 1.00 89.81 339 ALA A N 1
ATOM 2673 C CA . ALA A 1 339 ? -8.217 0.918 24.522 1.00 89.81 339 ALA A CA 1
ATOM 2674 C C . ALA A 1 339 ? -9.176 -0.283 24.508 1.00 89.81 339 ALA A C 1
ATOM 2676 O O . ALA A 1 339 ? -9.713 -0.599 23.450 1.00 89.81 339 ALA A O 1
ATOM 2677 N N . ARG A 1 340 ? -9.398 -0.937 25.664 1.00 87.31 340 ARG A N 1
ATOM 2678 C CA . ARG A 1 340 ? -10.382 -2.023 25.859 1.00 87.31 340 ARG A CA 1
ATOM 2679 C C . ARG A 1 340 ? -10.345 -3.065 24.730 1.00 87.31 340 ARG A C 1
ATOM 2681 O O . ARG A 1 340 ? -11.252 -3.149 23.910 1.00 87.31 340 ARG A O 1
ATOM 2688 N N . LEU A 1 341 ? -9.281 -3.863 24.661 1.00 86.75 341 LEU A N 1
ATOM 2689 C CA . LEU A 1 341 ? -9.118 -4.891 23.615 1.00 86.75 341 LEU A CA 1
ATOM 2690 C C . LEU A 1 341 ? -8.862 -6.307 24.149 1.00 86.75 341 LEU A C 1
ATOM 2692 O O . LEU A 1 341 ? -8.663 -7.238 23.365 1.00 86.75 341 LEU A O 1
ATOM 2696 N N . HIS A 1 342 ? -8.870 -6.490 25.470 1.00 82.62 342 HIS A N 1
ATOM 2697 C CA . HIS A 1 342 ? -8.471 -7.749 26.098 1.00 82.62 342 HIS A CA 1
ATOM 2698 C C . HIS A 1 342 ? -9.508 -8.853 25.885 1.00 82.62 342 HIS A C 1
ATOM 2700 O O . HIS A 1 342 ? -9.162 -9.990 25.560 1.00 82.62 342 HIS A O 1
ATOM 2706 N N . SER A 1 343 ? -10.792 -8.526 26.008 1.00 89.19 343 SER A N 1
ATOM 2707 C CA . SER A 1 343 ? -11.874 -9.482 25.792 1.00 89.19 343 SER A CA 1
ATOM 2708 C C . SER A 1 343 ? -12.424 -9.425 24.367 1.00 89.19 343 SER A C 1
ATOM 2710 O O . SER A 1 343 ? -12.407 -8.393 23.693 1.00 89.19 343 SER A O 1
ATOM 2712 N N . ILE A 1 344 ? -12.995 -10.545 23.921 1.00 90.69 344 ILE A N 1
ATOM 2713 C CA . ILE A 1 344 ? -13.724 -10.598 22.649 1.00 90.69 344 ILE A CA 1
ATOM 2714 C C . ILE A 1 344 ? -14.899 -9.610 22.620 1.00 90.69 344 ILE A C 1
ATOM 2716 O O . ILE A 1 344 ? -15.168 -9.022 21.579 1.00 90.69 344 ILE A O 1
ATOM 2720 N N . ILE A 1 345 ? -15.567 -9.380 23.758 1.00 93.69 345 ILE A N 1
ATOM 2721 C CA . ILE A 1 345 ? -16.707 -8.458 23.857 1.00 93.69 345 ILE A CA 1
ATOM 2722 C C . ILE A 1 345 ? -16.260 -7.026 23.562 1.00 93.69 345 ILE A C 1
ATOM 2724 O O . ILE A 1 345 ? -16.919 -6.326 22.795 1.00 93.69 345 ILE A O 1
ATOM 2728 N N . GLU A 1 346 ? -15.133 -6.595 24.125 1.00 92.38 346 GLU A N 1
ATOM 2729 C CA . GLU A 1 346 ? -14.636 -5.242 23.886 1.00 92.38 346 GLU A CA 1
ATOM 2730 C C . GLU A 1 346 ? -14.164 -5.061 22.433 1.00 92.38 346 GLU A C 1
ATOM 2732 O O . GLU A 1 346 ? -14.524 -4.072 21.790 1.00 92.38 346 GLU A O 1
ATOM 2737 N N . ARG A 1 347 ? -13.479 -6.060 21.853 1.00 92.88 347 ARG A N 1
ATOM 2738 C CA . ARG A 1 347 ? -13.110 -6.042 20.423 1.00 92.88 347 ARG A CA 1
ATOM 2739 C C . ARG A 1 347 ? -14.333 -5.976 19.506 1.00 92.88 347 ARG A C 1
ATOM 2741 O O . ARG A 1 347 ? -14.349 -5.210 18.542 1.00 92.88 347 ARG A O 1
ATOM 2748 N N . LEU A 1 348 ? -15.386 -6.732 19.822 1.00 92.25 348 LEU A N 1
ATOM 2749 C CA . LEU A 1 348 ? -16.647 -6.686 19.080 1.00 92.25 348 LEU A CA 1
ATOM 2750 C C . LEU A 1 348 ? -17.349 -5.330 19.207 1.00 92.25 348 LEU A C 1
ATOM 2752 O O . LEU A 1 348 ? -17.984 -4.898 18.248 1.00 92.25 348 LEU A O 1
ATOM 2756 N N . ALA A 1 349 ? -17.222 -4.634 20.339 1.00 94.56 349 ALA A N 1
ATOM 2757 C CA . ALA A 1 349 ? -17.767 -3.287 20.496 1.00 94.56 349 ALA A CA 1
ATOM 2758 C C . ALA A 1 349 ? -17.082 -2.278 19.557 1.00 94.56 349 ALA A C 1
ATOM 2760 O O . ALA A 1 349 ? -17.762 -1.457 18.938 1.00 94.56 349 ALA A O 1
ATOM 2761 N N . ILE A 1 350 ? -15.760 -2.379 19.382 1.00 94.44 350 ILE A N 1
ATOM 2762 C CA . ILE A 1 350 ? -15.003 -1.549 18.430 1.00 94.44 350 ILE A CA 1
ATOM 2763 C C . ILE A 1 350 ? -15.397 -1.886 16.986 1.00 94.44 350 ILE A C 1
ATOM 2765 O O . ILE A 1 350 ? -15.687 -0.989 16.193 1.00 94.44 350 ILE A O 1
ATOM 2769 N N . ALA A 1 351 ? -15.491 -3.175 16.645 1.00 92.88 351 ALA A N 1
ATOM 2770 C CA . ALA A 1 351 ? -15.952 -3.598 15.322 1.00 92.88 351 ALA A CA 1
ATOM 2771 C C . ALA A 1 351 ? -17.381 -3.115 15.026 1.00 92.88 351 ALA A C 1
ATOM 2773 O O . ALA A 1 351 ? -17.677 -2.648 13.924 1.00 92.88 351 ALA A O 1
ATOM 2774 N N . LYS A 1 352 ? -18.265 -3.167 16.029 1.00 93.75 352 LYS A N 1
ATOM 2775 C CA . LYS A 1 352 ? -19.630 -2.650 15.932 1.00 93.75 352 LYS A CA 1
ATOM 2776 C C . LYS A 1 352 ? -19.656 -1.144 15.679 1.00 93.75 352 LYS A C 1
ATOM 2778 O O . LYS A 1 352 ? -20.432 -0.715 14.833 1.00 93.75 352 LYS A O 1
ATOM 2783 N N . HIS A 1 353 ? -18.813 -0.360 16.353 1.00 95.44 353 HIS A N 1
ATOM 2784 C CA . HIS A 1 353 ? -18.727 1.086 16.134 1.00 95.44 353 HIS A CA 1
ATOM 2785 C C . HIS A 1 353 ? -18.488 1.427 14.654 1.00 95.44 353 HIS A C 1
ATOM 2787 O O . HIS A 1 353 ? -19.258 2.187 14.066 1.00 95.44 353 HIS A O 1
ATOM 2793 N N . TRP A 1 354 ? -17.481 0.810 14.028 1.00 95.81 354 TRP A N 1
ATOM 2794 C CA . TRP A 1 354 ? -17.183 1.041 12.611 1.00 95.81 354 TRP A CA 1
ATOM 2795 C C . TRP A 1 354 ? -18.274 0.515 11.682 1.00 95.81 354 TRP A C 1
ATOM 2797 O O . TRP A 1 354 ? -18.609 1.172 10.698 1.00 95.81 354 TRP A O 1
ATOM 2807 N N . ARG A 1 355 ? -18.885 -0.625 12.015 1.00 93.94 355 ARG A N 1
ATOM 2808 C CA . ARG A 1 355 ? -19.994 -1.184 11.236 1.00 93.94 355 ARG A CA 1
ATOM 2809 C C . ARG A 1 355 ? -21.240 -0.304 11.260 1.00 93.94 355 ARG A C 1
ATOM 2811 O O . ARG A 1 355 ? -21.852 -0.100 10.216 1.00 93.94 355 ARG A O 1
ATOM 2818 N N . ASP A 1 356 ? -21.604 0.234 12.419 1.00 95.25 356 ASP A N 1
ATOM 2819 C CA . ASP A 1 356 ? -22.738 1.151 12.558 1.00 95.25 356 ASP A CA 1
ATOM 2820 C C . ASP A 1 356 ? -22.462 2.483 11.837 1.00 95.25 356 ASP A C 1
ATOM 2822 O O . ASP A 1 356 ? -23.348 3.027 11.171 1.00 95.25 356 ASP A O 1
ATOM 2826 N N . HIS A 1 357 ? -21.221 2.979 11.904 1.00 94.06 357 HIS A N 1
ATOM 2827 C CA . HIS A 1 357 ? -20.801 4.175 11.176 1.00 94.06 357 HIS A CA 1
ATOM 2828 C C . HIS A 1 357 ? -20.872 3.967 9.655 1.00 94.06 357 HIS A C 1
ATOM 2830 O O . HIS A 1 357 ? -21.481 4.781 8.960 1.00 94.06 357 HIS A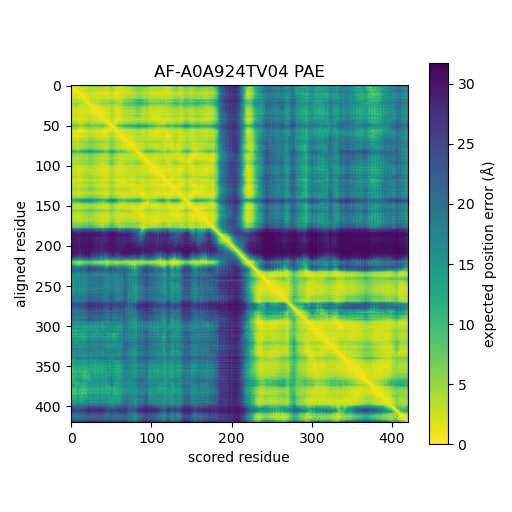 O 1
ATOM 2836 N N . PHE A 1 358 ? -20.346 2.846 9.143 1.00 93.88 358 PHE A N 1
ATOM 2837 C CA . PHE A 1 358 ? -20.450 2.509 7.723 1.00 93.88 358 PHE A CA 1
ATOM 2838 C C . PHE A 1 358 ? -21.903 2.340 7.289 1.00 93.88 358 PHE A C 1
ATOM 2840 O O . PHE A 1 358 ? -22.295 2.912 6.284 1.00 93.88 358 PHE A O 1
ATOM 2847 N N . LYS A 1 359 ? -22.729 1.624 8.062 1.00 93.31 359 LYS A N 1
ATOM 2848 C CA . LYS A 1 359 ? -24.153 1.438 7.750 1.00 93.31 359 LYS A CA 1
ATOM 2849 C C . LYS A 1 359 ? -24.888 2.772 7.602 1.00 93.31 359 LYS A C 1
ATOM 2851 O O . LYS A 1 359 ? -25.697 2.922 6.693 1.00 93.31 359 LYS A O 1
ATOM 2856 N N . THR A 1 360 ? -24.597 3.724 8.485 1.00 93.75 360 THR A N 1
ATOM 2857 C CA . THR A 1 360 ? -25.182 5.071 8.435 1.00 93.75 360 THR A CA 1
ATOM 2858 C C . THR A 1 360 ? -24.742 5.812 7.171 1.00 93.75 360 THR A C 1
ATOM 2860 O O . THR A 1 360 ? -25.576 6.354 6.451 1.00 93.75 360 THR A O 1
ATOM 2863 N N . LEU A 1 361 ? -23.441 5.792 6.871 1.00 92.25 361 LEU A N 1
ATOM 2864 C CA . LEU A 1 361 ? -22.878 6.416 5.673 1.00 92.25 361 LEU A CA 1
ATOM 2865 C C . LEU A 1 361 ? -23.428 5.786 4.382 1.00 92.25 361 LEU A C 1
ATOM 2867 O O . LEU A 1 361 ? -23.856 6.489 3.474 1.00 92.25 361 LEU A O 1
ATOM 2871 N N . ASP A 1 362 ? -23.448 4.461 4.313 1.00 91.56 362 ASP A N 1
ATOM 2872 C CA . ASP A 1 362 ? -23.924 3.673 3.180 1.00 91.56 362 ASP A CA 1
ATOM 2873 C C . ASP A 1 362 ? -25.419 3.884 2.910 1.00 91.56 362 ASP A C 1
ATOM 2875 O O . ASP A 1 362 ? -25.833 3.984 1.757 1.00 91.56 362 ASP A O 1
ATOM 2879 N N . GLN A 1 363 ? -26.231 4.037 3.960 1.00 91.81 363 GLN A N 1
ATOM 2880 C CA . GLN A 1 363 ? -27.639 4.394 3.808 1.00 91.81 363 GLN A CA 1
ATOM 2881 C C . GLN A 1 363 ? -27.808 5.763 3.132 1.00 91.81 363 GLN A C 1
ATOM 2883 O O . GLN A 1 363 ? -28.550 5.855 2.157 1.00 91.81 363 GLN A O 1
ATOM 2888 N N . LEU A 1 364 ? -27.081 6.793 3.582 1.00 91.31 364 LEU A N 1
ATOM 2889 C CA . LEU A 1 364 ? -27.139 8.131 2.976 1.00 91.31 364 LEU A CA 1
ATOM 2890 C C . LEU A 1 364 ? -26.736 8.103 1.494 1.00 91.31 364 LEU A C 1
ATOM 2892 O O . LEU A 1 364 ? -27.402 8.702 0.654 1.00 91.31 364 LEU A O 1
ATOM 2896 N N . VAL A 1 365 ? -25.678 7.356 1.160 1.00 88.31 365 VAL A N 1
ATOM 2897 C CA . VAL A 1 365 ? -25.198 7.212 -0.225 1.00 88.31 365 VAL A CA 1
ATOM 2898 C C . VAL A 1 365 ? -26.184 6.429 -1.099 1.00 88.31 365 VAL A C 1
ATOM 2900 O O . VAL A 1 365 ? -26.288 6.696 -2.295 1.00 88.31 365 VAL A O 1
ATOM 2903 N N . ARG A 1 366 ? -26.917 5.458 -0.541 1.00 85.06 366 ARG A N 1
ATOM 2904 C CA . ARG A 1 366 ? -27.959 4.725 -1.278 1.00 85.06 366 ARG A CA 1
ATOM 2905 C C . ARG A 1 366 ? -29.212 5.558 -1.519 1.00 85.06 366 ARG A C 1
ATOM 2907 O O . ARG A 1 366 ? -29.814 5.415 -2.580 1.00 85.06 366 ARG A O 1
ATOM 2914 N N . GLU A 1 367 ? -29.608 6.378 -0.548 1.00 90.38 367 GLU A N 1
ATOM 2915 C CA . GLU A 1 367 ? -30.772 7.266 -0.654 1.00 90.38 367 GLU A CA 1
ATOM 2916 C C . GLU A 1 367 ? -30.544 8.358 -1.703 1.00 90.38 367 GLU A C 1
ATOM 2918 O O . GLU A 1 367 ? -31.410 8.583 -2.549 1.00 90.38 367 GLU A O 1
ATOM 2923 N N . ASP A 1 368 ? -29.361 8.977 -1.701 1.00 86.25 368 ASP A N 1
ATOM 2924 C CA . ASP A 1 368 ? -28.950 9.924 -2.734 1.00 86.25 368 ASP A CA 1
ATOM 2925 C C . ASP A 1 368 ? -27.452 9.768 -3.069 1.00 86.25 368 ASP A C 1
ATOM 2927 O O . ASP A 1 368 ? -26.581 10.336 -2.401 1.00 86.25 368 ASP A O 1
ATOM 2931 N N . PRO A 1 369 ? -27.123 9.036 -4.152 1.00 80.38 369 PRO A N 1
ATOM 2932 C CA . PRO A 1 369 ? -25.743 8.855 -4.589 1.00 80.38 369 PRO A CA 1
ATOM 2933 C C . PRO A 1 369 ? -25.015 10.154 -4.946 1.00 80.38 369 PRO A C 1
ATOM 2935 O O . PRO A 1 369 ? -23.785 10.146 -4.996 1.00 80.38 369 PRO A O 1
ATOM 2938 N N . ALA A 1 370 ? -25.732 11.251 -5.223 1.00 82.25 370 ALA A N 1
ATOM 2939 C CA . ALA A 1 370 ? -25.121 12.540 -5.533 1.00 82.25 370 ALA A CA 1
ATOM 2940 C C . ALA A 1 370 ? -24.525 13.229 -4.293 1.00 82.25 370 ALA A C 1
ATOM 2942 O O . ALA A 1 370 ? -23.697 14.127 -4.449 1.00 82.25 370 ALA A O 1
ATOM 2943 N N . LEU A 1 371 ? -24.884 12.786 -3.079 1.00 83.81 371 LEU A N 1
ATOM 2944 C CA . LEU A 1 371 ? -24.297 13.282 -1.829 1.00 83.81 371 LEU A CA 1
ATOM 2945 C C . LEU A 1 371 ? -22.821 12.908 -1.683 1.00 83.81 371 LEU A C 1
ATOM 2947 O O . LEU A 1 371 ? -22.070 13.620 -1.016 1.00 83.81 371 LEU A O 1
ATOM 2951 N N . LEU A 1 372 ? -22.391 11.799 -2.292 1.00 83.94 372 LEU A N 1
ATOM 2952 C CA . LEU A 1 372 ? -21.008 11.356 -2.204 1.00 83.94 372 LEU A CA 1
ATOM 2953 C C . LEU A 1 372 ? -20.154 12.071 -3.252 1.00 83.94 372 LEU A C 1
ATOM 2955 O O . LEU A 1 372 ? -20.096 11.672 -4.419 1.00 83.94 372 LEU A O 1
ATOM 2959 N N . ALA A 1 373 ? -19.450 13.116 -2.822 1.00 82.94 373 ALA A N 1
ATOM 2960 C CA . ALA A 1 373 ? -18.483 13.792 -3.670 1.00 82.94 373 ALA A CA 1
ATOM 2961 C C . ALA A 1 373 ? -17.361 12.831 -4.105 1.00 82.94 373 ALA A C 1
ATOM 2963 O O . ALA A 1 373 ? -16.938 11.939 -3.367 1.00 82.94 373 ALA A O 1
ATOM 2964 N N . VAL A 1 374 ? -16.806 13.054 -5.303 1.00 72.75 374 VAL A N 1
ATOM 2965 C CA . VAL A 1 374 ? -15.678 12.256 -5.823 1.00 72.75 374 VAL A CA 1
ATOM 2966 C C . VAL A 1 374 ? -14.473 12.295 -4.872 1.00 72.75 374 VAL A C 1
ATOM 2968 O O . VAL A 1 374 ? -13.760 11.298 -4.759 1.00 72.75 374 VAL A O 1
ATOM 2971 N N . SER A 1 375 ? -14.260 13.418 -4.175 1.00 72.75 375 SER A N 1
ATOM 2972 C CA . SER A 1 375 ? -13.212 13.574 -3.156 1.00 72.75 375 SER A CA 1
ATOM 2973 C C . SER A 1 375 ? -13.396 12.651 -1.952 1.00 72.75 375 SER A C 1
ATOM 2975 O O . SER A 1 375 ? -12.407 12.213 -1.368 1.00 72.75 375 SER A O 1
ATOM 2977 N N . ASP A 1 376 ? -14.641 12.318 -1.620 1.00 81.25 376 ASP A N 1
ATOM 2978 C CA . ASP A 1 376 ? -15.004 11.627 -0.382 1.00 81.25 376 ASP A CA 1
ATOM 2979 C C . ASP A 1 376 ? -15.119 10.114 -0.598 1.00 81.25 376 ASP A C 1
ATOM 2981 O O . ASP A 1 376 ? -15.147 9.339 0.356 1.00 81.25 376 ASP A O 1
ATOM 2985 N N . MET A 1 377 ? -15.088 9.664 -1.857 1.00 79.38 377 MET A N 1
ATOM 2986 C CA . MET A 1 377 ? -15.110 8.245 -2.217 1.00 79.38 377 MET A CA 1
ATOM 2987 C C . MET A 1 377 ? -13.972 7.453 -1.554 1.00 79.38 377 MET A C 1
ATOM 2989 O O . MET A 1 377 ? -14.175 6.323 -1.110 1.00 79.38 377 MET A O 1
ATOM 2993 N N . ALA A 1 378 ? -12.779 8.045 -1.439 1.00 76.31 378 ALA A N 1
ATOM 2994 C CA . ALA A 1 378 ? -11.663 7.409 -0.739 1.00 76.31 378 ALA A CA 1
ATOM 2995 C C . ALA A 1 378 ? -11.983 7.193 0.750 1.00 76.31 378 ALA A C 1
ATOM 2997 O O . ALA A 1 378 ? -11.722 6.121 1.293 1.00 76.31 378 ALA A O 1
ATOM 2998 N N . GLN A 1 379 ? -12.602 8.181 1.402 1.00 82.00 379 GLN A N 1
ATOM 2999 C CA . GLN A 1 379 ? -12.999 8.085 2.805 1.00 82.00 379 GLN A CA 1
ATOM 3000 C C . GLN A 1 379 ? -14.155 7.095 3.008 1.00 82.00 379 GLN A C 1
ATOM 3002 O O . GLN A 1 379 ? -14.128 6.326 3.965 1.00 82.00 379 GLN A O 1
ATOM 3007 N N . TYR A 1 380 ? -15.122 7.055 2.089 1.00 86.00 380 TYR A N 1
ATOM 3008 C CA . TYR A 1 380 ? -16.195 6.060 2.088 1.00 86.00 380 TYR A CA 1
ATOM 3009 C C . TYR A 1 380 ? -15.634 4.630 2.050 1.00 86.00 380 TYR A C 1
ATOM 3011 O O . TYR A 1 380 ? -15.949 3.818 2.920 1.00 86.00 380 TYR A O 1
ATOM 3019 N N . LYS A 1 381 ? -14.726 4.345 1.105 1.00 83.06 381 LYS A N 1
ATOM 3020 C CA . LYS A 1 381 ? -14.077 3.029 0.985 1.00 83.06 381 LYS A CA 1
ATOM 3021 C C . LYS A 1 381 ? -13.165 2.695 2.164 1.00 83.06 381 LYS A C 1
ATOM 3023 O O . LYS A 1 381 ? -13.086 1.541 2.572 1.00 83.06 381 LYS A O 1
ATOM 3028 N N . ASN A 1 382 ? -12.527 3.694 2.767 1.00 84.56 382 ASN A N 1
ATOM 3029 C CA . ASN A 1 382 ? -11.790 3.507 4.011 1.00 84.56 382 ASN A CA 1
ATOM 3030 C C . ASN A 1 382 ? -12.703 3.049 5.158 1.00 84.56 382 ASN A C 1
ATOM 3032 O O . ASN A 1 382 ? -12.388 2.078 5.835 1.00 84.56 382 ASN A O 1
ATOM 3036 N N . ILE A 1 383 ? -13.852 3.701 5.353 1.00 88.56 383 ILE A N 1
ATOM 3037 C CA . ILE A 1 383 ? -14.791 3.351 6.428 1.00 88.56 383 ILE A CA 1
ATOM 3038 C C . ILE A 1 383 ? -15.393 1.951 6.211 1.00 88.56 383 ILE A C 1
ATOM 3040 O O . ILE A 1 383 ? -15.478 1.176 7.164 1.00 88.56 383 ILE A O 1
ATOM 3044 N N . GLU A 1 384 ? -15.749 1.601 4.970 1.00 87.44 384 GLU A N 1
ATOM 3045 C CA . GLU A 1 384 ? -16.175 0.241 4.587 1.00 87.44 384 GLU A CA 1
ATOM 3046 C C . GLU A 1 384 ? -15.130 -0.813 4.978 1.00 87.44 384 GLU A C 1
ATOM 3048 O O . GLU A 1 384 ? -15.434 -1.845 5.588 1.00 87.44 384 GLU A O 1
ATOM 3053 N N . ARG A 1 385 ? -13.867 -0.523 4.670 1.00 85.81 385 ARG A N 1
ATOM 3054 C CA . ARG A 1 385 ? -12.734 -1.373 5.013 1.00 85.81 385 ARG A CA 1
ATOM 3055 C C . ARG A 1 385 ? -12.555 -1.520 6.523 1.00 85.81 385 ARG A C 1
ATOM 3057 O O . ARG A 1 385 ? -12.411 -2.636 7.009 1.00 85.81 385 ARG A O 1
ATOM 3064 N N . TYR A 1 386 ? -12.632 -0.438 7.298 1.00 89.38 386 TYR A N 1
ATOM 3065 C CA . TYR A 1 386 ? -12.519 -0.539 8.759 1.00 89.38 386 TYR A CA 1
ATOM 3066 C C . TYR A 1 386 ? -13.627 -1.425 9.337 1.00 89.38 386 TYR A C 1
ATOM 3068 O O . TYR A 1 386 ? -13.365 -2.263 10.195 1.00 89.38 386 TYR A O 1
ATOM 3076 N N . ALA A 1 387 ? -14.856 -1.282 8.833 1.00 88.75 387 ALA A N 1
ATOM 3077 C CA . ALA A 1 387 ? -16.013 -2.059 9.273 1.00 88.75 387 ALA A CA 1
ATOM 3078 C C . ALA A 1 387 ? -15.906 -3.572 8.987 1.00 88.75 387 ALA A C 1
ATOM 3080 O O . ALA A 1 387 ? -16.585 -4.373 9.649 1.00 88.75 387 ALA A O 1
ATOM 3081 N N . SER A 1 388 ? -15.082 -3.959 8.010 1.00 84.62 388 SER A N 1
ATOM 3082 C CA . SER A 1 388 ? -14.836 -5.355 7.634 1.00 84.62 388 SER A CA 1
ATOM 3083 C C . SER A 1 388 ? -13.584 -5.935 8.298 1.00 84.62 388 SER A C 1
ATOM 3085 O O . SER A 1 388 ? -13.650 -7.048 8.810 1.00 84.62 388 SER A O 1
ATOM 3087 N N . GLU A 1 389 ? -12.485 -5.183 8.374 1.00 85.69 389 GLU A N 1
ATOM 3088 C CA . GLU A 1 389 ? -11.165 -5.720 8.748 1.00 85.69 389 GLU A CA 1
ATOM 3089 C C . GLU A 1 389 ? -10.785 -5.518 10.225 1.00 85.69 389 GLU A C 1
ATOM 3091 O O . GLU A 1 389 ? -9.961 -6.262 10.757 1.00 85.69 389 GLU A O 1
ATOM 3096 N N . VAL A 1 390 ? -11.367 -4.536 10.930 1.00 90.88 390 VAL A N 1
ATOM 3097 C CA . VAL A 1 390 ? -10.909 -4.173 12.291 1.00 90.88 390 VAL A CA 1
ATOM 3098 C C . VAL A 1 390 ? -10.988 -5.329 13.288 1.00 90.88 390 VAL A C 1
ATOM 3100 O O . VAL A 1 390 ? -10.149 -5.432 14.178 1.00 90.88 390 VAL A O 1
ATOM 3103 N N . GLY A 1 391 ? -11.964 -6.225 13.136 1.00 88.12 391 GLY A N 1
ATOM 3104 C CA . GLY A 1 391 ? -12.109 -7.376 14.026 1.00 88.12 391 GLY A CA 1
ATOM 3105 C C . GLY A 1 391 ? -10.911 -8.325 13.965 1.00 88.12 391 GLY A C 1
ATOM 3106 O O . GLY A 1 391 ? -10.443 -8.776 15.009 1.00 88.12 391 GLY A O 1
ATOM 3107 N N . GLU A 1 392 ? -10.402 -8.586 12.762 1.00 87.25 392 GLU A N 1
ATOM 3108 C CA . GLU A 1 392 ? -9.265 -9.477 12.525 1.00 87.25 392 GLU A CA 1
ATOM 3109 C C . GLU A 1 392 ? -7.956 -8.840 13.000 1.00 87.25 392 GLU A C 1
ATOM 3111 O O . GLU A 1 392 ? -7.230 -9.447 13.788 1.00 87.25 392 GLU A O 1
ATOM 3116 N N . MET A 1 393 ? -7.723 -7.570 12.642 1.00 90.00 393 MET A N 1
ATOM 3117 C CA . MET A 1 393 ? -6.560 -6.811 13.117 1.00 90.00 393 MET A CA 1
ATOM 3118 C C . MET A 1 393 ? -6.477 -6.802 14.649 1.00 90.00 393 MET A C 1
ATOM 3120 O O . MET A 1 393 ? -5.426 -7.073 15.227 1.00 90.00 393 MET A O 1
ATOM 3124 N N . LEU A 1 394 ? -7.594 -6.525 15.332 1.00 91.19 394 LEU A N 1
ATOM 3125 C CA . LEU A 1 394 ? -7.619 -6.485 16.794 1.00 91.19 394 LEU A CA 1
ATOM 3126 C C . LEU A 1 394 ? -7.489 -7.866 17.433 1.00 91.19 394 LEU A C 1
ATOM 3128 O O . LEU A 1 394 ? -6.959 -7.959 18.538 1.00 91.19 394 LEU A O 1
ATOM 3132 N N . ALA A 1 395 ? -7.980 -8.925 16.786 1.00 89.44 395 ALA A N 1
ATOM 3133 C CA . ALA A 1 395 ? -7.789 -10.286 17.272 1.00 89.44 395 ALA A CA 1
ATOM 3134 C C . ALA A 1 395 ? -6.304 -10.667 17.253 1.00 89.44 395 ALA A C 1
ATOM 3136 O O . ALA A 1 395 ? -5.801 -11.127 18.274 1.00 89.44 395 ALA A O 1
ATOM 3137 N N . LEU A 1 396 ? -5.602 -10.380 16.152 1.00 89.12 396 LEU A N 1
ATOM 3138 C CA . LEU A 1 396 ? -4.159 -10.606 16.025 1.00 89.12 396 LEU A CA 1
ATOM 3139 C C . LEU A 1 396 ? -3.357 -9.794 17.044 1.00 89.12 396 LEU A C 1
ATOM 3141 O O . LEU A 1 396 ? -2.492 -10.333 17.725 1.00 89.12 396 LEU A O 1
ATOM 3145 N N . ILE A 1 397 ? -3.673 -8.504 17.201 1.00 89.75 397 ILE A N 1
ATOM 3146 C CA . ILE A 1 397 ? -3.006 -7.643 18.188 1.00 89.75 397 ILE A CA 1
ATOM 3147 C C . ILE A 1 397 ? -3.221 -8.177 19.611 1.00 89.75 397 ILE A C 1
ATOM 3149 O O . ILE A 1 397 ? -2.275 -8.237 20.396 1.00 89.75 397 ILE A O 1
ATOM 3153 N N . ALA A 1 398 ? -4.450 -8.575 19.951 1.00 86.94 398 ALA A N 1
ATOM 3154 C CA . ALA A 1 398 ? -4.781 -9.085 21.280 1.00 86.94 398 ALA A CA 1
ATOM 3155 C C . ALA A 1 398 ? -4.161 -10.461 21.579 1.00 86.94 398 ALA A C 1
ATOM 3157 O O . ALA A 1 398 ? -4.027 -10.805 22.752 1.00 86.94 398 ALA A O 1
ATOM 3158 N N . ASP A 1 399 ? -3.771 -11.218 20.550 1.00 84.25 399 ASP A N 1
ATOM 3159 C CA . ASP A 1 399 ? -3.055 -12.495 20.671 1.00 84.25 399 ASP A CA 1
ATOM 3160 C C . ASP A 1 399 ? -1.534 -12.320 20.858 1.00 84.25 399 ASP A C 1
ATOM 3162 O O . ASP A 1 399 ? -0.768 -13.278 20.926 1.00 84.25 399 ASP A O 1
ATOM 3166 N N . THR A 1 400 ? -1.066 -11.076 20.994 1.00 81.00 400 THR A N 1
ATOM 3167 C CA . THR A 1 400 ? 0.314 -10.777 21.386 1.00 81.00 400 THR A CA 1
ATOM 3168 C C . THR A 1 400 ? 0.413 -10.378 22.857 1.00 81.00 400 THR A C 1
ATOM 3170 O O . THR A 1 400 ? -0.529 -9.869 23.462 1.00 81.00 400 THR A O 1
ATOM 3173 N N . LEU A 1 401 ? 1.586 -10.590 23.466 1.00 66.88 401 LEU A N 1
ATOM 3174 C CA . LEU A 1 401 ? 1.866 -10.065 24.804 1.00 66.88 401 LEU A CA 1
ATOM 3175 C C . LEU A 1 401 ? 1.916 -8.533 24.763 1.00 66.88 401 LEU A C 1
ATOM 3177 O O . LEU A 1 401 ? 2.921 -7.951 24.350 1.00 66.88 401 LEU A O 1
ATOM 3181 N N . LEU A 1 402 ? 0.825 -7.907 25.202 1.00 72.75 402 LEU A N 1
ATOM 3182 C CA . LEU A 1 402 ? 0.691 -6.461 25.334 1.00 72.75 402 LEU A CA 1
ATOM 3183 C C . LEU A 1 402 ? 1.166 -5.986 26.720 1.00 72.75 402 LEU A C 1
ATOM 3185 O O . LEU A 1 402 ? 0.912 -6.676 27.718 1.00 72.75 402 LEU A O 1
ATOM 3189 N N . PRO A 1 403 ? 1.805 -4.804 26.816 1.00 67.00 403 PRO A N 1
ATOM 3190 C CA . PRO A 1 403 ? 2.064 -4.145 28.094 1.00 67.00 403 PRO A CA 1
ATOM 3191 C C . PRO A 1 403 ? 0.756 -3.994 28.883 1.00 67.00 403 PRO A C 1
ATOM 3193 O O . PRO A 1 403 ? -0.272 -3.623 28.320 1.00 67.00 403 PRO A O 1
ATOM 3196 N N . ARG A 1 404 ? 0.770 -4.327 30.179 1.00 57.72 404 ARG A N 1
ATOM 3197 C CA . ARG A 1 404 ? -0.446 -4.361 31.018 1.00 57.72 404 ARG A CA 1
ATOM 3198 C C . ARG A 1 404 ? -0.704 -3.062 31.790 1.00 57.72 404 ARG A C 1
ATOM 3200 O O . ARG A 1 404 ? -1.732 -2.957 32.453 1.00 57.72 404 ARG A O 1
ATOM 3207 N N . ASN A 1 405 ? 0.216 -2.100 31.743 1.00 61.91 405 ASN A N 1
ATOM 3208 C CA . ASN A 1 405 ? 0.155 -0.851 32.500 1.00 61.91 405 ASN A CA 1
ATOM 3209 C C . ASN A 1 405 ? 0.996 0.263 31.852 1.00 61.91 405 ASN A C 1
ATOM 3211 O O . ASN A 1 405 ? 1.998 -0.002 31.195 1.00 61.91 405 ASN A O 1
ATOM 3215 N N . GLU A 1 406 ? 0.595 1.517 32.083 1.00 57.59 406 GLU A N 1
ATOM 3216 C CA . GLU A 1 406 ? 1.266 2.734 31.580 1.00 57.59 406 GLU A CA 1
ATOM 3217 C C . GLU A 1 406 ? 2.658 2.965 32.197 1.00 57.59 406 GLU A C 1
ATOM 3219 O O . GLU A 1 406 ? 3.481 3.672 31.615 1.00 57.59 406 GLU A O 1
ATOM 3224 N N . ASP A 1 407 ? 2.915 2.328 33.343 1.00 57.41 407 ASP A N 1
ATOM 3225 C CA . ASP A 1 407 ? 4.184 2.342 34.081 1.00 57.41 407 ASP A CA 1
ATOM 3226 C C . ASP A 1 407 ? 5.044 1.092 33.815 1.00 57.41 407 ASP A C 1
ATOM 3228 O O . ASP A 1 407 ? 5.997 0.823 34.550 1.00 57.41 407 ASP A O 1
ATOM 3232 N N . ALA A 1 408 ? 4.689 0.272 32.817 1.00 64.31 408 ALA A N 1
ATOM 3233 C CA . ALA A 1 408 ? 5.550 -0.828 32.401 1.00 64.31 408 ALA A CA 1
ATOM 3234 C C . ALA A 1 408 ? 6.918 -0.283 31.971 1.00 64.31 408 ALA A C 1
ATOM 3236 O O . ALA A 1 408 ? 7.010 0.758 31.322 1.00 64.31 408 ALA A O 1
ATOM 3237 N N . ASP A 1 409 ? 7.979 -1.015 32.310 1.00 73.44 409 ASP A N 1
ATOM 3238 C CA . ASP A 1 409 ? 9.311 -0.722 31.796 1.00 73.44 409 ASP A CA 1
ATOM 3239 C C . ASP A 1 409 ? 9.264 -0.720 30.260 1.00 73.44 409 ASP A C 1
ATOM 3241 O O . ASP A 1 409 ? 8.867 -1.712 29.638 1.00 73.44 409 ASP A O 1
ATOM 3245 N N . PHE A 1 410 ? 9.630 0.407 29.643 1.00 82.06 410 PHE A N 1
ATOM 3246 C CA . PHE A 1 410 ? 9.719 0.499 28.190 1.00 82.06 410 PHE A CA 1
ATOM 3247 C C . PHE A 1 410 ? 10.856 -0.366 27.650 1.00 82.06 410 PHE A C 1
ATOM 3249 O O . PHE A 1 410 ? 10.843 -0.676 26.466 1.00 82.06 410 PHE A O 1
ATOM 3256 N N . GLU A 1 411 ? 11.830 -0.777 28.464 1.00 80.56 411 GLU A N 1
ATOM 3257 C CA . GLU A 1 411 ? 13.036 -1.439 27.973 1.00 80.56 411 GLU A CA 1
ATOM 3258 C C . GLU A 1 411 ? 12.751 -2.782 27.276 1.00 80.56 411 GLU A C 1
ATOM 3260 O O . GLU A 1 411 ? 13.134 -2.913 26.114 1.00 80.56 411 GLU A O 1
ATOM 3265 N N . PRO A 1 412 ? 12.006 -3.750 27.854 1.00 80.44 412 PRO A N 1
ATOM 3266 C CA . PRO A 1 412 ? 11.660 -4.985 27.142 1.00 80.44 412 PRO A CA 1
ATOM 3267 C C . PRO A 1 412 ? 10.829 -4.726 25.877 1.00 80.44 412 PRO A C 1
ATOM 3269 O O . PRO A 1 412 ? 10.937 -5.447 24.882 1.00 80.44 412 PRO A O 1
ATOM 3272 N N . PHE A 1 413 ? 9.997 -3.683 25.908 1.00 84.38 413 PHE A N 1
ATOM 3273 C CA . PHE A 1 413 ? 9.161 -3.285 24.783 1.00 84.38 413 PHE A CA 1
ATOM 3274 C C . PHE A 1 413 ? 9.989 -2.692 23.638 1.00 84.38 413 PHE A C 1
ATOM 3276 O O . PHE A 1 413 ? 9.839 -3.104 22.488 1.00 84.38 413 PHE A O 1
ATOM 3283 N N . LEU A 1 414 ? 10.886 -1.755 23.942 1.00 83.19 414 LEU A N 1
ATOM 3284 C CA . LEU A 1 414 ? 11.787 -1.119 22.989 1.00 83.19 414 LEU A CA 1
ATOM 3285 C C . LEU A 1 414 ? 12.827 -2.111 22.481 1.00 83.19 414 LEU A C 1
ATOM 3287 O O . LEU A 1 414 ? 13.090 -2.118 21.288 1.00 83.19 414 LEU A O 1
ATOM 3291 N N . GLN A 1 415 ? 13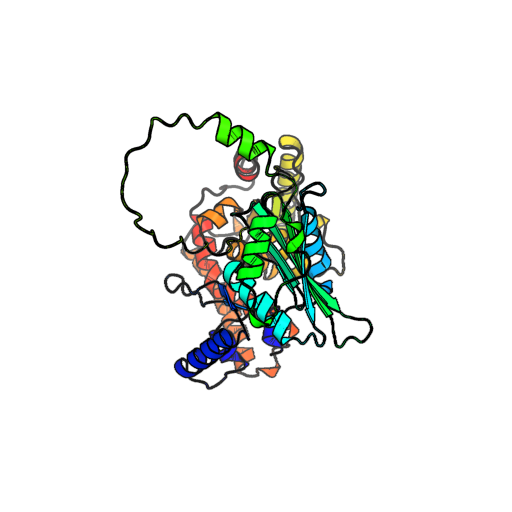.339 -3.016 23.313 1.00 82.00 415 GLN A N 1
ATOM 3292 C CA . GLN A 1 415 ? 14.242 -4.071 22.860 1.00 82.00 415 GLN A CA 1
ATOM 3293 C C . GLN A 1 415 ? 13.567 -4.971 21.819 1.00 82.00 415 GLN A C 1
ATOM 3295 O O . GLN A 1 415 ? 14.175 -5.300 20.807 1.00 82.00 415 GLN A O 1
ATOM 3300 N N . ARG A 1 416 ? 12.289 -5.321 22.003 1.00 77.19 416 ARG A N 1
ATOM 3301 C CA . ARG A 1 416 ? 11.518 -6.056 20.989 1.00 77.19 416 ARG A CA 1
ATOM 3302 C C . ARG A 1 416 ? 11.229 -5.204 19.748 1.00 77.19 416 ARG A C 1
ATOM 3304 O O . ARG A 1 416 ? 11.347 -5.687 18.627 1.00 77.19 416 ARG A O 1
ATOM 3311 N N . SER A 1 417 ? 10.856 -3.942 19.951 1.00 73.56 417 SER A N 1
ATOM 3312 C CA . SER A 1 417 ? 10.427 -3.032 18.879 1.00 73.56 417 SER A CA 1
ATOM 3313 C C . SER A 1 417 ? 11.589 -2.517 18.037 1.00 73.56 417 SER A C 1
ATOM 3315 O O . SER A 1 417 ? 11.425 -2.262 16.852 1.00 73.56 417 SER A O 1
ATOM 3317 N N . LEU A 1 418 ? 12.776 -2.371 18.615 1.00 75.56 418 LEU A N 1
ATOM 3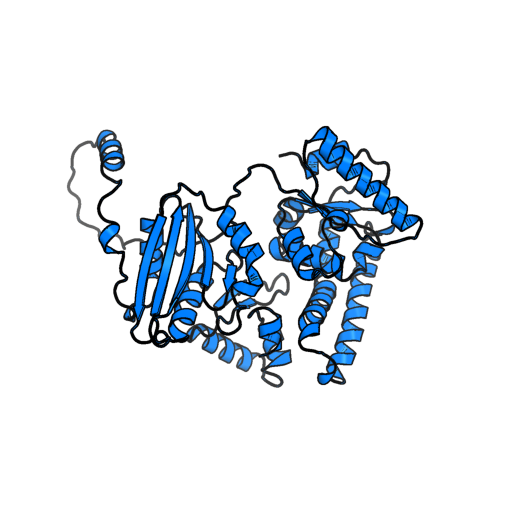318 C CA . LEU A 1 418 ? 13.943 -1.719 18.016 1.00 75.56 418 LEU A CA 1
ATOM 3319 C C . LEU A 1 418 ? 15.131 -2.670 17.858 1.00 75.56 418 LEU A C 1
ATOM 3321 O O . LEU A 1 418 ? 15.972 -2.442 16.993 1.00 75.56 418 LEU A O 1
ATOM 3325 N N . GLY A 1 419 ? 15.191 -3.736 18.660 1.00 59.31 419 GLY A N 1
ATOM 3326 C CA . GLY A 1 419 ? 16.236 -4.746 18.585 1.00 59.31 419 GLY A CA 1
ATOM 3327 C C . GLY A 1 419 ? 16.090 -5.601 17.331 1.00 59.31 419 GLY A C 1
ATOM 3328 O O . GLY A 1 419 ? 15.036 -6.192 17.063 1.00 59.31 419 GLY A O 1
ATOM 3329 N N . GLY A 1 420 ? 17.158 -5.616 16.546 1.00 48.28 420 GLY A N 1
ATOM 3330 C CA . GLY A 1 420 ? 17.453 -6.533 15.455 1.00 48.28 420 GLY A CA 1
ATOM 3331 C C . GLY A 1 420 ? 18.921 -6.894 15.556 1.00 48.28 420 GLY A C 1
ATOM 3332 O O . GLY A 1 420 ? 19.712 -5.959 15.826 1.00 48.28 420 GLY A O 1
#